Protein AF-A0A965KSD7-F1 (afdb_monomer_lite)

Radius of gyration: 43.69 Å; chains: 1; bounding box: 124×134×115 Å

Secondary structure (DSSP, 8-state):
------------------------------------------------------------------------------------------------------------------------------------------------S-----------------------PPPP---------------------------------------HHHHHHHHHHHHHHHHHT---TT-TT-TTS--SHHHHHHHHHHHHHHHHHHHHHHHHHHHHHHHHHHS--SSPPPPP-----HHHHHHHHHHHHHHHHHHHHHHHHHHHHHT--TT--EEEEEEEETTEEEEEE--BGGGTB-S-EEEESEEEEESS--EEEEEEESSS-EEE--TTT---EEE-BT--EEEEE--SSSEEEEEE--S--STTGGG-EEEEEEE-HHHHHHHHHHHHSPP-PPPTTSHHHHHHHHHHHHTTTT---TT-B-TTS-B----HHHHBTTS-----TTGGGSSEETTTTEESB-HHHHHHHHT--TTTHHHHHHT---TTTB-HHHHHHHHHHHHHHS--B--GGGGGGGTT-BBSPPP----HHHHHHHHHHHTT--

Foldseek 3Di:
DDDDDDDDDDDDDDDDDDDDDDDDDDDDDDDDDDDDDDDDDDDDDDDDDDDDDDDDDDDDDDDDDDDDDDDDDDDDDYDDDDDDDDDDDDDDDDDDDDDDDDDDDDDDDDDDDDDDDDDDDDDDDDDDDDDDDDDDDDDDPDDPDDDPDDDDDDDDDDDDDDDDDDDDDDDDDDDDDDDDDDDDDDDDDDDDDDDDDDPDDPPPPPPPPQPPVNVVVVVVVVVVVCVVPVDDPPDLQDLCQAFAPQSVLVNVLVVVVVVVVVVVVVVVVVVVVCCCVVVPDDPDPDDDPDDDDVVVVVVVVVVVVVVCVVSVVSVVVSVVVFQDDPQADAEWEWEQALAWIKIWGPQDVVLPLNHIFIFTQEAEEEAPGWYKYFAAYLAAKWWWDQSNFHDIDIHYHPDTDIGIGHGHFFAKTKIAIDDCPDQQRRLQIHIYGYAHSVLSSVVSVVSPDADDADDPPDLLNVLLVLCLVQPLCAEDAPNRADPVRHHSHYALLVAALSRHDGHLLQVQLAQADPNRNGGQFDPVLVCCQRVDDRVCNSVSSRVGRDPVGGPLPVLLVCLQAVCVVGPFQQDQVPCVVRVRHGRGDGRRNDDVSSSSSNVSNSNSSD

Structure (mmCIF, N/CA/C/O backbone):
data_AF-A0A965KSD7-F1
#
_entry.id   AF-A0A965KSD7-F1
#
loop_
_atom_site.group_PDB
_atom_site.id
_atom_site.type_symbol
_atom_site.label_atom_id
_atom_site.label_alt_id
_atom_site.label_comp_id
_atom_site.label_asym_id
_atom_site.label_entity_id
_atom_site.label_seq_id
_atom_site.pdbx_PDB_ins_code
_atom_site.Cartn_x
_atom_site.Cartn_y
_atom_site.Cartn_z
_atom_site.occupancy
_atom_site.B_iso_or_equiv
_atom_site.auth_seq_id
_atom_site.auth_comp_id
_atom_site.auth_asym_id
_atom_site.auth_atom_id
_atom_site.pdbx_PDB_model_num
ATOM 1 N N . MET A 1 1 ? 21.064 -10.673 50.425 1.00 35.34 1 MET A N 1
ATOM 2 C CA . MET A 1 1 ? 21.079 -12.132 50.626 1.00 35.34 1 MET A CA 1
ATOM 3 C C . MET A 1 1 ? 21.103 -12.752 49.255 1.00 35.34 1 MET A C 1
ATOM 5 O O . MET A 1 1 ? 20.347 -12.327 48.390 1.00 35.34 1 MET A O 1
ATOM 9 N N . ASP A 1 2 ? 22.049 -13.652 49.073 1.00 33.69 2 ASP A N 1
ATOM 10 C CA . ASP A 1 2 ? 22.656 -13.994 47.791 1.00 33.69 2 ASP A CA 1
ATOM 11 C C . ASP A 1 2 ? 22.267 -15.423 47.379 1.00 33.69 2 ASP A C 1
ATOM 13 O O . ASP A 1 2 ? 21.607 -16.127 48.143 1.00 33.69 2 ASP A O 1
ATOM 17 N N . GLY A 1 3 ? 22.717 -15.881 46.207 1.00 31.53 3 GLY A N 1
ATOM 18 C CA . GLY A 1 3 ? 22.710 -17.312 45.871 1.00 31.53 3 GLY A CA 1
ATOM 19 C C . GLY A 1 3 ? 22.374 -17.624 44.415 1.00 31.53 3 GLY A C 1
ATOM 20 O O . GLY A 1 3 ? 21.207 -17.655 44.037 1.00 31.53 3 GLY A O 1
ATOM 21 N N . SER A 1 4 ? 23.394 -17.912 43.605 1.00 40.47 4 SER A N 1
ATOM 22 C CA . SER A 1 4 ? 23.271 -18.331 42.202 1.00 40.47 4 SER A CA 1
ATOM 23 C C . SER A 1 4 ? 24.025 -19.646 41.924 1.00 40.47 4 SER A C 1
ATOM 25 O O . SER A 1 4 ? 24.970 -19.986 42.632 1.00 40.47 4 SER A O 1
ATOM 27 N N . GLY A 1 5 ? 23.610 -20.383 40.884 1.00 31.84 5 GLY A N 1
ATOM 28 C CA . GLY A 1 5 ? 24.255 -21.610 40.370 1.00 31.84 5 GLY A CA 1
ATOM 29 C C . GLY A 1 5 ? 23.425 -22.213 39.216 1.00 31.84 5 GLY A C 1
ATOM 30 O O . GLY A 1 5 ? 22.217 -22.324 39.393 1.00 31.84 5 GLY A O 1
ATOM 31 N N . VAL A 1 6 ? 23.883 -22.530 37.987 1.00 39.38 6 VAL A N 1
ATOM 32 C CA . VAL A 1 6 ? 25.222 -22.775 37.372 1.00 39.38 6 VAL A CA 1
ATOM 33 C C . VAL A 1 6 ? 25.832 -24.127 37.794 1.00 39.38 6 VAL A C 1
ATOM 35 O O . VAL A 1 6 ? 26.084 -24.310 38.977 1.00 39.38 6 VAL A O 1
ATOM 38 N N . GLU A 1 7 ? 26.118 -25.117 36.926 1.00 36.41 7 GLU A N 1
ATOM 39 C CA . GLU A 1 7 ? 25.966 -25.267 35.448 1.00 36.41 7 GLU A CA 1
ATOM 40 C C . GLU A 1 7 ? 25.403 -26.695 35.103 1.00 36.41 7 GLU A C 1
ATOM 42 O O . GLU A 1 7 ? 24.521 -27.119 35.840 1.00 36.41 7 GLU A O 1
ATOM 47 N N . ARG A 1 8 ? 25.728 -27.532 34.085 1.00 34.53 8 ARG A N 1
ATOM 48 C CA . ARG A 1 8 ? 26.752 -27.613 33.007 1.00 34.53 8 ARG A CA 1
ATOM 49 C C . ARG A 1 8 ? 26.225 -28.378 31.764 1.00 34.53 8 ARG A C 1
ATOM 51 O O . ARG A 1 8 ? 25.326 -29.203 31.878 1.00 34.53 8 ARG A O 1
ATOM 58 N N . VAL A 1 9 ? 26.809 -28.123 30.586 1.00 32.69 9 VAL A N 1
ATOM 59 C CA . VAL A 1 9 ? 26.522 -28.767 29.275 1.00 32.69 9 VAL A CA 1
ATOM 60 C C . VAL A 1 9 ? 27.073 -30.207 29.150 1.00 32.69 9 VAL A C 1
ATOM 62 O O . VAL A 1 9 ? 28.116 -30.522 29.719 1.00 32.69 9 VAL A O 1
ATOM 65 N N . GLY A 1 10 ? 26.432 -31.052 28.323 1.00 31.06 10 GLY A N 1
ATOM 66 C CA . GLY A 1 10 ? 26.962 -32.338 27.824 1.00 31.06 10 GLY A CA 1
ATOM 67 C C . GLY A 1 10 ? 26.795 -32.493 26.298 1.00 31.06 10 GLY A C 1
ATOM 68 O O . GLY A 1 10 ? 25.773 -32.092 25.746 1.00 31.06 10 GLY A O 1
ATOM 69 N N . VAL A 1 11 ? 27.800 -33.043 25.602 1.00 33.91 11 VAL A N 1
ATOM 70 C CA . VAL A 1 11 ? 27.950 -33.008 24.124 1.00 33.91 11 VAL A CA 1
ATOM 71 C C . VAL A 1 11 ? 28.060 -34.422 23.526 1.00 33.91 11 VAL A C 1
ATOM 73 O O . VAL A 1 11 ? 28.698 -35.274 24.134 1.00 33.91 11 VAL A O 1
ATOM 76 N N . GLY A 1 12 ? 27.547 -34.656 22.302 1.00 28.75 12 GLY A N 1
ATOM 77 C CA . GLY A 1 12 ? 28.055 -35.744 21.435 1.00 28.75 12 GLY A CA 1
ATOM 78 C C . GLY A 1 12 ? 27.048 -36.546 20.587 1.00 28.75 12 GLY A C 1
ATOM 79 O O . GLY A 1 12 ? 26.514 -37.556 21.027 1.00 28.75 12 GLY A O 1
ATOM 80 N N . ARG A 1 13 ? 26.886 -36.164 19.312 1.00 36.22 13 ARG A N 1
ATOM 81 C CA . ARG A 1 13 ? 26.554 -37.060 18.165 1.00 36.22 13 ARG A CA 1
ATOM 82 C C . ARG A 1 13 ? 27.892 -37.557 17.536 1.00 36.22 13 ARG A C 1
ATOM 84 O O . ARG A 1 13 ? 28.899 -36.955 17.913 1.00 36.22 13 ARG A O 1
ATOM 91 N N . PRO A 1 14 ? 27.985 -38.540 16.589 1.00 48.34 14 PRO A N 1
ATOM 92 C CA . PRO A 1 14 ? 27.012 -38.879 15.523 1.00 48.34 14 PRO A CA 1
ATOM 93 C C . PRO A 1 14 ? 26.931 -40.376 15.071 1.00 48.34 14 PRO A C 1
ATOM 95 O O . PRO A 1 14 ? 27.516 -41.254 15.691 1.00 48.34 14 PRO A O 1
ATOM 98 N N . GLY A 1 15 ? 26.242 -40.646 13.940 1.00 29.69 15 GLY A N 1
ATOM 99 C CA . GLY A 1 15 ? 26.373 -41.877 13.117 1.00 29.69 15 GLY A CA 1
ATOM 100 C C . GLY A 1 15 ? 25.064 -42.678 12.910 1.00 29.69 15 GLY A C 1
ATOM 101 O O . GLY A 1 15 ? 24.726 -43.483 13.762 1.00 29.69 15 GLY A O 1
ATOM 102 N N . THR A 1 16 ? 24.142 -42.417 11.965 1.00 34.41 16 THR A N 1
ATOM 103 C CA . THR A 1 16 ? 24.129 -42.460 10.471 1.00 34.41 16 THR A CA 1
ATOM 104 C C . THR A 1 16 ? 23.928 -43.835 9.789 1.00 34.41 16 THR A C 1
ATOM 106 O O . THR A 1 16 ? 24.905 -44.519 9.516 1.00 34.41 16 THR A O 1
ATOM 109 N N . GLN A 1 17 ? 22.690 -44.077 9.305 1.00 33.44 17 GLN A N 1
ATOM 110 C CA . GLN A 1 17 ? 22.310 -44.884 8.107 1.00 33.44 17 GLN A CA 1
ATOM 111 C C . GLN A 1 17 ? 22.564 -46.420 8.118 1.00 33.44 17 GLN A C 1
ATOM 113 O O . GLN A 1 17 ? 23.423 -46.896 8.838 1.00 33.44 17 GLN A O 1
ATOM 118 N N . ARG A 1 18 ? 21.911 -47.288 7.312 1.00 36.22 18 ARG A N 1
ATOM 119 C CA . ARG A 1 18 ? 20.598 -47.329 6.596 1.00 36.22 18 ARG A CA 1
ATOM 120 C C . ARG A 1 18 ? 20.376 -48.776 6.086 1.00 36.22 18 ARG A C 1
ATOM 122 O O . ARG A 1 18 ? 21.221 -49.249 5.338 1.00 36.22 18 ARG A O 1
ATOM 129 N N . VAL A 1 19 ? 19.212 -49.404 6.312 1.00 33.50 19 VAL A N 1
ATOM 130 C CA . VAL A 1 19 ? 18.688 -50.531 5.486 1.00 33.50 19 VAL A CA 1
ATOM 131 C C . VAL A 1 19 ? 17.151 -50.427 5.386 1.00 33.50 19 VAL A C 1
ATOM 133 O O . VAL A 1 19 ? 16.521 -49.838 6.262 1.00 33.50 19 VAL A O 1
ATOM 136 N N . ARG A 1 20 ? 16.544 -50.945 4.305 1.00 40.78 20 ARG A N 1
ATOM 137 C CA . ARG A 1 20 ? 15.083 -51.041 4.078 1.00 40.78 20 ARG A CA 1
ATOM 138 C C . ARG A 1 20 ? 14.604 -52.498 4.143 1.00 40.78 20 ARG A C 1
ATOM 140 O O . ARG A 1 20 ? 15.261 -53.345 3.549 1.00 40.78 20 ARG A O 1
ATOM 147 N N . THR A 1 21 ? 13.381 -52.716 4.631 1.00 33.09 21 THR A N 1
ATOM 148 C CA . THR A 1 21 ? 12.467 -53.802 4.197 1.00 33.09 21 THR A CA 1
ATOM 149 C C . THR A 1 21 ? 11.005 -53.398 4.467 1.00 33.09 21 THR A C 1
ATOM 151 O O . THR A 1 21 ? 10.758 -52.271 4.895 1.00 33.09 21 THR A O 1
ATOM 154 N N . SER A 1 22 ? 10.027 -54.233 4.096 1.00 32.97 22 SER A N 1
ATOM 155 C CA . SER A 1 22 ? 8.662 -53.795 3.751 1.00 32.97 22 SER A CA 1
ATOM 156 C C . SER A 1 22 ? 7.508 -54.503 4.489 1.00 32.97 22 SER A C 1
ATOM 158 O O . SER A 1 22 ? 7.695 -55.510 5.162 1.00 32.97 22 SER A O 1
ATOM 160 N N . THR A 1 23 ? 6.290 -54.035 4.169 1.00 32.97 23 THR A N 1
ATOM 161 C CA . THR A 1 23 ? 5.008 -54.781 4.096 1.00 32.97 23 THR A CA 1
ATOM 162 C C . THR A 1 23 ? 4.209 -55.123 5.374 1.00 32.97 23 THR A C 1
ATOM 164 O O . THR A 1 23 ? 4.373 -56.174 5.974 1.00 32.97 23 THR A O 1
ATOM 167 N N . SER A 1 24 ? 3.178 -54.287 5.596 1.00 32.94 24 SER A N 1
ATOM 168 C CA . SER A 1 24 ? 1.733 -54.630 5.651 1.00 32.94 24 SER A CA 1
ATOM 169 C C . SER A 1 24 ? 1.038 -55.235 6.892 1.00 32.94 24 SER A C 1
ATOM 171 O O . SER A 1 24 ? 1.390 -56.308 7.361 1.00 32.94 24 SER A O 1
ATOM 173 N N . ALA A 1 25 ? -0.132 -54.626 7.161 1.00 32.72 25 ALA A N 1
ATOM 174 C CA . ALA A 1 25 ? -1.383 -55.169 7.722 1.00 32.72 25 ALA A CA 1
ATOM 175 C C . ALA A 1 25 ? -1.575 -55.274 9.255 1.00 32.72 25 ALA A C 1
ATOM 177 O O . ALA A 1 25 ? -0.708 -55.704 10.003 1.00 32.72 25 ALA A O 1
ATOM 178 N N . ALA A 1 26 ? -2.796 -54.912 9.673 1.00 35.56 26 ALA A N 1
ATOM 179 C CA . ALA A 1 26 ? -3.423 -55.154 10.978 1.00 35.56 26 ALA A CA 1
ATOM 180 C C . ALA A 1 26 ? -4.760 -55.901 10.753 1.00 35.56 26 ALA A C 1
ATOM 182 O O . ALA A 1 26 ? -5.246 -55.922 9.615 1.00 35.56 26 ALA A O 1
ATOM 183 N N . PRO A 1 27 ? -5.353 -56.520 11.790 1.00 55.44 27 PRO A N 1
ATOM 184 C CA . PRO A 1 27 ? -6.580 -55.950 12.394 1.00 55.44 27 PRO A CA 1
ATOM 185 C C . PRO A 1 27 ? -6.582 -56.100 13.951 1.00 55.44 27 PRO A C 1
ATOM 187 O O . PRO A 1 27 ? -5.581 -56.536 14.505 1.00 55.44 27 PRO A O 1
ATOM 190 N N . ASP A 1 28 ? -7.570 -55.656 14.751 1.00 29.94 28 ASP A N 1
ATOM 191 C CA . ASP A 1 28 ? -8.901 -56.291 14.907 1.00 29.94 28 ASP A CA 1
ATOM 192 C C . ASP A 1 28 ? -9.954 -55.476 15.727 1.00 29.94 28 ASP A C 1
ATOM 194 O O . ASP A 1 28 ? -9.716 -54.330 16.108 1.00 29.94 28 ASP A O 1
ATOM 198 N N . ARG A 1 29 ? -11.154 -56.054 15.947 1.00 39.28 29 ARG A N 1
ATOM 199 C CA . ARG A 1 29 ? -12.364 -55.477 16.611 1.00 39.28 29 ARG A CA 1
ATOM 200 C C . ARG A 1 29 ? -12.764 -56.213 17.921 1.00 39.28 29 ARG A C 1
ATOM 202 O O . ARG A 1 29 ? -12.004 -57.058 18.371 1.00 39.28 29 ARG A O 1
ATOM 209 N N . VAL A 1 30 ? -14.002 -55.950 18.431 1.00 36.09 30 VAL A N 1
ATOM 210 C CA . VAL A 1 30 ? -14.974 -56.798 19.225 1.00 36.09 30 VAL A CA 1
ATOM 211 C C . VAL A 1 30 ? -15.479 -56.076 20.512 1.00 36.09 30 VAL A C 1
ATOM 213 O O . VAL A 1 30 ? -14.649 -55.389 21.101 1.00 36.09 30 VAL A O 1
ATOM 216 N N . PRO A 1 31 ? -16.741 -56.208 21.047 1.00 57.78 31 PRO A N 1
ATOM 217 C CA . PRO A 1 31 ? -18.062 -56.749 20.593 1.00 57.78 31 PRO A CA 1
ATOM 218 C C . PRO A 1 31 ? -19.199 -55.643 20.629 1.00 57.78 31 PRO A C 1
ATOM 220 O O . PRO A 1 31 ? -18.846 -54.491 20.421 1.00 57.78 31 PRO A O 1
ATOM 223 N N . ARG A 1 32 ? -20.542 -55.784 20.859 1.00 34.47 32 ARG A N 1
ATOM 224 C CA . ARG A 1 32 ? -21.542 -56.904 20.954 1.00 34.47 32 ARG A CA 1
ATOM 225 C C . ARG A 1 32 ? -22.959 -56.563 20.360 1.00 34.47 32 ARG A C 1
ATOM 227 O O . ARG A 1 32 ? -22.998 -56.173 19.204 1.00 34.47 32 ARG A O 1
ATOM 234 N N . HIS A 1 33 ? -24.101 -56.819 21.045 1.00 33.50 33 HIS A N 1
ATOM 235 C CA . HIS A 1 33 ? -25.480 -56.951 20.473 1.00 33.50 33 HIS A CA 1
ATOM 236 C C . HIS A 1 33 ? -26.652 -56.793 21.507 1.00 33.50 33 HIS A C 1
ATOM 238 O O . HIS A 1 33 ? -26.367 -56.855 22.700 1.00 33.50 33 HIS A O 1
ATOM 244 N N . ARG A 1 34 ? -27.930 -56.775 21.021 1.00 32.47 34 ARG A N 1
ATOM 245 C CA . ARG A 1 34 ? -29.295 -56.838 21.680 1.00 32.47 34 ARG A CA 1
ATOM 246 C C . ARG A 1 34 ? -30.021 -55.487 21.936 1.00 32.47 34 ARG A C 1
ATOM 248 O O . ARG A 1 34 ? -29.339 -54.511 22.210 1.00 32.47 34 ARG A O 1
ATOM 255 N N . ASP A 1 35 ? -31.363 -55.329 21.851 1.00 30.83 35 ASP A N 1
ATOM 256 C CA . ASP A 1 35 ? -32.493 -56.248 21.511 1.00 30.83 35 ASP A CA 1
ATOM 257 C C . ASP A 1 35 ? -33.709 -55.540 20.795 1.00 30.83 35 ASP A C 1
ATOM 259 O O . ASP A 1 35 ? -33.518 -54.507 20.159 1.00 30.83 35 ASP A O 1
ATOM 263 N N . ALA A 1 36 ? -34.931 -56.119 20.782 1.00 31.55 36 ALA A N 1
ATOM 264 C CA . ALA A 1 36 ? -35.934 -56.019 19.690 1.00 31.55 36 ALA A CA 1
ATOM 265 C C . ALA A 1 36 ? -37.273 -55.222 19.883 1.00 31.55 36 ALA A C 1
ATOM 267 O O . ALA A 1 36 ? -37.833 -55.175 20.968 1.00 31.55 36 ALA A O 1
ATOM 268 N N . ARG A 1 37 ? -37.835 -54.757 18.738 1.00 32.94 37 ARG A N 1
ATOM 269 C CA . ARG A 1 37 ? -39.266 -54.571 18.297 1.00 32.94 37 ARG A CA 1
ATOM 270 C C . ARG A 1 37 ? -40.374 -53.979 19.217 1.00 32.94 37 ARG A C 1
ATOM 272 O O . ARG A 1 37 ? -40.771 -54.619 20.181 1.00 32.94 37 ARG A O 1
ATOM 279 N N . SER A 1 38 ? -41.122 -52.984 18.692 1.00 27.69 38 SER A N 1
ATOM 280 C CA . SER A 1 38 ? -42.611 -52.886 18.790 1.00 27.69 38 SER A CA 1
ATOM 281 C C . SER A 1 38 ? -43.240 -51.972 17.690 1.00 27.69 38 SER A C 1
ATOM 283 O O . SER A 1 38 ? -42.606 -51.785 16.651 1.00 27.69 38 SER A O 1
ATOM 285 N N . ARG A 1 39 ? -44.518 -51.545 17.819 1.00 31.28 39 ARG A N 1
ATOM 286 C CA . ARG A 1 39 ? -45.514 -51.310 16.729 1.00 31.28 39 ARG A CA 1
ATOM 287 C C . ARG A 1 39 ? -46.553 -50.200 17.056 1.00 31.28 39 ARG A C 1
ATOM 289 O O . ARG A 1 39 ? -46.947 -50.154 18.214 1.00 31.28 39 ARG A O 1
ATOM 296 N N . CYS A 1 40 ? -47.120 -49.534 16.024 1.00 25.91 40 CYS A N 1
ATOM 297 C CA . CYS A 1 40 ? -48.457 -48.855 15.994 1.00 25.91 40 CYS A CA 1
ATOM 298 C C . CYS A 1 40 ? -48.656 -47.616 16.930 1.00 25.91 40 CYS A C 1
ATOM 300 O O . CYS A 1 40 ? -47.942 -47.499 17.915 1.00 25.91 40 CYS A O 1
ATOM 302 N N . ASP A 1 41 ? -49.581 -46.647 16.754 1.00 29.55 41 ASP A N 1
ATOM 303 C CA . ASP A 1 41 ? -50.425 -46.145 15.630 1.00 29.55 41 ASP A CA 1
ATOM 304 C C . ASP A 1 41 ? -51.009 -44.726 15.983 1.00 29.55 41 ASP A C 1
ATOM 306 O O . ASP A 1 41 ? -50.664 -44.185 17.031 1.00 29.55 41 ASP A O 1
ATOM 310 N N . HIS A 1 42 ? -51.939 -44.174 15.170 1.00 27.59 42 HIS A N 1
ATOM 311 C CA . HIS A 1 42 ? -52.883 -43.036 15.426 1.00 27.59 42 HIS A CA 1
ATOM 312 C C . HIS A 1 42 ? -52.568 -41.584 14.946 1.00 27.59 42 HIS A C 1
ATOM 314 O O . HIS A 1 42 ? -51.561 -41.329 14.291 1.00 27.59 42 HIS A O 1
ATOM 320 N N . LEU A 1 43 ? -53.577 -40.685 15.061 1.00 27.09 43 LEU A N 1
ATOM 321 C CA . LEU A 1 43 ? -54.036 -39.807 13.959 1.00 27.09 43 LEU A CA 1
ATOM 322 C C . LEU A 1 43 ? -54.828 -38.523 14.385 1.00 27.09 43 LEU A C 1
ATOM 324 O O . LEU A 1 43 ? -55.679 -38.606 15.265 1.00 27.09 43 LEU A O 1
ATOM 328 N N . LEU A 1 44 ? -54.700 -37.439 13.588 1.00 26.89 44 LEU A N 1
ATOM 329 C CA . LEU A 1 44 ? -55.686 -36.350 13.294 1.00 26.89 44 LEU A CA 1
ATOM 330 C C . LEU A 1 44 ? -55.932 -35.146 14.266 1.00 26.89 44 LEU A C 1
ATOM 332 O O . LEU A 1 44 ? -55.462 -35.128 15.395 1.00 26.89 44 LEU A O 1
ATOM 336 N N . VAL A 1 45 ? -56.739 -34.173 13.766 1.00 25.00 45 VAL A N 1
ATOM 337 C CA . VAL A 1 45 ? -57.249 -32.881 14.331 1.00 25.00 45 VAL A CA 1
ATOM 338 C C . VAL A 1 45 ? -56.251 -31.698 14.191 1.00 25.00 45 VAL A C 1
ATOM 340 O O . VAL A 1 45 ? -55.197 -31.719 14.806 1.00 25.00 45 VAL A O 1
ATOM 343 N N . LEU A 1 46 ? -56.373 -30.752 13.231 1.00 29.25 46 LEU A N 1
ATOM 344 C CA . LEU A 1 46 ? -57.364 -29.655 12.995 1.00 29.25 46 LEU A CA 1
ATOM 345 C C . LEU A 1 46 ? -57.329 -28.537 14.070 1.00 29.25 46 LEU A C 1
ATOM 347 O O . LEU A 1 46 ? -57.240 -28.858 15.243 1.00 29.25 46 LEU A O 1
ATOM 351 N N . ALA A 1 47 ? -57.486 -27.226 13.817 1.00 31.27 47 ALA A N 1
ATOM 352 C CA . ALA A 1 47 ? -57.420 -26.328 12.637 1.00 31.27 47 ALA A CA 1
ATOM 353 C C . ALA A 1 47 ? -57.430 -24.853 13.199 1.00 31.27 47 ALA A C 1
ATOM 355 O O . ALA A 1 47 ? -57.097 -24.696 14.367 1.00 31.27 47 ALA A O 1
ATOM 356 N N . HIS A 1 48 ? -57.761 -23.706 12.569 1.00 29.80 48 HIS A N 1
ATOM 357 C CA . HIS A 1 48 ? -58.233 -23.290 11.231 1.00 29.80 48 HIS A CA 1
ATOM 358 C C . HIS A 1 48 ? -58.069 -21.747 11.063 1.00 29.80 48 HIS A C 1
ATOM 360 O O . HIS A 1 48 ? -58.520 -21.035 11.958 1.00 29.80 48 HIS A O 1
ATOM 366 N N . HIS A 1 49 ? -57.552 -21.206 9.939 1.00 27.16 49 HIS A N 1
ATOM 367 C CA . HIS A 1 49 ? -57.917 -19.860 9.406 1.00 27.16 49 HIS A CA 1
ATOM 368 C C . HIS A 1 49 ? -57.426 -19.622 7.960 1.00 27.16 49 HIS A C 1
ATOM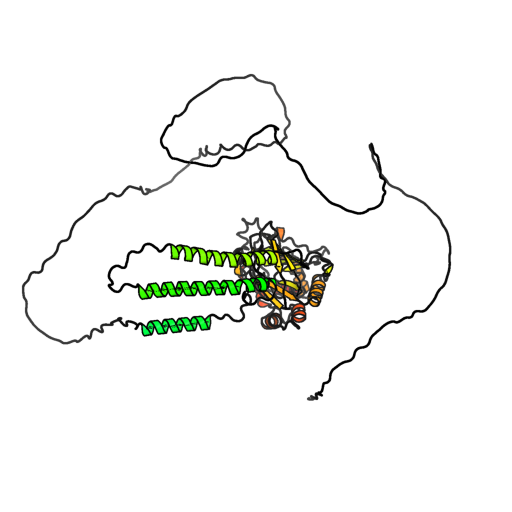 370 O O . HIS A 1 49 ? -56.354 -20.098 7.593 1.00 27.16 49 HIS A O 1
ATOM 376 N N . ALA A 1 50 ? -58.207 -18.899 7.138 1.00 32.19 50 ALA A N 1
ATOM 377 C CA . ALA A 1 50 ? -57.918 -18.655 5.715 1.00 32.19 50 ALA A CA 1
ATOM 378 C C . ALA A 1 50 ? -58.723 -17.478 5.108 1.00 32.19 50 ALA A C 1
ATOM 380 O O . ALA A 1 50 ? -59.785 -17.123 5.613 1.00 32.19 50 ALA A O 1
ATOM 381 N N . GLY A 1 51 ? -58.252 -16.950 3.969 1.00 26.45 51 GLY A N 1
ATOM 382 C CA . GLY A 1 51 ? -58.993 -16.088 3.030 1.00 26.45 51 GLY A CA 1
ATOM 383 C C . GLY A 1 51 ? -58.172 -15.868 1.743 1.00 26.45 51 GLY A C 1
ATOM 384 O O . GLY A 1 51 ? -57.021 -15.467 1.842 1.00 26.45 51 GLY A O 1
ATOM 385 N N . HIS A 1 52 ? -58.585 -16.356 0.561 1.00 31.75 52 HIS A N 1
ATOM 386 C CA . HIS A 1 52 ? -59.618 -15.817 -0.359 1.00 31.75 52 HIS A CA 1
ATOM 387 C C . HIS A 1 52 ? -59.085 -14.622 -1.203 1.00 31.75 52 HIS A C 1
ATOM 389 O O . HIS A 1 52 ? -58.557 -13.685 -0.623 1.00 31.75 52 HIS A O 1
ATOM 395 N N . LEU A 1 53 ? -59.150 -14.570 -2.553 1.00 28.33 53 LEU A N 1
ATOM 396 C CA . LEU A 1 53 ? -59.959 -15.293 -3.569 1.00 28.33 53 LEU A CA 1
ATOM 397 C C . LEU A 1 53 ? -59.303 -15.330 -4.990 1.00 28.33 53 LEU A C 1
ATOM 399 O O . LEU A 1 53 ? -58.680 -14.350 -5.365 1.00 28.33 53 LEU A O 1
ATOM 403 N N . GLN A 1 54 ? -59.545 -16.420 -5.759 1.00 31.77 54 GLN A N 1
ATOM 404 C CA . GLN A 1 54 ? -59.877 -16.536 -7.221 1.00 31.77 54 GLN A CA 1
ATOM 405 C C . GLN A 1 54 ? -59.120 -15.737 -8.341 1.00 31.77 54 GLN A C 1
ATOM 407 O O . GLN A 1 54 ? -58.621 -14.651 -8.112 1.00 31.77 54 GLN A O 1
ATOM 412 N N . GLU A 1 55 ? -59.066 -16.110 -9.642 1.00 32.31 55 GLU A N 1
ATOM 413 C CA . GLU A 1 55 ? -59.262 -17.350 -10.455 1.00 32.31 55 GLU A CA 1
ATOM 414 C C . GLU A 1 55 ? -58.843 -17.034 -11.932 1.00 32.31 55 GLU A C 1
ATOM 416 O O . GLU A 1 55 ? -59.187 -15.963 -12.418 1.00 32.31 55 GLU A O 1
ATOM 421 N N . ARG A 1 56 ? -58.082 -17.843 -12.704 1.00 27.91 56 ARG A N 1
ATOM 422 C CA . ARG A 1 56 ? -58.529 -18.795 -13.776 1.00 27.91 56 ARG A CA 1
ATOM 423 C C . ARG A 1 56 ? -57.302 -19.249 -14.614 1.00 27.91 56 ARG A C 1
ATOM 425 O O . ARG A 1 56 ? -56.426 -18.439 -14.867 1.00 27.91 56 ARG A O 1
ATOM 432 N N . ARG A 1 57 ? -57.114 -20.557 -14.890 1.00 30.77 57 ARG A N 1
ATOM 433 C CA . ARG A 1 57 ? -57.323 -21.298 -16.182 1.00 30.77 57 ARG A CA 1
ATOM 434 C C . ARG A 1 57 ? -56.551 -20.729 -17.410 1.00 30.77 57 ARG A C 1
ATOM 436 O O . ARG A 1 57 ? -56.622 -19.536 -17.637 1.00 30.77 57 ARG A O 1
ATOM 443 N N . ARG A 1 58 ? -55.904 -21.517 -18.300 1.00 29.80 58 ARG A N 1
ATOM 444 C CA . ARG A 1 58 ? -56.115 -22.944 -18.693 1.00 29.80 58 ARG A CA 1
ATOM 445 C C . ARG A 1 58 ? -54.931 -23.524 -19.533 1.00 29.80 58 ARG A C 1
ATOM 447 O O . ARG A 1 58 ? -54.486 -22.834 -20.438 1.00 29.80 58 ARG A O 1
ATOM 454 N N . GLY A 1 59 ? -54.559 -24.805 -19.338 1.00 25.94 59 GLY A N 1
ATOM 455 C CA . GLY A 1 59 ? -53.711 -25.643 -20.242 1.00 25.94 59 GLY A CA 1
ATOM 456 C C . GLY A 1 59 ? -52.182 -25.388 -20.212 1.00 25.94 59 GLY A C 1
ATOM 457 O O . GLY A 1 59 ? -51.775 -24.247 -20.058 1.00 25.94 59 GLY A O 1
ATOM 458 N N . GLY A 1 60 ? -51.259 -26.363 -20.319 1.00 27.62 60 GLY A N 1
ATOM 459 C CA . GLY A 1 60 ? -51.348 -27.839 -20.456 1.00 27.62 60 GLY A CA 1
ATOM 460 C C . GLY A 1 60 ? -51.128 -28.358 -21.897 1.00 27.62 60 GLY A C 1
ATOM 461 O O . GLY A 1 60 ? -51.628 -27.721 -22.813 1.00 27.62 60 GLY A O 1
ATOM 462 N N . VAL A 1 61 ? -50.455 -29.490 -22.195 1.00 28.02 61 VAL A N 1
ATOM 463 C CA . VAL A 1 61 ? -49.809 -30.579 -21.398 1.00 28.02 61 VAL A CA 1
ATOM 464 C C . VAL A 1 61 ? -48.677 -31.249 -22.248 1.00 28.02 61 VAL A C 1
ATOM 466 O O . VAL A 1 61 ? -48.556 -30.935 -23.426 1.00 28.02 61 VAL A O 1
ATOM 469 N N . HIS A 1 62 ? -47.931 -32.208 -21.661 1.00 28.61 62 HIS A N 1
ATOM 470 C CA . HIS A 1 62 ? -47.011 -33.245 -22.219 1.00 28.61 62 HIS A CA 1
ATOM 471 C C . HIS A 1 62 ? -45.506 -32.949 -22.030 1.00 28.61 62 HIS A C 1
ATOM 473 O O . HIS A 1 62 ? -45.000 -32.006 -22.622 1.00 28.61 62 HIS A O 1
ATOM 479 N N . ARG A 1 63 ? -44.742 -33.571 -21.105 1.00 26.16 63 ARG A N 1
ATOM 480 C CA . ARG A 1 63 ? -44.474 -34.979 -20.650 1.00 26.16 63 ARG A CA 1
ATOM 481 C C . ARG A 1 63 ? -43.493 -35.790 -21.518 1.00 26.16 63 ARG A C 1
ATOM 483 O O . ARG A 1 63 ? -43.519 -35.724 -22.737 1.00 26.16 63 ARG A O 1
ATOM 490 N N . CYS A 1 64 ? -42.643 -36.561 -20.829 1.00 23.75 64 CYS A N 1
ATOM 491 C CA . CYS A 1 64 ? -41.384 -37.139 -21.315 1.00 23.75 64 CYS A CA 1
ATOM 492 C C . CYS A 1 64 ? -41.423 -38.668 -21.523 1.00 23.75 64 CYS A C 1
ATOM 494 O O . CYS A 1 64 ? -42.155 -39.361 -20.820 1.00 23.75 64 CYS A O 1
ATOM 496 N N . SER A 1 65 ? -40.522 -39.177 -22.374 1.00 25.62 65 SER A N 1
ATOM 497 C CA . SER A 1 65 ? -39.803 -40.469 -22.271 1.00 25.62 65 SER A CA 1
ATOM 498 C C . SER A 1 65 ? -38.619 -40.380 -23.260 1.00 25.62 65 SER A C 1
ATOM 500 O O . SER A 1 65 ? -38.850 -39.928 -24.376 1.00 25.62 65 SER A O 1
ATOM 502 N N . SER A 1 66 ? -37.330 -40.584 -22.961 1.00 29.53 66 SER A N 1
ATOM 503 C CA . SER A 1 66 ? -36.585 -41.561 -22.134 1.00 29.53 66 SER A CA 1
ATOM 504 C C . SER A 1 66 ? -36.247 -42.864 -22.882 1.00 29.53 66 SER A C 1
ATOM 506 O O . SER A 1 66 ? -37.156 -43.613 -23.229 1.00 29.53 66 SER A O 1
ATOM 508 N N . GLY A 1 67 ? -34.936 -43.120 -23.048 1.00 26.30 67 GLY A N 1
ATOM 509 C CA . GLY A 1 67 ? -34.308 -44.354 -23.566 1.00 26.30 67 GLY A CA 1
ATOM 510 C C . GLY A 1 67 ? -33.994 -44.390 -25.082 1.00 26.30 67 GLY A C 1
ATOM 511 O O . GLY A 1 67 ? -34.705 -43.770 -25.864 1.00 26.30 67 GLY A O 1
ATOM 512 N N . ASP A 1 68 ? -32.962 -45.097 -25.574 1.00 29.05 68 ASP A N 1
ATOM 513 C CA . ASP A 1 68 ? -31.733 -45.573 -24.898 1.00 29.05 68 ASP A CA 1
ATOM 514 C C . ASP A 1 68 ? -30.623 -46.038 -25.898 1.00 29.05 68 ASP A C 1
ATOM 516 O O . ASP A 1 68 ? -30.854 -46.132 -27.100 1.00 29.05 68 ASP A O 1
ATOM 520 N N . LEU A 1 69 ? -29.441 -46.387 -25.365 1.00 29.19 69 LEU A N 1
ATOM 521 C CA . LEU A 1 69 ? -28.361 -47.252 -25.895 1.00 29.19 69 LEU A CA 1
ATOM 522 C C . LEU A 1 69 ? -27.489 -46.881 -27.140 1.00 29.19 69 LEU A C 1
ATOM 524 O O . LEU A 1 69 ? -27.853 -47.010 -28.302 1.00 29.19 69 LEU A O 1
ATOM 528 N N . ALA A 1 70 ? -26.191 -46.713 -26.834 1.00 29.66 70 ALA A N 1
ATOM 529 C CA . ALA A 1 70 ? -25.051 -47.509 -27.350 1.00 29.66 70 ALA A CA 1
ATOM 530 C C . ALA A 1 70 ? -24.478 -47.377 -28.796 1.00 29.66 70 ALA A C 1
ATOM 532 O O . ALA A 1 70 ? -24.783 -48.128 -29.715 1.00 29.66 70 ALA A O 1
ATOM 533 N N . ARG A 1 71 ? -23.389 -46.590 -28.884 1.00 29.11 71 ARG A N 1
ATOM 534 C CA . ARG A 1 71 ? -22.072 -46.880 -29.529 1.00 29.11 71 ARG A CA 1
ATOM 535 C C . ARG A 1 71 ? -21.920 -48.142 -30.430 1.00 29.11 71 ARG A C 1
ATOM 537 O O . ARG A 1 71 ? -21.917 -49.248 -29.893 1.00 29.11 71 ARG A O 1
ATOM 544 N N . ARG A 1 72 ? -21.319 -47.976 -31.633 1.00 28.41 72 ARG A N 1
ATOM 545 C CA . ARG A 1 72 ? -19.975 -48.553 -31.973 1.00 28.41 72 ARG A CA 1
ATOM 546 C C . ARG A 1 72 ? -19.339 -48.095 -33.313 1.00 28.41 72 ARG A C 1
ATOM 548 O O . ARG A 1 72 ? -20.009 -47.960 -34.318 1.00 28.41 72 ARG A O 1
ATOM 555 N N . LYS A 1 73 ? -17.998 -47.946 -33.270 1.00 27.42 73 LYS A N 1
ATOM 556 C CA . LYS A 1 73 ? -16.932 -48.201 -34.290 1.00 27.42 73 LYS A CA 1
ATOM 557 C C . LYS A 1 73 ? -17.269 -48.012 -35.796 1.00 27.42 73 LYS A C 1
ATOM 559 O O . LYS A 1 73 ? -18.054 -48.772 -36.329 1.00 27.42 73 LYS A O 1
ATOM 564 N N . ARG A 1 74 ? -16.668 -47.053 -36.531 1.00 29.25 74 ARG A N 1
ATOM 565 C CA . ARG A 1 74 ? -15.238 -46.858 -36.963 1.00 29.25 74 ARG A CA 1
ATOM 566 C C . ARG A 1 74 ? -14.895 -47.517 -38.325 1.00 29.25 74 ARG A C 1
ATOM 568 O O . ARG A 1 74 ? -15.151 -48.700 -38.481 1.00 29.25 74 ARG A O 1
ATOM 575 N N . ARG A 1 75 ? -14.052 -46.816 -39.120 1.00 29.42 75 ARG A N 1
ATOM 576 C CA . ARG A 1 75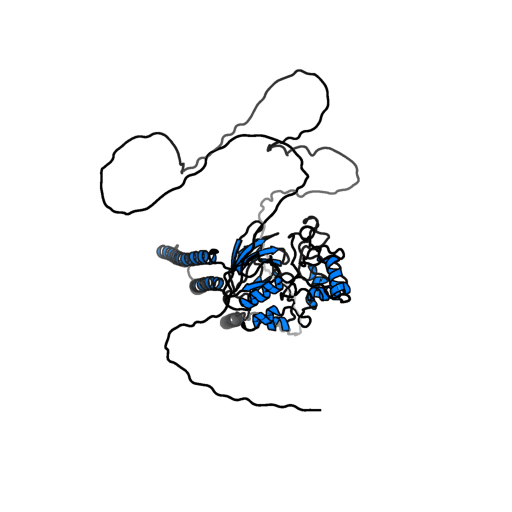 ? -13.346 -47.221 -40.379 1.00 29.42 75 ARG A CA 1
ATOM 577 C C . ARG A 1 75 ? -14.208 -47.154 -41.663 1.00 29.42 75 ARG A C 1
ATOM 579 O O . ARG A 1 75 ? -15.392 -47.421 -41.575 1.00 29.42 75 ARG A O 1
ATOM 586 N N . ARG A 1 76 ? -13.669 -46.839 -42.860 1.00 28.00 76 ARG A N 1
ATOM 587 C CA . ARG A 1 76 ? -12.403 -46.155 -43.269 1.00 28.00 76 ARG A CA 1
ATOM 588 C C . ARG A 1 76 ? -12.488 -45.732 -44.759 1.00 28.00 76 ARG A C 1
ATOM 590 O O . ARG A 1 76 ? -13.195 -46.380 -45.509 1.00 28.00 76 ARG A O 1
ATOM 597 N N . PHE A 1 77 ? -11.604 -44.801 -45.153 1.00 25.30 77 PHE A N 1
ATOM 598 C CA . PHE A 1 77 ? -11.014 -44.619 -46.502 1.00 25.30 77 PHE A CA 1
ATOM 599 C C . PHE A 1 77 ? -11.869 -44.054 -47.664 1.00 25.30 77 PHE A C 1
ATOM 601 O O . PHE A 1 77 ? -12.908 -44.592 -47.996 1.00 25.30 77 PHE A O 1
ATOM 608 N N . ALA A 1 78 ? -11.292 -43.020 -48.304 1.00 27.72 78 ALA A N 1
ATOM 609 C CA . ALA A 1 78 ? -11.011 -42.867 -49.747 1.00 27.72 78 ALA A CA 1
ATOM 610 C C . ALA A 1 78 ? -12.134 -43.000 -50.816 1.00 27.72 78 ALA A C 1
ATOM 612 O O . ALA A 1 78 ? -13.003 -43.847 -50.718 1.00 27.72 78 ALA A O 1
ATOM 613 N N . SER A 1 79 ? -12.104 -42.277 -51.948 1.00 27.47 79 SER A N 1
ATOM 614 C CA . SER A 1 79 ? -11.359 -41.058 -52.343 1.00 27.47 79 SER A CA 1
ATOM 615 C C . SER A 1 79 ? -11.763 -40.621 -53.761 1.00 27.47 79 SER A C 1
ATOM 617 O O . SER A 1 79 ? -11.942 -41.503 -54.595 1.00 27.47 79 SER A O 1
ATOM 619 N N . ARG A 1 80 ? -11.683 -39.310 -54.070 1.00 30.09 80 ARG A N 1
ATOM 620 C CA . ARG A 1 80 ? -11.738 -38.723 -55.437 1.00 30.09 80 ARG A CA 1
ATOM 621 C C . ARG A 1 80 ? -13.060 -38.975 -56.207 1.00 30.09 80 ARG A C 1
ATOM 623 O O . ARG A 1 80 ? -13.864 -39.798 -55.808 1.00 30.09 80 ARG A O 1
ATOM 630 N N . ALA A 1 81 ? -13.343 -38.312 -57.331 1.00 28.30 81 ALA A N 1
ATOM 631 C CA . ALA A 1 81 ? -13.143 -36.900 -57.705 1.00 28.30 81 ALA A CA 1
ATOM 632 C C . ALA A 1 81 ? -13.890 -36.626 -59.026 1.00 28.30 81 ALA A C 1
ATOM 634 O O . ALA A 1 81 ? -13.822 -37.464 -59.916 1.00 28.30 81 ALA A O 1
ATOM 635 N N . GLN A 1 82 ? -14.468 -35.432 -59.196 1.00 28.25 82 GLN A N 1
ATOM 636 C CA . GLN A 1 82 ? -14.557 -34.713 -60.482 1.00 28.25 82 GLN A CA 1
ATOM 637 C C . GLN A 1 82 ? -14.979 -33.255 -60.201 1.00 28.25 82 GLN A C 1
ATOM 639 O O . GLN A 1 82 ? -15.788 -32.999 -59.317 1.00 28.25 82 GLN A O 1
ATOM 644 N N . VAL A 1 83 ? -14.194 -32.273 -60.662 1.00 28.38 83 VAL A N 1
ATOM 645 C CA . VAL A 1 83 ? -14.384 -31.529 -61.928 1.00 28.38 83 VAL A CA 1
ATOM 646 C C . VAL A 1 83 ? -15.697 -30.744 -61.929 1.00 28.38 83 VAL A C 1
ATOM 648 O O . VAL A 1 83 ? -16.775 -31.321 -61.924 1.00 28.38 83 VAL A O 1
ATOM 651 N N . GLY A 1 84 ? -15.597 -29.413 -61.963 1.00 25.47 84 GLY A N 1
ATOM 652 C CA . GLY A 1 84 ? -16.755 -28.521 -61.962 1.00 25.47 84 GLY A CA 1
ATOM 653 C C . GLY A 1 84 ? -16.685 -27.449 -63.044 1.00 25.47 84 GLY A C 1
ATOM 654 O O . GLY A 1 84 ? -15.615 -27.129 -63.561 1.00 25.47 84 GLY A O 1
ATOM 655 N N . ALA A 1 85 ? -17.836 -26.847 -63.339 1.00 27.75 85 ALA A N 1
ATOM 656 C CA . ALA A 1 85 ? -17.947 -25.616 -64.109 1.00 27.75 85 ALA A CA 1
ATOM 657 C C . ALA A 1 85 ? -19.242 -24.862 -63.749 1.00 27.75 85 ALA A C 1
ATOM 659 O O . ALA A 1 85 ? -20.275 -25.481 -63.539 1.00 27.75 85 ALA A O 1
ATOM 660 N N . ARG A 1 86 ? -19.151 -23.522 -63.705 1.00 27.69 86 ARG A N 1
ATOM 661 C CA . ARG A 1 86 ? -20.126 -22.507 -64.189 1.00 27.69 86 ARG A CA 1
ATOM 662 C C . ARG A 1 86 ? -21.628 -22.919 -64.176 1.00 27.69 86 ARG A C 1
ATOM 664 O O . ARG A 1 86 ? -22.010 -23.813 -64.911 1.00 27.69 86 ARG A O 1
ATOM 671 N N . ARG A 1 87 ? -22.575 -22.154 -63.601 1.00 27.33 87 ARG A N 1
ATOM 672 C CA . ARG A 1 87 ? -22.662 -20.671 -63.538 1.00 27.33 87 ARG A CA 1
ATOM 673 C C . ARG A 1 87 ? -23.923 -20.200 -62.758 1.00 27.33 87 ARG A C 1
ATOM 675 O O . ARG A 1 87 ? -24.929 -20.888 -62.798 1.00 27.33 87 ARG A O 1
ATOM 682 N N . ARG A 1 88 ? -23.910 -18.937 -62.290 1.00 27.27 88 ARG A N 1
ATOM 683 C CA . ARG A 1 88 ? -25.068 -18.029 -62.019 1.00 27.27 88 ARG A CA 1
ATOM 684 C C . ARG A 1 88 ? -26.022 -18.295 -60.822 1.00 27.27 88 ARG A C 1
ATOM 686 O O . ARG A 1 88 ? -27.076 -18.887 -60.992 1.00 27.27 88 ARG A O 1
ATOM 693 N N . HIS A 1 89 ? -25.779 -17.567 -59.727 1.00 30.34 89 HIS A N 1
ATOM 694 C CA . HIS A 1 89 ? -26.787 -16.767 -58.996 1.00 30.34 89 HIS A CA 1
ATOM 695 C C . HIS A 1 89 ? -26.193 -15.344 -58.833 1.00 30.34 89 HIS A C 1
ATOM 697 O O . HIS A 1 89 ? -24.984 -15.218 -58.663 1.00 30.34 89 HIS A O 1
ATOM 703 N N . LEU A 1 90 ? -26.863 -14.292 -59.320 1.00 28.72 90 LEU A N 1
ATOM 704 C CA . LEU A 1 90 ? -27.817 -13.388 -58.641 1.00 28.72 90 LEU A CA 1
ATOM 705 C C . LEU A 1 90 ? -27.188 -12.385 -57.642 1.00 28.72 90 LEU A C 1
ATOM 707 O O . LEU A 1 90 ? -26.618 -12.786 -56.641 1.00 28.72 90 LEU A O 1
ATOM 711 N N . ARG A 1 91 ? -27.349 -11.095 -57.998 1.00 27.03 91 ARG A N 1
ATOM 712 C CA . ARG A 1 91 ? -27.556 -9.844 -57.218 1.00 27.03 91 ARG A CA 1
ATOM 713 C C . ARG A 1 91 ? -27.183 -9.808 -55.714 1.00 27.03 91 ARG A C 1
ATOM 715 O O . ARG A 1 91 ? -27.582 -10.690 -54.973 1.00 27.03 91 ARG A O 1
ATOM 722 N N . ASP A 1 92 ? -26.586 -8.736 -55.176 1.00 27.38 92 ASP A N 1
ATOM 723 C CA . ASP A 1 92 ? -26.047 -7.509 -55.798 1.00 27.38 92 ASP A CA 1
ATOM 724 C C . ASP A 1 92 ? -24.993 -6.811 -54.896 1.00 27.38 92 ASP A C 1
ATOM 726 O O . ASP A 1 92 ? -24.690 -7.252 -53.792 1.00 27.38 92 ASP A O 1
ATOM 730 N N . ARG A 1 93 ? -24.447 -5.718 -55.439 1.00 27.55 93 ARG A N 1
ATOM 731 C CA . ARG A 1 93 ? -23.547 -4.665 -54.909 1.00 27.55 93 ARG A CA 1
ATOM 732 C C . ARG A 1 93 ? -23.768 -4.188 -53.450 1.00 27.55 93 ARG A C 1
ATOM 734 O O . ARG A 1 93 ? -24.868 -4.307 -52.933 1.00 27.55 93 ARG A O 1
ATOM 741 N N . CYS A 1 94 ? -22.816 -3.517 -52.775 1.00 25.81 94 CYS A N 1
ATOM 742 C CA . CYS A 1 94 ? -21.429 -3.120 -53.115 1.00 25.81 94 CYS A CA 1
ATOM 743 C C . CYS A 1 94 ? -20.601 -2.807 -51.847 1.00 25.81 94 CYS A C 1
ATOM 745 O O . CYS A 1 94 ? -21.165 -2.498 -50.805 1.00 25.81 94 CYS A O 1
ATOM 747 N N . ASP A 1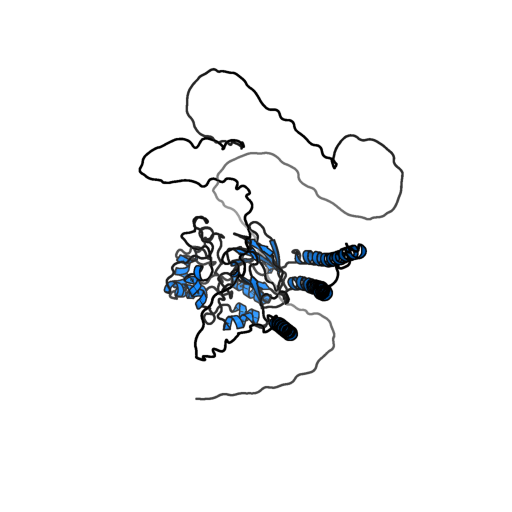 95 ? -19.271 -2.755 -51.983 1.00 26.41 95 ASP A N 1
ATOM 748 C CA . ASP A 1 95 ? -18.325 -2.206 -50.993 1.00 26.41 95 ASP A CA 1
ATOM 749 C C . ASP A 1 95 ? -17.224 -1.384 -51.713 1.00 26.41 95 ASP A C 1
ATOM 751 O O . ASP A 1 95 ? -16.957 -1.605 -52.897 1.00 26.41 95 ASP A O 1
ATOM 755 N N . ARG A 1 96 ? -16.539 -0.513 -50.955 1.00 28.92 96 ARG A N 1
ATOM 756 C CA . ARG A 1 96 ? -15.297 0.242 -51.245 1.00 28.92 96 ARG A CA 1
ATOM 757 C C . ARG A 1 96 ? -15.375 1.481 -52.140 1.00 28.92 96 ARG A C 1
ATOM 759 O O . ARG A 1 96 ? -15.667 1.422 -53.327 1.00 28.92 96 ARG A O 1
ATOM 766 N N . HIS A 1 97 ? -14.822 2.569 -51.600 1.00 24.44 97 HIS A N 1
ATOM 767 C CA . HIS A 1 97 ? -14.102 3.594 -52.360 1.00 24.44 97 HIS A CA 1
ATOM 768 C C . HIS A 1 97 ? -12.714 3.807 -51.740 1.00 24.44 97 HIS A C 1
ATOM 770 O O . HIS A 1 97 ? -12.574 3.826 -50.516 1.00 24.44 97 HIS A O 1
ATOM 776 N N . ARG A 1 98 ? -11.664 3.985 -52.557 1.00 26.84 98 ARG A N 1
ATOM 777 C CA . ARG A 1 98 ? -10.331 4.367 -52.052 1.00 26.84 98 ARG A CA 1
ATOM 778 C C . ARG A 1 98 ? -9.480 5.070 -53.118 1.00 26.84 98 ARG A C 1
ATOM 780 O O . ARG A 1 98 ? -9.062 4.432 -54.077 1.00 26.84 98 ARG A O 1
ATOM 787 N N . ARG A 1 99 ? -9.071 6.317 -52.825 1.00 27.69 99 ARG A N 1
ATOM 788 C CA . ARG A 1 99 ? -8.111 7.149 -53.600 1.00 27.69 99 ARG A CA 1
ATOM 789 C C . ARG A 1 99 ? -8.664 7.598 -54.990 1.00 27.69 99 ARG A C 1
ATOM 791 O O . ARG A 1 99 ? -9.643 7.032 -55.449 1.00 27.69 99 ARG A O 1
ATOM 798 N N . ARG A 1 100 ? -8.129 8.619 -55.688 1.00 26.53 100 ARG A N 1
ATOM 799 C CA . ARG A 1 100 ? -6.968 9.511 -55.434 1.00 26.53 100 ARG A CA 1
ATOM 800 C C . ARG A 1 100 ? -7.080 10.836 -56.239 1.00 26.53 100 ARG A C 1
ATOM 802 O O . ARG A 1 100 ? -7.729 10.840 -57.272 1.00 26.53 100 ARG A O 1
ATOM 809 N N . TRP A 1 101 ? -6.274 11.832 -55.837 1.00 24.95 101 TRP A N 1
ATOM 810 C CA . TRP A 1 101 ? -5.629 12.894 -56.654 1.00 24.95 101 TRP A CA 1
ATOM 811 C C . TRP A 1 101 ? -6.287 14.277 -56.931 1.00 24.95 101 TRP A C 1
ATOM 813 O O . TRP A 1 101 ? -7.463 14.404 -57.223 1.00 24.95 101 TRP A O 1
ATOM 823 N N . TYR A 1 102 ? -5.381 15.274 -56.895 1.00 26.31 102 TYR A N 1
ATOM 824 C CA . TYR A 1 102 ? -5.275 16.598 -57.551 1.00 26.31 102 TYR A CA 1
ATOM 825 C C . TYR A 1 102 ? -6.319 17.738 -57.419 1.00 26.31 102 TYR A C 1
ATOM 827 O O . TYR A 1 102 ? -7.320 17.794 -58.113 1.00 26.31 102 TYR A O 1
ATOM 835 N N . ARG A 1 103 ? -5.903 18.744 -56.620 1.00 25.20 103 ARG A N 1
ATOM 836 C CA . ARG A 1 103 ? -5.775 20.204 -56.897 1.00 25.20 103 ARG A CA 1
ATOM 837 C C . ARG A 1 103 ? -6.710 20.894 -57.918 1.00 25.20 103 ARG A C 1
ATOM 839 O O . ARG A 1 103 ? -6.651 20.604 -59.104 1.00 25.20 103 ARG A O 1
ATOM 846 N N . GLY A 1 104 ? -7.308 22.007 -57.473 1.00 24.56 104 GLY A N 1
ATOM 847 C CA . GLY A 1 104 ? -7.872 23.096 -58.296 1.00 24.56 104 GLY A CA 1
ATOM 848 C C . GLY A 1 104 ? -9.132 23.671 -57.628 1.00 24.56 104 GLY A C 1
ATOM 849 O O . GLY A 1 104 ? -10.145 22.995 -57.602 1.00 24.56 104 GLY A O 1
ATOM 850 N N . CYS A 1 105 ? -9.069 24.737 -56.824 1.00 24.28 105 CYS A N 1
ATOM 851 C CA . CYS A 1 105 ? -8.914 26.165 -57.162 1.00 24.28 105 CYS A CA 1
ATOM 852 C C . CYS A 1 105 ? -10.218 26.882 -57.583 1.00 24.28 105 CYS A C 1
ATOM 854 O O . CYS A 1 105 ? -10.778 26.590 -58.627 1.00 24.28 105 CYS A O 1
ATOM 856 N N . TRP A 1 106 ? -10.533 27.933 -56.809 1.00 23.62 106 TRP A N 1
ATOM 857 C CA . TRP A 1 106 ? -11.307 29.147 -57.140 1.00 23.62 106 TRP A CA 1
ATOM 858 C C . TRP A 1 106 ? -12.859 29.171 -57.122 1.00 23.62 106 TRP A C 1
ATOM 860 O O . TRP A 1 106 ? -13.520 28.602 -57.972 1.00 23.62 106 TRP A O 1
ATOM 870 N N . PHE A 1 107 ? -13.365 29.995 -56.181 1.00 25.39 107 PHE A N 1
ATOM 871 C CA . PHE A 1 107 ? -14.458 30.996 -56.264 1.00 25.39 107 PHE A CA 1
ATOM 872 C C . PHE A 1 107 ? -15.873 30.638 -56.783 1.00 25.39 107 PHE A C 1
ATOM 874 O O . PHE A 1 107 ? -16.049 30.104 -57.868 1.00 25.39 107 PHE A O 1
ATOM 881 N N . GLY A 1 108 ? -16.902 31.133 -56.067 1.00 23.95 108 GLY A N 1
ATOM 882 C CA . GLY A 1 108 ? -18.271 31.280 -56.595 1.00 23.95 108 GLY A CA 1
ATOM 883 C C . GLY A 1 108 ? -19.394 31.343 -55.543 1.00 23.95 108 GLY A C 1
ATOM 884 O O . GLY A 1 108 ? -19.992 30.322 -55.226 1.00 23.95 108 GLY A O 1
ATOM 885 N N . THR A 1 109 ? -19.727 32.531 -55.022 1.00 32.06 109 THR A N 1
ATOM 886 C CA . THR A 1 109 ? -20.985 32.785 -54.274 1.00 32.06 109 THR A CA 1
ATOM 887 C C . THR A 1 109 ? -22.111 33.202 -55.233 1.00 32.06 109 THR A C 1
ATOM 889 O O . THR A 1 109 ? -21.833 33.893 -56.213 1.00 32.06 109 THR A O 1
ATOM 892 N N . PRO A 1 110 ? -23.372 32.775 -55.004 1.00 40.97 110 PRO A N 1
ATOM 893 C CA . PRO A 1 110 ? -24.410 33.691 -54.468 1.00 40.97 110 PRO A CA 1
ATOM 894 C C . PRO A 1 110 ? -25.436 32.981 -53.538 1.00 40.97 110 PRO A C 1
ATOM 896 O O . PRO A 1 110 ? -25.817 31.843 -53.766 1.00 40.97 110 PRO A O 1
ATOM 899 N N . THR A 1 111 ? -25.862 33.490 -52.375 1.00 28.05 111 THR A N 1
ATOM 900 C CA . THR A 1 111 ? -26.742 34.646 -52.060 1.00 28.05 111 THR A CA 1
ATOM 901 C C . THR A 1 111 ? -28.221 34.620 -52.532 1.00 28.05 111 THR A C 1
ATOM 903 O O . THR A 1 111 ? -28.567 35.310 -53.483 1.00 28.05 111 THR A O 1
ATOM 906 N N . ARG A 1 112 ? -29.101 34.088 -51.652 1.00 29.30 112 ARG A N 1
ATOM 907 C CA . ARG A 1 112 ? -30.191 34.835 -50.942 1.00 29.30 112 ARG A CA 1
ATOM 908 C C . ARG A 1 112 ? -31.582 35.061 -51.619 1.00 29.30 112 ARG A C 1
ATOM 910 O O . ARG A 1 112 ? -31.674 35.472 -52.763 1.00 29.30 112 ARG A O 1
ATOM 917 N N . THR A 1 113 ? -32.638 35.062 -50.770 1.00 30.22 113 THR A N 1
ATOM 918 C CA . THR A 1 113 ? -34.029 35.615 -50.945 1.00 30.22 113 THR A CA 1
ATOM 919 C C . THR A 1 113 ? -35.074 34.744 -51.699 1.00 30.22 113 THR A C 1
ATOM 921 O O . THR A 1 113 ? -34.670 33.966 -52.544 1.00 30.22 113 THR A O 1
ATOM 924 N N . ARG A 1 114 ? -36.417 34.799 -51.470 1.00 30.27 114 ARG A N 1
ATOM 925 C CA . ARG A 1 114 ? -37.286 35.351 -50.375 1.00 30.27 114 ARG A CA 1
ATOM 926 C C . ARG A 1 114 ? -38.767 34.849 -50.444 1.00 30.27 114 ARG A C 1
ATOM 928 O O . ARG A 1 114 ? -39.292 34.700 -51.532 1.00 30.27 114 ARG A O 1
ATOM 935 N N . ARG A 1 115 ? -39.466 34.887 -49.285 1.00 31.20 115 ARG A N 1
ATOM 936 C CA . ARG A 1 115 ? -40.917 35.201 -49.035 1.00 31.20 115 ARG A CA 1
ATOM 937 C C . ARG A 1 115 ? -42.083 34.297 -49.541 1.00 31.20 115 ARG A C 1
ATOM 939 O O . ARG A 1 115 ? -42.479 34.406 -50.689 1.00 31.20 115 ARG A O 1
ATOM 946 N N . GLY A 1 116 ? -42.866 33.802 -48.562 1.00 27.56 116 GLY A N 1
ATOM 947 C CA . GLY A 1 116 ? -44.311 34.123 -48.378 1.00 27.56 116 GLY A CA 1
ATOM 948 C C . GLY A 1 116 ? -45.383 33.179 -48.976 1.00 27.56 116 GLY A C 1
ATOM 949 O O . GLY A 1 116 ? -45.063 32.381 -49.838 1.00 27.56 116 GLY A O 1
ATOM 950 N N . SER A 1 117 ? -46.679 33.245 -48.597 1.00 30.80 117 SER A N 1
ATOM 951 C CA . SER A 1 117 ? -47.349 33.879 -47.426 1.00 30.80 117 SER A CA 1
ATOM 952 C C . SER A 1 117 ? -48.875 33.574 -47.359 1.00 30.80 117 SER A C 1
ATOM 954 O O . SER A 1 117 ? -49.471 33.427 -48.418 1.00 30.80 117 SER A O 1
ATOM 956 N N . ARG A 1 118 ? -49.509 33.708 -46.165 1.00 30.45 118 ARG A N 1
ATOM 957 C CA . ARG A 1 118 ? -50.987 33.721 -45.876 1.00 30.45 118 ARG A CA 1
ATOM 958 C C . ARG A 1 118 ? -51.699 32.339 -45.954 1.00 30.45 118 ARG A C 1
ATOM 960 O O . ARG A 1 118 ? -51.259 31.495 -46.711 1.00 30.45 118 ARG A O 1
ATOM 967 N N . GLY A 1 119 ? -52.789 32.051 -45.218 1.00 27.69 119 GLY A N 1
ATOM 968 C CA . GLY A 1 119 ? -53.341 32.727 -44.026 1.00 27.69 119 GLY A CA 1
ATOM 969 C C . GLY A 1 119 ? -54.742 32.260 -43.541 1.00 27.69 119 GLY A C 1
ATOM 970 O O . GLY A 1 119 ? -55.566 31.861 -44.348 1.00 27.69 119 GLY A O 1
ATOM 971 N N . ARG A 1 120 ? -55.002 32.502 -42.237 1.00 32.59 120 ARG A N 1
ATOM 972 C CA . ARG A 1 120 ? -56.264 32.957 -41.572 1.00 32.59 120 ARG A CA 1
ATOM 973 C C . ARG A 1 120 ? -57.436 31.975 -41.234 1.00 32.59 120 ARG A C 1
ATOM 975 O O . ARG A 1 120 ? -57.456 30.874 -41.764 1.00 32.59 120 ARG A O 1
ATOM 982 N N . PRO A 1 121 ? -58.316 32.319 -40.241 1.00 50.72 121 PRO A N 1
ATOM 983 C CA . PRO A 1 121 ? -58.855 31.331 -39.276 1.00 50.72 121 PRO A CA 1
ATOM 984 C C . PRO A 1 121 ? -60.381 31.391 -38.966 1.00 50.72 121 PRO A C 1
ATOM 986 O O . PRO A 1 121 ? -61.078 32.291 -39.429 1.00 50.72 121 PRO A O 1
ATOM 989 N N . LEU A 1 122 ? -60.858 30.515 -38.060 1.00 29.75 122 LEU A N 1
ATOM 990 C CA . LEU A 1 122 ? -62.147 30.613 -37.337 1.00 29.75 122 LEU A CA 1
ATOM 991 C C . LEU A 1 122 ? -62.034 30.204 -35.839 1.00 29.75 122 LEU A C 1
ATOM 993 O O . LEU A 1 122 ? -61.011 29.686 -35.398 1.00 29.75 122 LEU A O 1
ATOM 997 N N . HIS A 1 123 ? -63.087 30.493 -35.062 1.00 28.39 123 HIS A N 1
ATOM 998 C CA . HIS A 1 123 ? -63.253 30.425 -33.589 1.00 28.39 123 HIS A CA 1
ATOM 999 C C . HIS A 1 123 ? -64.780 30.285 -33.290 1.00 28.39 123 HIS A C 1
ATOM 1001 O O . HIS A 1 123 ? -65.557 30.488 -34.223 1.00 28.39 123 HIS A O 1
ATOM 1007 N N . PRO A 1 124 ? -65.280 30.167 -32.034 1.00 49.22 124 PRO A N 1
ATOM 1008 C CA . PRO A 1 124 ? -64.799 29.430 -30.848 1.00 49.22 124 PRO A CA 1
ATOM 1009 C C . PRO A 1 124 ? -65.930 28.633 -30.119 1.00 49.22 124 PRO A C 1
ATOM 1011 O O . PRO A 1 124 ? -67.109 28.913 -30.315 1.00 49.22 124 PRO A O 1
ATOM 1014 N N . SER A 1 125 ? -65.600 27.737 -29.171 1.00 30.28 125 SER A N 1
ATOM 1015 C CA . SER A 1 125 ? -66.468 27.339 -28.025 1.00 30.28 125 SER A CA 1
ATOM 1016 C C . SER A 1 125 ? -65.736 26.407 -27.037 1.00 30.28 125 SER A C 1
ATOM 1018 O O . SER A 1 125 ? -64.954 25.586 -27.491 1.00 30.28 125 SER A O 1
ATOM 1020 N N . ARG A 1 126 ? -66.035 26.319 -25.729 1.00 29.11 126 ARG A N 1
ATOM 1021 C CA . ARG A 1 126 ? -65.980 27.267 -24.586 1.00 29.11 126 ARG A CA 1
ATOM 1022 C C . ARG A 1 126 ? -66.141 26.407 -23.300 1.00 29.11 126 ARG A C 1
ATOM 1024 O O . ARG A 1 126 ? -67.170 25.765 -23.174 1.00 29.11 126 ARG A O 1
ATOM 1031 N N . MET A 1 127 ? -65.220 26.496 -22.323 1.00 25.94 127 MET A N 1
ATOM 1032 C CA . MET A 1 127 ? -65.319 25.923 -20.943 1.00 25.94 127 MET A CA 1
ATOM 1033 C C . MET A 1 127 ? -65.249 24.373 -20.795 1.00 25.94 127 MET A C 1
ATOM 1035 O O . MET A 1 127 ? -65.692 23.664 -21.682 1.00 25.94 127 MET A O 1
ATOM 1039 N N . ARG A 1 128 ? -64.726 23.780 -19.696 1.00 29.69 128 ARG A N 1
ATOM 1040 C CA . ARG A 1 128 ? -63.978 24.313 -18.519 1.00 29.69 128 ARG A CA 1
ATOM 1041 C C . ARG A 1 128 ? -63.187 23.206 -17.778 1.00 29.69 128 ARG A C 1
ATOM 1043 O O . ARG A 1 128 ? -63.753 22.148 -17.558 1.00 29.69 128 ARG A O 1
ATOM 1050 N N . ARG A 1 129 ? -62.036 23.595 -17.194 1.00 28.31 129 ARG A N 1
ATOM 1051 C CA . ARG A 1 129 ? -61.312 22.992 -16.036 1.00 28.31 129 ARG A CA 1
ATOM 1052 C C . ARG A 1 129 ? -60.756 21.557 -16.166 1.00 28.31 129 ARG A C 1
ATOM 1054 O O . ARG A 1 129 ? -61.363 20.697 -16.779 1.00 28.31 129 ARG A O 1
ATOM 1061 N N . GLY A 1 130 ? -59.644 21.324 -15.459 1.00 26.45 130 GLY A N 1
ATOM 1062 C CA . GLY A 1 130 ? -58.999 20.018 -15.269 1.00 26.45 130 GLY A CA 1
ATOM 1063 C C . GLY A 1 130 ? -57.531 20.062 -15.689 1.00 26.45 130 GLY A C 1
ATOM 1064 O O . GLY A 1 130 ? -57.241 20.014 -16.878 1.00 26.45 130 GLY A O 1
ATOM 1065 N N . GLU A 1 131 ? -56.616 20.204 -14.730 1.00 31.05 131 GLU A N 1
ATOM 1066 C CA . GLU A 1 131 ? -55.173 20.076 -14.971 1.00 31.05 131 GLU A CA 1
ATOM 1067 C C . GLU A 1 131 ? -54.698 18.632 -14.763 1.00 31.05 131 GLU A C 1
ATOM 1069 O O . GLU A 1 131 ? -55.306 17.892 -13.991 1.00 31.05 131 GLU A O 1
ATOM 1074 N N . VAL A 1 132 ? -53.539 18.349 -15.374 1.00 27.78 132 VAL A N 1
ATOM 1075 C CA . VAL A 1 132 ? -52.518 17.316 -15.086 1.00 27.78 132 VAL A CA 1
ATOM 1076 C C . VAL A 1 132 ? -52.313 16.327 -16.235 1.00 27.78 132 VAL A C 1
ATOM 1078 O O . VAL A 1 132 ? -53.037 15.354 -16.358 1.00 27.78 132 VAL A O 1
ATOM 1081 N N . GLU A 1 133 ? -51.275 16.598 -17.033 1.00 25.28 133 GLU A N 1
ATOM 1082 C CA . GLU A 1 133 ? -50.177 15.700 -17.452 1.00 25.28 133 GLU A CA 1
ATOM 1083 C C . GLU A 1 133 ? -49.138 16.602 -18.172 1.00 25.28 133 GLU A C 1
ATOM 1085 O O . GLU A 1 133 ? -49.500 17.571 -18.835 1.00 25.28 133 GLU A O 1
ATOM 1090 N N . VAL A 1 134 ? -47.838 16.563 -17.855 1.00 31.36 134 VAL A N 1
ATOM 1091 C CA . VAL A 1 134 ? -46.845 15.548 -18.258 1.00 31.36 134 VAL A CA 1
ATOM 1092 C C . VAL A 1 134 ? -46.786 15.362 -19.776 1.00 31.36 134 VAL A C 1
ATOM 1094 O O . VAL A 1 134 ? -47.620 14.666 -20.337 1.00 31.36 134 VAL A O 1
ATOM 1097 N N . LEU A 1 135 ? -45.730 15.879 -20.422 1.00 24.66 135 LEU A N 1
ATOM 1098 C CA . LEU A 1 135 ? -44.988 15.129 -21.447 1.00 24.66 135 LEU A CA 1
ATOM 1099 C C . LEU A 1 135 ? -43.650 15.784 -21.837 1.00 24.66 135 LEU A C 1
ATOM 1101 O O . LEU A 1 135 ? -43.341 16.916 -21.473 1.00 24.66 135 LEU A O 1
ATOM 1105 N N . ARG A 1 136 ? -42.852 14.997 -22.565 1.00 33.28 136 ARG A N 1
ATOM 1106 C CA . ARG A 1 136 ? -41.543 15.320 -23.148 1.00 33.28 136 ARG A CA 1
ATOM 1107 C C . ARG A 1 136 ? -41.617 16.437 -24.198 1.00 33.28 136 ARG A C 1
ATOM 1109 O O . ARG A 1 136 ? -42.514 16.416 -25.032 1.00 33.28 136 ARG A O 1
ATOM 1116 N N . GLN A 1 137 ? -40.548 17.225 -24.285 1.00 25.91 137 GLN A N 1
ATOM 1117 C CA . GLN A 1 137 ? -39.818 17.488 -25.539 1.00 25.91 137 GLN A CA 1
ATOM 1118 C C . GLN A 1 137 ? -38.329 17.257 -25.197 1.00 25.91 137 GLN A C 1
ATOM 1120 O O . GLN A 1 137 ? -37.914 17.566 -24.082 1.00 25.91 137 GLN A O 1
ATOM 1125 N N . GLU A 1 138 ? -37.544 16.467 -25.930 1.00 28.12 138 GLU A N 1
ATOM 1126 C CA . GLU A 1 138 ? -37.099 16.632 -27.327 1.00 28.12 138 GLU A CA 1
ATOM 1127 C C . GLU A 1 138 ? -36.256 17.897 -27.541 1.00 28.12 138 GLU A C 1
ATOM 1129 O O . GLU A 1 138 ? -36.585 18.979 -27.062 1.00 28.12 138 GLU A O 1
ATOM 1134 N N . VAL A 1 139 ? -35.105 17.705 -28.192 1.00 33.97 139 VAL A N 1
ATOM 1135 C CA . VAL A 1 139 ? -34.003 18.671 -28.285 1.00 33.97 139 VAL A CA 1
ATOM 1136 C C . VAL A 1 139 ? -34.062 19.376 -29.634 1.00 33.97 139 VAL A C 1
ATOM 1138 O O . VAL A 1 139 ? -34.163 18.707 -30.658 1.00 33.97 139 VAL A O 1
ATOM 1141 N N . ASP A 1 140 ? -33.934 20.702 -29.627 1.00 26.25 140 ASP A N 1
ATOM 1142 C CA . ASP A 1 140 ? -33.812 21.519 -30.836 1.00 26.25 140 ASP A CA 1
ATOM 1143 C C . ASP A 1 140 ? -32.657 22.524 -30.654 1.00 26.25 140 ASP A C 1
ATOM 1145 O O . ASP A 1 140 ? -32.680 23.371 -29.754 1.00 26.25 140 ASP A O 1
ATOM 1149 N N . GLU A 1 141 ? -31.597 22.384 -31.454 1.00 42.78 141 GLU A N 1
ATOM 1150 C CA . GLU A 1 141 ? -30.387 23.213 -31.387 1.00 42.78 141 GLU A CA 1
ATOM 1151 C C . GLU A 1 141 ? -30.494 24.441 -32.312 1.00 42.78 141 GLU A C 1
ATOM 1153 O O . GLU A 1 141 ? -29.968 24.393 -33.417 1.00 42.78 141 GLU A O 1
ATOM 1158 N N . ASP A 1 142 ? -31.125 25.549 -31.875 1.00 33.75 142 ASP A N 1
ATOM 1159 C CA . ASP A 1 142 ? -30.805 26.919 -32.368 1.00 33.75 142 ASP A CA 1
ATOM 1160 C C . ASP A 1 142 ? -31.591 28.063 -31.657 1.00 33.75 142 ASP A C 1
ATOM 1162 O O . ASP A 1 142 ? -32.438 28.736 -32.250 1.00 33.75 142 ASP A O 1
ATOM 1166 N N . ALA A 1 143 ? -31.344 28.335 -30.359 1.00 27.00 143 ALA A N 1
ATOM 1167 C CA . ALA A 1 143 ? -32.164 29.324 -29.618 1.00 27.00 143 ALA A CA 1
ATOM 1168 C C . ALA A 1 143 ? -31.503 30.198 -28.515 1.00 27.00 143 ALA A C 1
ATOM 1170 O O . ALA A 1 143 ? -32.229 30.771 -27.701 1.00 27.00 143 ALA A O 1
ATOM 1171 N N . VAL A 1 144 ? -30.171 30.389 -28.463 1.00 29.69 144 VAL A N 1
ATOM 1172 C CA . VAL A 1 144 ? -29.521 31.188 -27.378 1.00 29.69 144 VAL A CA 1
ATOM 1173 C C . VAL A 1 144 ? -28.653 32.364 -27.868 1.00 29.69 144 VAL A C 1
ATOM 1175 O O . VAL A 1 144 ? -27.530 32.568 -27.413 1.00 29.69 144 VAL A O 1
ATOM 1178 N N . VAL A 1 145 ? -29.189 33.216 -28.755 1.00 33.91 145 VAL A N 1
ATOM 1179 C CA . VAL A 1 145 ? -28.614 34.557 -29.033 1.00 33.91 145 VAL A CA 1
ATOM 1180 C C . VAL A 1 145 ? -29.698 35.647 -29.091 1.00 33.91 145 VAL A C 1
ATOM 1182 O O . VAL A 1 145 ? -29.893 36.308 -30.111 1.00 33.91 145 VAL A O 1
ATOM 1185 N N . ALA A 1 146 ? -30.407 35.886 -27.979 1.00 26.22 146 ALA A N 1
ATOM 1186 C CA . ALA A 1 146 ? -31.243 37.083 -27.838 1.00 26.22 146 ALA A CA 1
ATOM 1187 C C . ALA A 1 146 ? -31.473 37.564 -26.387 1.00 26.22 146 ALA A C 1
ATOM 1189 O O . ALA A 1 146 ? -31.667 36.793 -25.457 1.00 26.22 146 ALA A O 1
ATOM 1190 N N . GLN A 1 147 ? -31.595 38.890 -26.256 1.00 27.80 147 GLN A N 1
ATOM 1191 C CA . GLN A 1 147 ? -32.538 39.561 -25.346 1.00 27.80 147 GLN A CA 1
ATOM 1192 C C . GLN A 1 147 ? -32.263 39.691 -23.826 1.00 27.80 147 GLN A C 1
ATOM 1194 O O . GLN A 1 147 ? -33.193 39.985 -23.074 1.00 27.80 147 GLN A O 1
ATOM 1199 N N . GLN A 1 148 ? -31.007 39.751 -23.365 1.00 28.62 148 GLN A N 1
ATOM 1200 C CA . GLN A 1 148 ? -30.716 40.553 -22.155 1.00 28.62 148 GLN A CA 1
ATOM 1201 C C . GLN A 1 148 ? -30.709 42.066 -22.468 1.00 28.62 148 GLN A C 1
ATOM 1203 O O . GLN A 1 148 ? -29.669 42.704 -22.625 1.00 28.62 148 GLN A O 1
ATOM 1208 N N . ARG A 1 149 ? -31.905 42.667 -22.556 1.00 26.77 149 ARG A N 1
ATOM 1209 C CA . ARG A 1 149 ? -32.110 44.131 -22.545 1.00 26.77 149 ARG A CA 1
ATOM 1210 C C . ARG A 1 149 ? -33.483 44.513 -21.973 1.00 26.77 149 ARG A C 1
ATOM 1212 O O . ARG A 1 149 ? -34.454 44.467 -22.724 1.00 26.77 149 ARG A O 1
ATOM 1219 N N . ARG A 1 150 ? -33.530 45.063 -20.741 1.00 28.52 150 ARG A N 1
ATOM 1220 C CA . ARG A 1 150 ? -34.151 46.382 -20.402 1.00 28.52 150 ARG A CA 1
ATOM 1221 C C . ARG A 1 150 ? -34.313 46.657 -18.888 1.00 28.52 150 ARG A C 1
ATOM 1223 O O . ARG A 1 150 ? -35.116 46.003 -18.241 1.00 28.52 150 ARG A O 1
ATOM 1230 N N . ARG A 1 151 ? -33.766 47.815 -18.459 1.00 30.78 151 ARG A N 1
ATOM 1231 C CA . ARG A 1 151 ? -34.166 48.663 -17.295 1.00 30.78 151 ARG A CA 1
ATOM 1232 C C . ARG A 1 151 ? -33.845 48.079 -15.898 1.00 30.78 151 ARG A C 1
ATOM 1234 O O . ARG A 1 151 ? -33.774 46.874 -15.752 1.00 30.78 151 ARG A O 1
ATOM 1241 N N . ARG A 1 152 ? -33.615 48.876 -14.838 1.00 26.73 152 ARG A N 1
ATOM 1242 C CA . ARG A 1 152 ? -33.736 50.346 -14.579 1.00 26.73 152 ARG A CA 1
ATOM 1243 C C . ARG A 1 152 ? -32.343 50.892 -14.126 1.00 26.73 152 ARG A C 1
ATOM 1245 O O . ARG A 1 152 ? -31.543 50.104 -13.653 1.00 26.73 152 ARG A O 1
ATOM 1252 N N . HIS A 1 153 ? -31.860 52.115 -14.416 1.00 29.70 153 HIS A N 1
ATOM 1253 C CA . HIS A 1 153 ? -32.194 53.448 -13.839 1.00 29.70 153 HIS A CA 1
ATOM 1254 C C . HIS A 1 153 ? -32.353 53.436 -12.298 1.00 29.70 153 HIS A C 1
ATOM 1256 O O . HIS A 1 153 ? -33.092 52.589 -11.820 1.00 29.70 153 HIS A O 1
ATOM 1262 N N . ARG A 1 154 ? -31.801 54.340 -11.462 1.00 29.08 154 ARG A N 1
ATOM 1263 C CA . ARG A 1 154 ? -30.985 55.599 -11.557 1.00 29.08 154 ARG A CA 1
ATOM 1264 C C . ARG A 1 154 ? -30.459 55.892 -10.098 1.00 29.08 154 ARG A C 1
ATOM 1266 O O . ARG A 1 154 ? -30.967 55.234 -9.205 1.00 29.08 154 ARG A O 1
ATOM 1273 N N . THR A 1 155 ? -29.513 56.770 -9.700 1.00 27.92 155 THR A N 1
ATOM 1274 C CA . THR A 1 155 ? -28.740 57.924 -10.248 1.00 27.92 155 THR A CA 1
ATOM 1275 C C . THR A 1 155 ? -27.310 58.038 -9.633 1.00 27.92 155 THR A C 1
ATOM 1277 O O . THR A 1 155 ? -27.053 57.441 -8.604 1.00 27.92 155 THR A O 1
ATOM 1280 N N . ALA A 1 156 ? -26.445 58.874 -10.244 1.00 29.48 156 ALA A N 1
ATOM 1281 C CA . ALA A 1 156 ? -25.419 59.827 -9.717 1.00 29.48 156 ALA A CA 1
ATOM 1282 C C . ALA A 1 156 ? -24.884 59.772 -8.247 1.00 29.48 156 ALA A C 1
ATOM 1284 O O . ALA A 1 156 ? -25.639 59.514 -7.324 1.00 29.48 156 ALA A O 1
ATOM 1285 N N . ARG A 1 157 ? -23.627 60.174 -7.944 1.00 24.08 157 ARG A N 1
ATOM 1286 C CA . ARG A 1 157 ? -22.779 61.229 -8.574 1.00 24.08 157 ARG A CA 1
ATOM 1287 C C . ARG A 1 157 ? -21.257 60.921 -8.620 1.00 24.08 157 ARG A C 1
ATOM 1289 O O . ARG A 1 157 ? -20.697 60.606 -7.587 1.00 24.08 157 ARG A O 1
ATOM 1296 N N . ARG A 1 158 ? -20.637 61.246 -9.776 1.00 30.03 158 ARG A N 1
ATOM 1297 C CA . ARG A 1 158 ? -19.309 61.897 -10.035 1.00 30.03 158 ARG A CA 1
ATOM 1298 C C . ARG A 1 158 ? -17.991 61.377 -9.383 1.00 30.03 158 ARG A C 1
ATOM 1300 O O . ARG A 1 158 ? -18.013 60.916 -8.257 1.00 30.03 158 ARG A O 1
ATOM 1307 N N . PRO A 1 159 ? -16.811 61.680 -9.984 1.00 35.00 159 PRO A N 1
ATOM 1308 C CA . PRO A 1 159 ? -16.521 61.905 -11.408 1.00 35.00 159 PRO A CA 1
ATOM 1309 C C . PRO A 1 159 ? -15.328 61.075 -11.937 1.00 35.00 159 PRO A C 1
ATOM 1311 O O . PRO A 1 159 ? -14.399 60.725 -11.220 1.00 35.00 159 PRO A O 1
ATOM 1314 N N . SER A 1 160 ? -15.328 60.817 -13.243 1.00 31.14 160 SER A N 1
ATOM 1315 C CA . SER A 1 160 ? -14.246 60.133 -13.959 1.00 31.14 160 SER A CA 1
ATOM 1316 C C . SER A 1 160 ? -13.234 61.100 -14.576 1.00 31.14 160 SER A C 1
ATOM 1318 O O . SER A 1 160 ? -13.643 62.121 -15.130 1.00 31.14 160 SER A O 1
ATOM 1320 N N . LEU A 1 161 ? -11.984 60.658 -14.727 1.00 29.64 161 LEU A N 1
ATOM 1321 C CA . LEU A 1 161 ? -11.236 60.890 -15.968 1.00 29.64 161 LEU A CA 1
ATOM 1322 C C . LEU A 1 161 ? -10.760 59.549 -16.536 1.00 29.64 161 LEU A C 1
ATOM 1324 O O . LEU A 1 161 ? -10.534 58.593 -15.801 1.00 29.64 161 LEU A O 1
ATOM 1328 N N . CYS A 1 162 ? -10.730 59.441 -17.863 1.00 24.78 162 CYS A N 1
ATOM 1329 C CA . CYS A 1 162 ? -10.659 58.155 -18.551 1.00 24.78 162 CYS A CA 1
ATOM 1330 C C . CYS A 1 162 ? -10.024 58.301 -19.933 1.00 24.78 162 CYS A C 1
ATOM 1332 O O . CYS A 1 162 ? -10.428 59.179 -20.698 1.00 24.78 162 CYS A O 1
ATOM 1334 N N . ARG A 1 163 ? -9.151 57.358 -20.313 1.00 26.77 163 ARG A N 1
ATOM 1335 C CA . ARG A 1 163 ? -9.145 56.816 -21.680 1.00 26.77 163 ARG A CA 1
ATOM 1336 C C . ARG A 1 163 ? -8.474 55.447 -21.760 1.00 26.77 163 ARG A C 1
ATOM 1338 O O . ARG A 1 163 ? -7.466 55.197 -21.113 1.00 26.77 163 ARG A O 1
ATOM 1345 N N . ARG A 1 164 ? -9.045 54.567 -22.589 1.00 28.36 164 ARG A N 1
ATOM 1346 C CA . ARG A 1 164 ? -8.412 53.305 -22.998 1.00 28.36 164 ARG A CA 1
ATOM 1347 C C . ARG A 1 164 ? -7.309 53.575 -24.022 1.00 28.36 164 ARG A C 1
ATOM 1349 O O . ARG A 1 164 ? -7.451 54.461 -24.866 1.00 28.36 164 ARG A O 1
ATOM 1356 N N . VAL A 1 165 ? -6.261 52.757 -23.975 1.00 30.59 165 VAL A N 1
ATOM 1357 C CA . VAL A 1 165 ? -5.199 52.698 -24.989 1.00 30.59 165 VAL A CA 1
ATOM 1358 C C . VAL A 1 165 ? -5.790 52.307 -26.350 1.00 30.59 165 VAL A C 1
ATOM 1360 O O . VAL A 1 165 ? -6.694 51.473 -26.429 1.00 30.59 165 VAL A O 1
ATOM 1363 N N . ARG A 1 166 ? -5.268 52.902 -27.427 1.00 26.05 166 ARG A N 1
ATOM 1364 C CA . ARG A 1 166 ? -5.605 52.573 -28.819 1.00 26.05 166 ARG A CA 1
ATOM 1365 C C . ARG A 1 166 ? -4.381 51.944 -29.479 1.00 26.05 166 ARG A C 1
ATOM 1367 O O . ARG A 1 166 ? -3.329 52.571 -29.510 1.00 26.05 166 ARG A O 1
ATOM 1374 N N . ILE A 1 167 ? -4.518 50.735 -30.021 1.00 36.84 167 ILE A N 1
ATOM 1375 C CA . ILE A 1 167 ? -3.456 50.121 -30.830 1.00 36.84 167 ILE A CA 1
ATOM 1376 C C . ILE A 1 167 ? -3.378 50.864 -32.168 1.00 36.84 167 ILE A C 1
ATOM 1378 O O . ILE A 1 167 ? -4.395 51.063 -32.834 1.00 36.84 167 ILE A O 1
ATOM 1382 N N . GLN A 1 168 ? -2.171 51.260 -32.566 1.00 28.84 168 GLN A N 1
ATOM 1383 C CA . GLN A 1 168 ? -1.890 51.859 -33.868 1.00 28.84 168 GLN A CA 1
ATOM 1384 C C . GLN A 1 168 ? -0.504 51.395 -34.344 1.00 28.84 168 GLN A C 1
ATOM 1386 O O . GLN A 1 168 ? 0.376 51.136 -33.526 1.00 28.84 168 GLN A O 1
ATOM 1391 N N . ARG A 1 169 ? -0.324 51.225 -35.660 1.00 31.16 169 ARG A N 1
ATOM 1392 C CA . ARG A 1 169 ? 0.945 50.755 -36.245 1.00 31.16 169 ARG A CA 1
ATOM 1393 C C . ARG A 1 169 ? 2.043 51.808 -36.055 1.00 31.16 169 ARG A C 1
ATOM 1395 O O . ARG A 1 169 ? 1.787 52.986 -36.291 1.00 31.16 169 ARG A O 1
ATOM 1402 N N . ILE A 1 170 ? 3.253 51.375 -35.706 1.00 32.50 170 ILE A N 1
ATOM 1403 C CA . ILE A 1 170 ? 4.453 52.225 -35.701 1.00 32.50 170 ILE A CA 1
ATOM 1404 C C . ILE A 1 170 ? 5.112 52.139 -37.093 1.00 32.50 170 ILE A C 1
ATOM 1406 O O . ILE A 1 170 ? 5.287 51.024 -37.587 1.00 32.50 170 ILE A O 1
ATOM 1410 N N . PRO A 1 171 ? 5.442 53.269 -37.748 1.00 34.66 171 PRO A N 1
ATOM 1411 C CA . PRO A 1 171 ? 6.152 53.289 -39.026 1.00 34.66 171 PRO A CA 1
ATOM 1412 C C . PRO A 1 171 ? 7.679 53.269 -38.849 1.00 34.66 171 PRO A C 1
ATOM 1414 O O . PRO A 1 171 ? 8.204 53.602 -37.787 1.00 34.66 171 PRO A O 1
ATOM 1417 N N . GLU A 1 172 ? 8.398 52.950 -39.924 1.00 40.78 172 GLU A N 1
ATOM 1418 C CA . GLU A 1 172 ? 9.855 53.093 -39.999 1.00 40.78 172 GLU A CA 1
ATOM 1419 C C . GLU A 1 172 ? 10.307 54.559 -39.886 1.00 40.78 172 GLU A C 1
ATOM 1421 O O . GLU A 1 172 ? 9.635 55.470 -40.378 1.00 40.78 172 GLU A O 1
ATOM 1426 N N . ARG A 1 173 ? 11.510 54.784 -39.339 1.00 30.97 173 ARG A N 1
ATOM 1427 C CA . ARG A 1 173 ? 12.342 55.959 -39.653 1.00 30.97 173 ARG A CA 1
ATOM 1428 C C . ARG A 1 173 ? 13.819 55.680 -39.369 1.00 30.97 173 ARG A C 1
ATOM 1430 O O . ARG A 1 173 ? 14.164 55.168 -38.310 1.00 30.97 173 ARG A O 1
ATOM 1437 N N . ALA A 1 174 ? 14.673 56.039 -40.326 1.00 35.31 174 ALA A N 1
ATOM 1438 C CA . ALA A 1 174 ? 16.126 55.863 -40.271 1.00 35.31 174 ALA A CA 1
ATOM 1439 C C . ALA A 1 174 ? 16.850 57.231 -40.060 1.00 35.31 174 ALA A C 1
ATOM 1441 O O . ALA A 1 174 ? 16.261 58.118 -39.441 1.00 35.31 174 ALA A O 1
ATOM 1442 N N . PRO A 1 175 ? 18.139 57.429 -40.409 1.00 58.06 175 PRO A N 1
ATOM 1443 C CA . PRO A 1 175 ? 19.203 57.494 -39.403 1.00 58.06 175 PRO A CA 1
ATOM 1444 C C . PRO A 1 175 ? 19.927 58.857 -39.335 1.00 58.06 175 PRO A C 1
ATOM 1446 O O . PRO A 1 175 ? 19.858 59.654 -40.272 1.00 58.06 175 PRO A O 1
ATOM 1449 N N . ARG A 1 176 ? 20.687 59.118 -38.253 1.00 31.56 176 ARG A N 1
ATOM 1450 C CA . ARG A 1 176 ? 21.621 60.268 -38.116 1.00 31.56 176 ARG A CA 1
ATOM 1451 C C . ARG A 1 176 ? 22.586 60.090 -36.910 1.00 31.56 176 ARG A C 1
ATOM 1453 O O . ARG A 1 176 ? 22.368 59.171 -36.129 1.00 31.56 176 ARG A O 1
ATOM 1460 N N . PRO A 1 177 ? 23.733 60.805 -36.831 1.00 38.19 177 PRO A N 1
ATOM 1461 C CA . PRO A 1 177 ? 24.946 60.320 -37.502 1.00 38.19 177 PRO A CA 1
ATOM 1462 C C . PRO A 1 177 ? 26.213 60.283 -36.614 1.00 38.19 177 PRO A C 1
ATOM 1464 O O . PRO A 1 177 ? 26.286 60.904 -35.557 1.00 38.19 177 PRO A O 1
ATOM 1467 N N . ARG A 1 178 ? 27.285 59.644 -37.110 1.00 42.12 178 ARG A N 1
ATOM 1468 C CA . ARG A 1 178 ? 28.649 59.808 -36.564 1.00 42.12 178 ARG A CA 1
ATOM 1469 C C . ARG A 1 178 ? 29.156 61.247 -36.763 1.00 42.12 178 ARG A C 1
ATOM 1471 O O . ARG A 1 178 ? 29.082 61.767 -37.874 1.00 42.12 178 ARG A O 1
ATOM 1478 N N . ARG A 1 179 ? 29.842 61.809 -35.761 1.00 30.41 179 ARG A N 1
ATOM 1479 C CA . ARG A 1 179 ? 30.927 62.788 -35.972 1.00 30.41 179 ARG A CA 1
ATOM 1480 C C . ARG A 1 179 ? 32.128 62.460 -35.086 1.00 30.41 179 ARG A C 1
ATOM 1482 O O . ARG A 1 179 ? 31.973 62.169 -33.906 1.00 30.41 179 ARG A O 1
ATOM 1489 N N . ARG A 1 180 ? 33.324 62.524 -35.679 1.00 38.38 180 ARG A N 1
ATOM 1490 C CA . ARG A 1 180 ? 34.602 62.578 -34.952 1.00 38.38 180 ARG A CA 1
ATOM 1491 C C . ARG A 1 180 ? 34.699 63.919 -34.206 1.00 38.38 180 ARG A C 1
ATOM 1493 O O . ARG A 1 180 ? 34.140 64.911 -34.676 1.00 38.38 180 ARG A O 1
ATOM 1500 N N . ARG A 1 181 ? 35.501 63.978 -33.142 1.00 30.14 181 ARG A N 1
ATOM 1501 C CA . ARG A 1 181 ? 36.250 65.195 -32.789 1.00 30.14 181 ARG A CA 1
ATOM 1502 C C . ARG A 1 181 ? 37.745 64.901 -32.874 1.00 30.14 181 ARG A C 1
ATOM 1504 O O . ARG A 1 181 ? 38.158 63.752 -32.736 1.00 30.14 181 ARG A O 1
ATOM 1511 N N . SER A 1 182 ? 38.499 65.926 -33.238 1.00 29.16 182 SER A N 1
ATOM 1512 C CA . SER A 1 182 ? 39.913 65.872 -33.593 1.00 29.16 182 SER A CA 1
ATOM 1513 C C . SER A 1 182 ? 40.813 66.204 -32.408 1.00 29.16 182 SER A C 1
ATOM 1515 O O . SER A 1 182 ? 40.399 66.873 -31.464 1.00 29.16 182 SER A O 1
ATOM 1517 N N . ILE A 1 183 ? 42.063 65.762 -32.513 1.00 39.88 183 ILE A N 1
ATOM 1518 C CA . ILE A 1 183 ? 43.193 66.338 -31.785 1.00 39.88 183 ILE A CA 1
ATOM 1519 C C . ILE A 1 183 ? 43.503 67.696 -32.426 1.00 39.88 183 ILE A C 1
ATOM 1521 O O . ILE A 1 183 ? 43.589 67.759 -33.651 1.00 39.88 183 ILE A O 1
ATOM 1525 N N . ASP A 1 184 ? 43.720 68.734 -31.620 1.00 30.27 184 ASP A N 1
ATOM 1526 C CA . ASP A 1 184 ? 44.774 69.719 -31.891 1.00 30.27 184 ASP A CA 1
ATOM 1527 C C . ASP A 1 184 ? 45.299 70.321 -30.569 1.00 30.27 184 ASP A C 1
ATOM 1529 O O . ASP A 1 184 ? 44.870 69.922 -29.483 1.00 30.27 184 ASP A O 1
ATOM 1533 N N . ARG A 1 185 ? 46.305 71.188 -30.668 1.00 31.62 185 ARG A N 1
ATOM 1534 C CA . ARG A 1 185 ? 47.311 71.492 -29.646 1.00 31.62 185 ARG A CA 1
ATOM 1535 C C . ARG A 1 185 ? 47.088 72.805 -28.883 1.00 31.62 185 ARG A C 1
ATOM 1537 O O . ARG A 1 185 ? 46.424 73.723 -29.352 1.00 31.62 185 ARG A O 1
ATOM 1544 N N . SER A 1 186 ? 47.931 72.937 -27.854 1.00 29.83 186 SER A N 1
ATOM 1545 C CA . SER A 1 186 ? 48.728 74.132 -27.510 1.00 29.83 186 SER A CA 1
ATOM 1546 C C . SER A 1 186 ? 48.294 74.965 -26.302 1.00 29.83 186 SER A C 1
ATOM 1548 O O . SER A 1 186 ? 47.130 75.015 -25.922 1.00 29.83 186 SER A O 1
ATOM 1550 N N . THR A 1 187 ? 49.307 75.619 -25.722 1.00 34.22 187 THR A N 1
ATOM 1551 C CA . THR A 1 187 ? 49.326 76.379 -24.460 1.00 34.22 187 THR A CA 1
ATOM 1552 C C . THR A 1 187 ? 49.061 75.548 -23.186 1.00 34.22 187 THR A C 1
ATOM 1554 O O . THR A 1 187 ? 48.157 74.726 -23.141 1.00 34.22 187 THR A O 1
ATOM 1557 N N . GLY A 1 188 ? 49.836 75.677 -22.104 1.00 30.53 188 GLY A N 1
ATOM 1558 C CA . GLY A 1 188 ? 51.111 76.398 -21.967 1.00 30.53 188 GLY A CA 1
ATOM 1559 C C . GLY A 1 188 ? 51.266 77.118 -20.632 1.00 30.53 188 GLY A C 1
ATOM 1560 O O . GLY A 1 188 ? 51.244 78.341 -20.611 1.00 30.53 188 GLY A O 1
ATOM 1561 N N . ALA A 1 189 ? 51.452 76.376 -19.542 1.00 31.80 189 ALA A N 1
ATOM 1562 C CA . ALA A 1 189 ? 51.853 76.926 -18.250 1.00 31.80 189 ALA A CA 1
ATOM 1563 C C . ALA A 1 189 ? 52.807 75.946 -17.554 1.00 31.80 189 ALA A C 1
ATOM 1565 O O . ALA A 1 189 ? 52.581 74.737 -17.571 1.00 31.80 189 ALA A O 1
ATOM 1566 N N . VAL A 1 190 ? 53.885 76.473 -16.974 1.00 33.09 190 VAL A N 1
ATOM 1567 C CA . VAL A 1 190 ? 54.956 75.717 -16.309 1.00 33.09 190 VAL A CA 1
ATOM 1568 C C . VAL A 1 190 ? 55.032 76.182 -14.862 1.00 33.09 190 VAL A C 1
ATOM 1570 O O . VAL A 1 190 ? 55.121 77.390 -14.657 1.00 33.09 190 VAL A O 1
ATOM 1573 N N . ASN A 1 191 ? 55.028 75.255 -13.892 1.00 33.16 191 ASN A N 1
ATOM 1574 C CA . ASN A 1 191 ? 55.975 75.223 -12.760 1.00 33.16 191 ASN A CA 1
ATOM 1575 C C . ASN A 1 191 ? 55.649 74.156 -11.693 1.00 33.16 191 ASN A C 1
ATOM 1577 O O . ASN A 1 191 ? 54.504 73.742 -11.583 1.00 33.16 191 ASN A O 1
ATOM 1581 N N . HIS A 1 192 ? 56.703 73.771 -10.950 1.00 30.97 192 HIS A N 1
ATOM 1582 C CA . HIS A 1 192 ? 56.810 73.316 -9.542 1.00 30.97 192 HIS A CA 1
ATOM 1583 C C . HIS A 1 192 ? 55.656 72.554 -8.833 1.00 30.97 192 HIS A C 1
ATOM 1585 O O . HIS A 1 192 ? 54.487 72.873 -8.981 1.00 30.97 192 HIS A O 1
ATOM 1591 N N . GLU A 1 193 ? 55.898 71.653 -7.870 1.00 32.53 193 GLU A N 1
ATOM 1592 C CA . GLU A 1 193 ? 57.044 70.791 -7.500 1.00 32.53 193 GLU A CA 1
ATOM 1593 C C . GLU A 1 193 ? 56.577 69.894 -6.327 1.00 32.53 193 GLU A C 1
ATOM 1595 O O . GLU A 1 193 ? 55.785 70.357 -5.510 1.00 32.53 193 GLU A O 1
ATOM 1600 N N . ARG A 1 194 ? 57.147 68.686 -6.160 1.00 32.69 194 ARG A N 1
ATOM 1601 C CA . ARG A 1 194 ? 56.964 67.789 -4.983 1.00 32.69 194 ARG A CA 1
ATOM 1602 C C . ARG A 1 194 ? 55.518 67.256 -4.790 1.00 32.69 194 ARG A C 1
ATOM 1604 O O . ARG A 1 194 ? 54.571 67.761 -5.373 1.00 32.69 194 ARG A O 1
ATOM 1611 N N . THR A 1 195 ? 55.266 66.162 -4.067 1.00 34.38 195 THR A N 1
ATOM 1612 C CA . THR A 1 195 ? 56.157 65.231 -3.339 1.00 34.38 195 THR A CA 1
ATOM 1613 C C . THR A 1 195 ? 55.698 63.780 -3.575 1.00 34.38 195 THR A C 1
ATOM 1615 O O . THR A 1 195 ? 54.572 63.546 -4.008 1.00 34.38 195 THR A O 1
ATOM 1618 N N . ASN A 1 196 ? 56.546 62.790 -3.278 1.00 35.34 196 ASN A N 1
ATOM 1619 C CA . ASN A 1 196 ? 56.201 61.368 -3.406 1.00 35.34 196 ASN A CA 1
ATOM 1620 C C . ASN A 1 196 ? 55.072 60.930 -2.451 1.00 35.34 196 ASN A C 1
ATOM 1622 O O . ASN A 1 196 ? 55.235 61.035 -1.239 1.00 35.34 196 ASN A O 1
ATOM 1626 N N . GLU A 1 197 ? 54.040 60.258 -2.973 1.00 36.84 197 GLU A N 1
ATOM 1627 C CA . GLU A 1 197 ? 53.356 59.176 -2.246 1.00 36.84 197 GLU A CA 1
ATOM 1628 C C . GLU A 1 197 ? 53.099 57.992 -3.196 1.00 36.84 197 GLU A C 1
ATOM 1630 O O . GLU A 1 197 ? 52.216 58.011 -4.056 1.00 36.84 197 GLU A O 1
ATOM 1635 N N . THR A 1 198 ? 53.907 56.937 -3.076 1.00 37.12 198 THR A N 1
ATOM 1636 C CA . THR A 1 198 ? 53.884 55.770 -3.970 1.00 37.12 198 THR A CA 1
ATOM 1637 C C . THR A 1 198 ? 52.791 54.771 -3.587 1.00 37.12 198 THR A C 1
ATOM 1639 O O . THR A 1 198 ? 53.059 53.656 -3.133 1.00 37.12 198 THR A O 1
ATOM 1642 N N . ARG A 1 199 ? 51.526 55.135 -3.838 1.00 38.94 199 ARG A N 1
ATOM 1643 C CA . ARG A 1 199 ? 50.397 54.191 -3.778 1.00 38.94 199 ARG A CA 1
ATOM 1644 C C . ARG A 1 199 ? 50.586 53.050 -4.785 1.00 38.94 199 ARG A C 1
ATOM 1646 O O . ARG A 1 199 ? 50.206 53.155 -5.949 1.00 38.94 199 ARG A O 1
ATOM 1653 N N . ARG A 1 200 ? 51.147 51.928 -4.319 1.00 39.12 200 ARG A N 1
ATOM 1654 C CA . ARG A 1 200 ? 51.178 50.651 -5.048 1.00 39.12 200 ARG A CA 1
ATOM 1655 C C . ARG A 1 200 ? 49.747 50.216 -5.367 1.00 39.12 200 ARG A C 1
ATOM 1657 O O . ARG A 1 200 ? 49.053 49.687 -4.504 1.00 39.12 200 ARG A O 1
ATOM 1664 N N . ALA A 1 201 ? 49.325 50.400 -6.615 1.00 39.06 201 ALA A N 1
ATOM 1665 C CA . ALA A 1 201 ? 48.078 49.839 -7.111 1.00 39.06 201 ALA A CA 1
ATOM 1666 C C . ALA A 1 201 ? 48.184 48.304 -7.141 1.00 39.06 201 ALA A C 1
ATOM 1668 O O . ALA A 1 201 ? 48.860 47.727 -7.995 1.00 39.06 201 ALA A O 1
ATOM 1669 N N . SER A 1 202 ? 47.525 47.635 -6.196 1.00 38.59 202 SER A N 1
ATOM 1670 C CA . SER A 1 202 ? 47.418 46.178 -6.129 1.00 38.59 202 SER A CA 1
ATOM 1671 C C . SER A 1 202 ? 46.480 45.661 -7.225 1.00 38.59 202 SER A C 1
ATOM 1673 O O . SER A 1 202 ? 45.311 45.362 -6.992 1.00 38.59 202 SER A O 1
ATOM 1675 N N . GLY A 1 203 ? 47.004 45.557 -8.449 1.00 36.16 203 GLY A N 1
ATOM 1676 C CA . GLY A 1 203 ? 46.296 44.993 -9.598 1.00 36.16 203 GLY A CA 1
ATOM 1677 C C . GLY A 1 203 ? 45.905 43.535 -9.356 1.00 36.16 203 GLY A C 1
ATOM 1678 O O . GLY A 1 203 ? 46.696 42.623 -9.597 1.00 36.16 203 GLY A O 1
ATOM 1679 N N . PHE A 1 204 ? 44.680 43.309 -8.875 1.00 36.88 204 PHE A N 1
ATOM 1680 C CA . PHE A 1 204 ? 44.184 41.984 -8.511 1.00 36.88 204 PHE A CA 1
ATOM 1681 C C . PHE A 1 204 ? 43.816 41.173 -9.763 1.00 36.88 204 PHE A C 1
ATOM 1683 O O . PHE A 1 204 ? 42.660 41.088 -10.175 1.00 36.88 204 PHE A O 1
ATOM 1690 N N . SER A 1 205 ? 44.835 40.600 -10.406 1.00 41.16 205 SER A N 1
ATOM 1691 C CA . SER A 1 205 ? 44.688 39.791 -11.617 1.00 41.16 205 SER A CA 1
ATOM 1692 C C . SER A 1 205 ? 43.979 38.467 -11.316 1.00 41.16 205 SER A C 1
ATOM 1694 O O . SER A 1 205 ? 44.609 37.454 -11.001 1.00 41.16 205 SER A O 1
ATOM 1696 N N . VAL A 1 206 ? 42.651 38.445 -11.466 1.00 45.69 206 VAL A N 1
ATOM 1697 C CA . VAL A 1 206 ? 41.837 37.215 -11.428 1.00 45.69 206 VAL A CA 1
ATOM 1698 C C . VAL A 1 206 ? 41.963 36.456 -12.758 1.00 45.69 206 VAL A C 1
ATOM 1700 O O . VAL A 1 206 ? 40.991 36.169 -13.445 1.00 45.69 206 VAL A O 1
ATOM 1703 N N . SER A 1 207 ? 43.201 36.113 -13.115 1.00 47.47 207 SER A N 1
ATOM 1704 C CA . SER A 1 207 ? 43.554 35.275 -14.269 1.00 47.47 207 SER A CA 1
ATOM 1705 C C . SER A 1 207 ? 44.125 33.927 -13.819 1.00 47.47 207 SER A C 1
ATOM 1707 O O . SER A 1 207 ? 45.057 33.394 -14.422 1.00 47.47 207 SER A O 1
ATOM 1709 N N . ARG A 1 208 ? 43.574 33.344 -12.741 1.00 51.31 208 ARG A N 1
ATOM 1710 C CA . ARG A 1 208 ? 43.925 31.987 -12.290 1.00 51.31 208 ARG A CA 1
ATOM 1711 C C . ARG A 1 208 ? 43.277 30.952 -13.216 1.00 51.31 208 ARG A C 1
ATOM 1713 O O . ARG A 1 208 ? 42.343 30.253 -12.832 1.00 51.31 208 ARG A O 1
ATOM 1720 N N . VAL A 1 209 ? 43.781 30.873 -14.448 1.00 53.25 209 VAL A N 1
ATOM 1721 C CA . VAL A 1 209 ? 43.401 29.864 -15.443 1.00 53.25 209 VAL A CA 1
ATOM 1722 C C . VAL A 1 209 ? 43.634 28.487 -14.829 1.00 53.25 209 VAL A C 1
ATOM 1724 O O . VAL A 1 209 ? 44.775 28.044 -14.684 1.00 53.25 209 VAL A O 1
ATOM 1727 N N . MET A 1 210 ? 42.554 27.805 -14.443 1.00 51.75 210 MET A N 1
ATOM 1728 C CA . MET A 1 210 ? 42.649 26.440 -13.939 1.00 51.75 210 MET A CA 1
ATOM 1729 C C . MET A 1 210 ? 43.254 25.565 -15.035 1.00 51.75 210 MET A C 1
ATOM 1731 O O . MET A 1 210 ? 42.665 25.381 -16.101 1.00 51.75 210 MET A O 1
ATOM 1735 N N . SER A 1 211 ? 44.447 25.027 -14.771 1.00 62.41 211 SER A N 1
ATOM 1736 C CA . SER A 1 211 ? 45.099 24.075 -15.667 1.00 62.41 211 SER A CA 1
ATOM 1737 C C . SER A 1 211 ? 44.116 22.967 -16.041 1.00 62.41 211 SER A C 1
ATOM 1739 O O . SER A 1 211 ? 43.422 22.437 -15.170 1.00 62.41 211 SER A O 1
ATOM 1741 N N . ARG A 1 212 ? 44.091 22.557 -17.318 1.00 60.56 212 ARG A N 1
ATOM 1742 C CA . ARG A 1 212 ? 43.238 21.444 -17.778 1.00 60.56 212 ARG A CA 1
ATOM 1743 C C . ARG A 1 212 ? 43.450 20.170 -16.950 1.00 60.56 212 ARG A C 1
ATOM 1745 O O . ARG A 1 212 ? 42.506 19.414 -16.766 1.00 60.56 212 ARG A O 1
ATOM 1752 N N . ARG A 1 213 ? 44.657 19.965 -16.401 1.00 62.56 213 ARG A N 1
ATOM 1753 C CA . ARG A 1 213 ? 44.976 18.861 -15.475 1.00 62.56 213 ARG A CA 1
ATOM 1754 C C . ARG A 1 213 ? 44.280 19.002 -14.114 1.00 62.56 213 ARG A C 1
ATOM 1756 O O . ARG A 1 213 ? 43.907 17.995 -13.531 1.00 62.56 213 ARG A O 1
ATOM 1763 N N . GLY A 1 214 ? 44.091 20.229 -13.626 1.00 71.56 214 GLY A N 1
ATOM 1764 C CA . GLY A 1 214 ? 43.317 20.524 -12.418 1.00 71.56 214 GLY A CA 1
ATOM 1765 C C . GLY A 1 214 ? 41.830 20.249 -12.629 1.00 71.56 214 GLY A C 1
ATOM 1766 O O . GLY A 1 214 ? 41.261 19.452 -11.897 1.00 71.56 214 GLY A O 1
ATOM 1767 N N . VAL A 1 215 ? 41.236 20.808 -13.692 1.00 73.38 215 VAL A N 1
ATOM 1768 C CA . VAL A 1 215 ? 39.821 20.559 -14.038 1.00 73.38 215 VAL A CA 1
ATOM 1769 C C . VAL A 1 215 ? 39.556 19.065 -14.253 1.00 73.38 215 VAL A C 1
ATOM 1771 O O . VAL A 1 215 ? 38.606 18.534 -13.690 1.00 73.38 215 VAL A O 1
ATOM 1774 N N . ALA A 1 216 ? 40.420 18.360 -14.992 1.00 73.31 216 ALA A N 1
ATOM 1775 C CA . ALA A 1 216 ? 40.287 16.917 -15.199 1.00 73.31 216 ALA A CA 1
ATOM 1776 C C . ALA A 1 216 ? 40.388 16.112 -13.891 1.00 73.31 216 ALA A C 1
ATOM 1778 O O . ALA A 1 216 ? 39.616 15.178 -13.701 1.00 73.31 216 ALA A O 1
ATOM 1779 N N . ARG A 1 217 ? 41.288 16.487 -12.966 1.00 77.38 217 ARG A N 1
ATOM 1780 C CA . ARG A 1 217 ? 41.376 15.863 -11.634 1.00 77.38 217 ARG A CA 1
ATOM 1781 C C . ARG A 1 217 ? 40.137 16.136 -10.784 1.00 77.38 217 ARG A C 1
ATOM 1783 O O . ARG A 1 217 ? 39.657 15.210 -10.146 1.00 77.38 217 ARG A O 1
ATOM 1790 N N . SER A 1 218 ? 39.593 17.353 -10.804 1.00 77.69 218 SER A N 1
ATOM 1791 C CA . SER A 1 218 ? 38.347 17.675 -10.098 1.00 77.69 218 SER A CA 1
ATOM 1792 C C . SER A 1 218 ? 37.155 16.904 -10.665 1.00 77.69 218 SER A C 1
ATOM 1794 O O . SER A 1 218 ? 36.403 16.324 -9.894 1.00 77.69 218 SER A O 1
ATOM 1796 N N . VAL A 1 219 ? 37.006 16.828 -11.993 1.00 82.38 219 VAL A N 1
ATOM 1797 C CA . VAL A 1 219 ? 35.932 16.048 -12.637 1.00 82.38 219 VAL A CA 1
ATOM 1798 C C . VAL A 1 219 ? 36.075 14.554 -12.341 1.00 82.38 219 VAL A C 1
ATOM 1800 O O . VAL A 1 219 ? 35.084 13.920 -12.000 1.00 82.38 219 VAL A O 1
ATOM 1803 N N . ALA A 1 220 ? 37.290 13.998 -12.399 1.00 81.50 220 ALA A N 1
ATOM 1804 C CA . ALA A 1 220 ? 37.533 12.603 -12.031 1.00 81.50 220 ALA A CA 1
ATOM 1805 C C . ALA A 1 220 ? 37.226 12.337 -10.547 1.00 81.50 220 ALA A C 1
ATOM 1807 O O . ALA A 1 220 ? 36.559 11.358 -10.236 1.00 81.50 220 ALA A O 1
ATOM 1808 N N . ALA A 1 221 ? 37.644 13.225 -9.639 1.00 81.81 221 ALA A N 1
ATOM 1809 C CA . ALA A 1 221 ? 37.348 13.103 -8.213 1.00 81.81 221 ALA A CA 1
ATOM 1810 C C . ALA A 1 221 ? 35.839 13.167 -7.932 1.00 81.81 221 ALA A C 1
ATOM 1812 O O . ALA A 1 221 ? 35.330 12.313 -7.216 1.00 81.81 221 ALA A O 1
ATOM 1813 N N . PHE A 1 222 ? 35.112 14.117 -8.534 1.00 81.12 222 PHE A N 1
ATOM 1814 C CA . PHE A 1 222 ? 33.653 14.197 -8.408 1.00 81.12 222 PHE A CA 1
ATOM 1815 C C . PHE A 1 222 ? 32.949 12.976 -9.012 1.00 81.12 222 PHE A C 1
ATOM 1817 O O . PHE A 1 222 ? 32.023 12.467 -8.394 1.00 81.12 222 PHE A O 1
ATOM 1824 N N . ALA A 1 223 ? 33.394 12.469 -10.166 1.00 80.69 223 ALA A N 1
ATOM 1825 C CA . ALA A 1 223 ? 32.833 11.258 -10.763 1.00 80.69 223 ALA A CA 1
ATOM 1826 C C . ALA A 1 223 ? 33.050 10.025 -9.868 1.00 80.69 223 ALA A C 1
ATOM 1828 O O . ALA A 1 223 ? 32.099 9.293 -9.608 1.00 80.69 223 ALA A O 1
ATOM 1829 N N . SER A 1 224 ? 34.260 9.830 -9.331 1.00 76.31 224 SER A N 1
ATOM 1830 C CA . SER A 1 224 ? 34.538 8.750 -8.377 1.00 76.31 224 SER A CA 1
ATOM 1831 C C . SER A 1 224 ? 33.727 8.892 -7.089 1.00 76.31 224 SER A C 1
ATOM 1833 O O . SER A 1 224 ? 33.197 7.899 -6.603 1.00 76.31 224 SER A O 1
ATOM 1835 N N . LEU A 1 225 ? 33.583 10.109 -6.551 1.00 77.88 225 LEU A N 1
ATOM 1836 C CA . LEU A 1 225 ? 32.785 10.360 -5.348 1.00 77.88 225 LEU A CA 1
ATOM 1837 C C . LEU A 1 225 ? 31.291 10.091 -5.592 1.00 77.88 225 LEU A C 1
ATOM 1839 O O . LEU A 1 225 ? 30.621 9.543 -4.725 1.00 77.88 225 LEU A O 1
ATOM 1843 N N . PHE A 1 226 ? 30.784 10.424 -6.782 1.00 76.88 226 PHE A N 1
ATOM 1844 C CA . PHE A 1 226 ? 29.401 10.158 -7.181 1.00 76.88 226 PHE A CA 1
ATOM 1845 C C . PHE A 1 226 ? 29.144 8.658 -7.365 1.00 76.88 226 PHE A C 1
ATOM 1847 O O . PHE A 1 226 ? 28.132 8.158 -6.893 1.00 76.88 226 PHE A O 1
ATOM 1854 N N . VAL A 1 227 ? 30.076 7.921 -7.982 1.00 74.88 227 VAL A N 1
ATOM 1855 C CA . VAL A 1 227 ? 29.991 6.455 -8.106 1.00 74.88 227 VAL A CA 1
ATOM 1856 C C . VAL A 1 227 ? 30.024 5.792 -6.726 1.00 74.88 227 VAL A C 1
ATOM 1858 O O . VAL A 1 227 ? 29.129 5.011 -6.419 1.00 74.88 227 VAL A O 1
ATOM 1861 N N . LEU A 1 228 ? 30.978 6.155 -5.863 1.00 69.44 228 LEU A N 1
ATOM 1862 C CA . LEU A 1 228 ? 31.087 5.615 -4.499 1.00 69.44 228 LEU A CA 1
ATOM 1863 C C . LEU A 1 228 ? 29.888 5.979 -3.602 1.00 69.44 228 LEU A C 1
ATOM 1865 O O . LEU A 1 228 ? 29.541 5.204 -2.720 1.00 69.44 228 LEU A O 1
ATOM 1869 N N . GLY A 1 229 ? 29.250 7.131 -3.830 1.00 69.56 229 GLY A N 1
ATOM 1870 C CA . GLY A 1 229 ? 28.064 7.585 -3.094 1.00 69.56 229 GLY A CA 1
ATOM 1871 C C . GLY A 1 229 ? 26.713 7.156 -3.684 1.00 69.56 229 GLY A C 1
ATOM 1872 O O . GLY A 1 229 ? 25.683 7.510 -3.120 1.00 69.56 229 GLY A O 1
ATOM 1873 N N . SER A 1 230 ? 26.688 6.442 -4.816 1.00 71.19 230 SER A N 1
ATOM 1874 C CA . SER A 1 230 ? 25.444 6.107 -5.537 1.00 71.19 230 SER A CA 1
ATOM 1875 C C . SER A 1 230 ? 24.709 4.855 -5.034 1.00 71.19 230 SER A C 1
ATOM 1877 O O . SER A 1 230 ? 23.588 4.593 -5.469 1.00 71.19 230 SER A O 1
ATOM 1879 N N . CYS A 1 231 ? 25.299 4.098 -4.107 1.00 69.06 231 CYS A N 1
ATOM 1880 C CA . CYS A 1 231 ? 24.696 2.890 -3.544 1.00 69.06 231 CYS A CA 1
ATOM 1881 C C . CYS A 1 231 ? 23.783 3.224 -2.353 1.00 69.06 231 CYS A C 1
ATOM 1883 O O . CYS A 1 231 ? 24.255 3.360 -1.226 1.00 69.06 231 CYS A O 1
ATOM 1885 N N . ALA A 1 232 ? 22.473 3.304 -2.590 1.00 65.56 232 ALA A N 1
ATOM 1886 C CA . ALA A 1 232 ? 21.477 3.314 -1.521 1.00 65.56 232 ALA A CA 1
ATOM 1887 C C . ALA A 1 232 ? 21.265 1.883 -0.992 1.00 65.56 232 ALA A C 1
ATOM 1889 O O . ALA A 1 232 ? 20.518 1.101 -1.576 1.00 65.56 232 ALA A O 1
ATOM 1890 N N . THR A 1 233 ? 21.942 1.528 0.099 1.00 64.69 233 THR A N 1
ATOM 1891 C CA . THR A 1 233 ? 21.668 0.289 0.841 1.00 64.69 233 THR A CA 1
ATOM 1892 C C . THR A 1 233 ? 20.339 0.395 1.593 1.00 64.69 233 THR A C 1
ATOM 1894 O O . THR A 1 233 ? 19.990 1.473 2.066 1.00 64.69 233 THR A O 1
ATOM 1897 N N . GLU A 1 234 ? 19.622 -0.725 1.734 1.00 69.94 234 GLU A N 1
ATOM 1898 C CA . GLU A 1 234 ? 18.408 -0.849 2.570 1.00 69.94 234 GLU A CA 1
ATOM 1899 C C . GLU A 1 234 ? 17.208 0.030 2.145 1.00 69.94 234 GLU A C 1
ATOM 1901 O O . GLU A 1 234 ? 16.355 0.382 2.959 1.00 69.94 234 GLU A O 1
ATOM 1906 N N . ALA A 1 235 ? 17.079 0.356 0.854 1.00 82.12 235 ALA A N 1
ATOM 1907 C CA . ALA A 1 235 ? 15.875 1.008 0.336 1.00 82.12 235 ALA A CA 1
ATOM 1908 C C . ALA A 1 235 ? 14.668 0.031 0.352 1.00 82.12 235 ALA A C 1
ATOM 1910 O O . ALA A 1 235 ? 14.677 -0.948 -0.395 1.00 82.12 235 ALA A O 1
ATOM 1911 N N . PRO A 1 236 ? 13.580 0.291 1.111 1.00 83.56 236 PRO A N 1
ATOM 1912 C CA . PRO A 1 236 ? 12.478 -0.668 1.313 1.00 83.56 236 PRO A CA 1
ATOM 1913 C C . PRO A 1 236 ? 11.555 -0.847 0.091 1.00 83.56 236 PRO A C 1
ATOM 1915 O O . PRO A 1 236 ? 10.540 -1.535 0.163 1.00 83.56 236 PRO A O 1
ATOM 1918 N N . GLN A 1 237 ? 11.881 -0.193 -1.024 1.00 89.81 237 GLN A N 1
ATOM 1919 C CA . GLN A 1 237 ? 11.145 -0.206 -2.291 1.00 89.81 237 GLN A CA 1
ATOM 1920 C C . GLN A 1 237 ? 12.083 -0.482 -3.482 1.00 89.81 237 GLN A C 1
ATOM 1922 O O . GLN A 1 237 ? 11.801 -0.075 -4.609 1.00 89.81 237 GLN A O 1
ATOM 1927 N N . ASP A 1 238 ? 13.219 -1.148 -3.238 1.00 89.56 238 ASP A N 1
ATOM 1928 C CA . ASP A 1 238 ? 14.183 -1.486 -4.284 1.00 89.56 238 ASP A CA 1
ATOM 1929 C C . ASP A 1 238 ? 13.624 -2.519 -5.281 1.00 89.56 238 ASP A C 1
ATOM 1931 O O . ASP A 1 238 ? 13.379 -3.679 -4.960 1.00 89.56 238 ASP A O 1
ATOM 1935 N N . THR A 1 239 ? 13.471 -2.086 -6.532 1.00 90.25 239 THR A N 1
ATOM 1936 C CA . THR A 1 239 ? 13.026 -2.928 -7.656 1.00 90.25 239 THR A CA 1
ATOM 1937 C C . THR A 1 239 ? 14.074 -3.937 -8.138 1.00 90.25 239 THR A C 1
ATOM 1939 O O . THR A 1 239 ? 13.732 -4.820 -8.918 1.00 90.25 239 THR A O 1
ATOM 1942 N N . TRP A 1 240 ? 15.328 -3.839 -7.681 1.00 90.38 240 TRP A N 1
ATOM 1943 C CA . TRP A 1 240 ? 16.405 -4.790 -7.994 1.00 90.38 240 TRP A CA 1
ATOM 1944 C C . TRP A 1 240 ? 16.530 -5.931 -6.966 1.00 90.38 240 TRP A C 1
ATOM 1946 O O . TRP A 1 240 ? 17.415 -6.783 -7.108 1.00 90.38 240 TRP A O 1
ATOM 1956 N N . GLN A 1 241 ? 15.651 -5.955 -5.955 1.00 92.56 241 GLN A N 1
ATOM 1957 C CA . GLN A 1 241 ? 15.546 -6.985 -4.914 1.00 92.56 241 GLN A CA 1
ATOM 1958 C C . GLN A 1 241 ? 14.132 -7.608 -4.911 1.00 92.56 241 GLN A C 1
ATOM 1960 O O . GLN A 1 241 ? 13.350 -7.372 -3.985 1.00 92.56 241 GLN A O 1
ATOM 1965 N N . PRO A 1 242 ? 13.755 -8.375 -5.954 1.00 96.00 242 PRO A N 1
ATOM 1966 C CA . PRO A 1 242 ? 12.488 -9.103 -5.970 1.00 96.00 242 PRO A CA 1
ATOM 1967 C C . PRO A 1 242 ? 12.387 -10.101 -4.802 1.00 96.00 242 PRO A C 1
ATOM 1969 O O . PRO A 1 242 ? 13.366 -10.736 -4.413 1.00 96.00 242 PRO A O 1
ATOM 1972 N N . LYS A 1 243 ? 11.175 -10.238 -4.255 1.00 96.31 243 LYS A N 1
ATOM 1973 C CA . LYS A 1 243 ? 10.800 -11.124 -3.133 1.00 96.31 243 LYS A CA 1
ATOM 1974 C C . LYS A 1 243 ? 9.484 -11.881 -3.399 1.00 96.31 243 LYS A C 1
ATOM 1976 O O . LYS A 1 243 ? 8.773 -12.281 -2.475 1.00 96.31 243 LYS A O 1
ATOM 1981 N N . GLY A 1 244 ? 9.144 -12.011 -4.678 1.00 96.94 244 GLY A N 1
ATOM 1982 C CA . GLY A 1 244 ? 7.995 -12.758 -5.169 1.00 96.94 244 GLY A CA 1
ATOM 1983 C C . GLY A 1 244 ? 8.177 -13.139 -6.645 1.00 96.94 244 GLY A C 1
ATOM 1984 O O . GLY A 1 244 ? 8.777 -12.358 -7.398 1.00 96.94 244 GLY A O 1
ATOM 1985 N N . PRO A 1 245 ? 7.610 -14.263 -7.129 1.00 96.75 245 PRO A N 1
ATOM 1986 C CA . PRO A 1 245 ? 7.842 -14.753 -8.495 1.00 96.75 245 PRO A CA 1
ATOM 1987 C C . PRO A 1 245 ? 7.403 -13.781 -9.601 1.00 96.75 245 PRO A C 1
ATOM 1989 O O . PRO A 1 245 ? 7.980 -13.754 -10.692 1.00 96.75 245 PRO A O 1
ATOM 1992 N N . ASN A 1 246 ? 6.393 -12.949 -9.326 1.00 96.88 246 ASN A N 1
ATOM 1993 C CA . ASN A 1 246 ? 5.907 -11.944 -10.271 1.00 96.88 246 ASN A CA 1
ATOM 1994 C C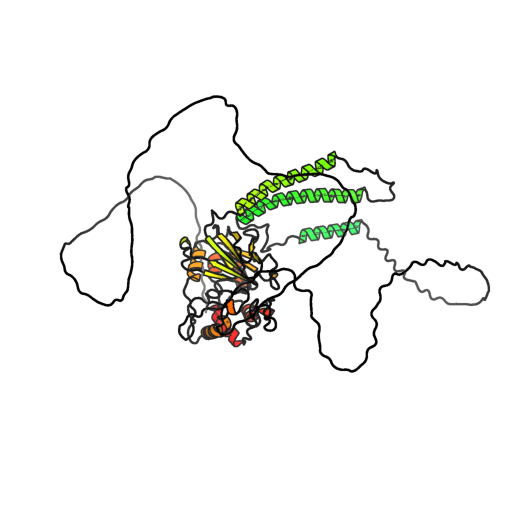 . ASN A 1 246 ? 6.919 -10.787 -10.427 1.00 96.88 246 ASN A C 1
ATOM 1996 O O . ASN A 1 246 ? 7.221 -10.397 -11.554 1.00 96.88 246 ASN A O 1
ATOM 2000 N N . ALA A 1 247 ? 7.515 -10.296 -9.333 1.00 97.38 247 ALA A N 1
ATOM 2001 C CA . ALA A 1 247 ? 8.620 -9.336 -9.389 1.00 97.38 247 ALA A CA 1
ATOM 2002 C C . ALA A 1 247 ? 9.886 -9.941 -10.019 1.00 97.38 247 ALA A C 1
ATOM 2004 O O . ALA A 1 247 ? 10.497 -9.292 -10.866 1.00 97.38 247 ALA A O 1
ATOM 2005 N N . GLN A 1 248 ? 10.238 -11.194 -9.697 1.00 97.38 248 GLN A N 1
ATOM 2006 C CA . GLN A 1 248 ? 11.385 -11.880 -10.314 1.00 97.38 248 GLN A CA 1
ATOM 2007 C C . GLN A 1 248 ? 11.240 -11.955 -11.843 1.00 97.38 248 GLN A C 1
ATOM 2009 O O . GLN A 1 248 ? 12.174 -11.635 -12.570 1.00 97.38 248 GLN A O 1
ATOM 2014 N N . THR A 1 249 ? 10.037 -12.263 -12.342 1.00 96.69 249 THR A N 1
ATOM 2015 C CA . THR A 1 249 ? 9.732 -12.288 -13.787 1.00 96.69 249 THR A CA 1
ATOM 2016 C C . THR A 1 249 ? 9.944 -10.923 -14.468 1.00 96.69 249 THR A C 1
ATOM 2018 O O . THR A 1 249 ? 10.294 -10.862 -15.649 1.00 96.69 249 THR A O 1
ATOM 2021 N N . ILE A 1 250 ? 9.738 -9.816 -13.745 1.00 97.00 250 ILE A N 1
ATOM 2022 C CA . ILE A 1 250 ? 9.987 -8.453 -14.245 1.00 97.00 250 ILE A CA 1
ATOM 2023 C C . ILE A 1 250 ? 11.487 -8.136 -14.215 1.00 97.00 250 ILE A C 1
ATOM 2025 O O . ILE A 1 250 ? 12.017 -7.594 -15.185 1.00 97.00 250 ILE A O 1
ATOM 2029 N N . ASP A 1 251 ? 12.178 -8.497 -13.137 1.00 96.50 251 ASP A N 1
ATOM 2030 C CA . ASP A 1 251 ? 13.608 -8.253 -12.944 1.00 96.50 251 ASP A CA 1
ATOM 2031 C C . ASP A 1 251 ? 14.487 -9.067 -13.921 1.00 96.50 251 ASP A C 1
ATOM 2033 O O . ASP A 1 251 ? 15.387 -8.515 -14.560 1.00 96.50 251 ASP A O 1
ATOM 2037 N N . ASP A 1 252 ? 14.146 -10.337 -14.163 1.00 95.75 252 ASP A N 1
ATOM 2038 C CA . ASP A 1 252 ? 14.779 -11.207 -15.170 1.00 95.75 252 ASP A CA 1
ATOM 2039 C C . ASP A 1 252 ? 14.692 -10.629 -16.594 1.00 95.75 252 ASP A C 1
ATOM 2041 O O . ASP A 1 252 ? 15.589 -10.833 -17.417 1.00 95.75 252 ASP A O 1
ATOM 2045 N N . LEU A 1 253 ? 13.628 -9.875 -16.893 1.00 95.38 253 LEU A N 1
ATOM 2046 C CA . LEU A 1 253 ? 13.476 -9.129 -18.143 1.00 95.38 253 LEU A CA 1
ATOM 2047 C C . LEU A 1 253 ? 14.220 -7.782 -18.098 1.00 95.38 253 LEU A C 1
ATOM 2049 O O . LEU A 1 253 ? 14.814 -7.370 -19.098 1.00 95.38 253 LEU A O 1
ATOM 2053 N N . GLN A 1 254 ? 14.208 -7.095 -16.953 1.00 95.38 254 GLN A N 1
ATOM 2054 C CA . GLN A 1 254 ? 14.830 -5.784 -16.758 1.00 95.38 254 GLN A CA 1
ATOM 2055 C C . GLN A 1 254 ? 16.357 -5.843 -16.873 1.00 95.38 254 GLN A C 1
ATOM 2057 O O . GLN A 1 254 ? 16.931 -5.066 -17.640 1.00 95.38 254 GLN A O 1
ATOM 2062 N N . ARG A 1 255 ? 17.024 -6.761 -16.159 1.00 95.06 255 ARG A N 1
ATOM 2063 C CA . ARG A 1 255 ? 18.496 -6.876 -16.112 1.00 95.06 255 ARG A CA 1
ATOM 2064 C C . ARG A 1 255 ? 19.155 -6.926 -17.505 1.00 95.06 255 ARG A C 1
ATOM 2066 O O . ARG A 1 255 ? 20.016 -6.078 -17.767 1.00 95.06 255 ARG A O 1
ATOM 2073 N N . PRO A 1 256 ? 18.780 -7.829 -18.438 1.00 94.38 256 PRO A N 1
ATOM 2074 C CA . PRO A 1 256 ? 19.395 -7.878 -19.766 1.00 94.38 256 PRO A CA 1
ATOM 2075 C C . PRO A 1 256 ? 19.029 -6.671 -20.641 1.00 94.38 256 PRO A C 1
ATOM 2077 O O . PRO A 1 256 ? 19.882 -6.180 -21.382 1.00 94.38 256 PRO A O 1
ATOM 2080 N N . VAL A 1 257 ? 17.799 -6.149 -20.548 1.00 95.31 257 VAL A N 1
ATOM 2081 C CA . VAL A 1 257 ? 17.377 -4.959 -21.310 1.00 95.31 257 VAL A CA 1
ATOM 2082 C C . VAL A 1 257 ? 18.162 -3.722 -20.866 1.00 95.31 257 VAL A C 1
ATOM 2084 O O . VAL A 1 257 ? 18.654 -2.972 -21.711 1.00 95.31 257 VAL A O 1
ATOM 2087 N N . PHE A 1 258 ? 18.353 -3.543 -19.557 1.00 95.62 258 PHE A N 1
ATOM 2088 C CA . PHE A 1 258 ? 19.156 -2.464 -18.987 1.00 95.62 258 PHE A CA 1
ATOM 2089 C C . PHE A 1 258 ? 20.635 -2.582 -19.381 1.00 95.62 258 PHE A C 1
ATOM 2091 O O . PHE A 1 258 ? 21.239 -1.589 -19.784 1.00 95.62 258 PHE A O 1
ATOM 2098 N N . ALA A 1 259 ? 21.208 -3.791 -19.362 1.00 94.69 259 ALA A N 1
ATOM 2099 C CA . ALA A 1 259 ? 22.581 -4.026 -19.812 1.00 94.69 259 ALA A CA 1
ATOM 2100 C C . ALA A 1 259 ? 22.781 -3.667 -21.299 1.00 94.69 259 ALA A C 1
ATOM 2102 O O . ALA A 1 259 ? 23.733 -2.962 -21.643 1.00 94.69 259 ALA A O 1
ATOM 2103 N N . VAL A 1 260 ? 21.862 -4.079 -22.182 1.00 94.94 260 VAL A N 1
ATOM 2104 C CA . VAL A 1 260 ? 21.901 -3.725 -23.615 1.00 94.94 260 VAL A CA 1
ATOM 2105 C C . VAL A 1 260 ? 21.742 -2.214 -23.819 1.00 94.94 260 VAL A C 1
ATOM 2107 O O . VAL A 1 260 ? 22.505 -1.618 -24.584 1.00 94.94 260 VAL A O 1
ATOM 2110 N N . ALA A 1 261 ? 20.813 -1.570 -23.107 1.00 96.19 261 ALA A N 1
ATOM 2111 C CA . ALA A 1 261 ? 20.638 -0.119 -23.148 1.00 96.19 261 ALA A CA 1
ATOM 2112 C C . ALA A 1 261 ? 21.897 0.630 -22.668 1.00 96.19 261 ALA A C 1
ATOM 2114 O O . ALA A 1 261 ? 22.308 1.603 -23.302 1.00 96.19 261 ALA A O 1
ATOM 2115 N N . GLY A 1 262 ? 22.553 0.144 -21.609 1.00 96.06 262 GLY A N 1
ATOM 2116 C CA . GLY A 1 262 ? 23.816 0.678 -21.099 1.00 96.06 262 GLY A CA 1
ATOM 2117 C C . GLY A 1 262 ? 24.962 0.568 -22.108 1.00 96.06 262 GLY A C 1
ATOM 2118 O O . GLY A 1 262 ? 25.657 1.553 -22.350 1.00 96.06 262 GLY A O 1
ATOM 2119 N N . ILE A 1 263 ? 25.120 -0.585 -22.767 1.00 96.44 263 ILE A N 1
ATOM 2120 C CA . ILE A 1 263 ? 26.129 -0.788 -23.823 1.00 96.44 263 ILE A CA 1
ATOM 2121 C C . ILE A 1 263 ? 25.900 0.179 -24.994 1.00 96.44 263 ILE A C 1
ATOM 2123 O O . ILE A 1 263 ? 26.838 0.842 -25.440 1.00 96.44 263 ILE A O 1
ATOM 2127 N N . ILE A 1 264 ? 24.655 0.318 -25.465 1.00 96.44 264 ILE A N 1
ATOM 2128 C CA . ILE A 1 264 ? 24.301 1.270 -26.531 1.00 96.44 264 ILE A CA 1
ATOM 2129 C C . ILE A 1 264 ? 24.573 2.713 -26.078 1.00 96.44 264 ILE A C 1
ATOM 2131 O O . ILE A 1 264 ? 25.161 3.492 -26.830 1.00 96.44 264 ILE A O 1
ATOM 2135 N N . GLY A 1 265 ? 24.214 3.058 -24.838 1.00 96.88 265 GLY A N 1
ATOM 2136 C CA . GLY A 1 265 ? 24.493 4.359 -24.232 1.00 96.88 265 GLY A CA 1
ATOM 2137 C C . GLY A 1 265 ? 25.986 4.688 -24.196 1.00 96.88 265 GLY A C 1
ATOM 2138 O O . GLY A 1 265 ? 26.373 5.785 -24.593 1.00 96.88 265 GLY A O 1
ATOM 2139 N N . ILE A 1 266 ? 26.837 3.728 -23.818 1.00 97.38 266 ILE A N 1
ATOM 2140 C CA . ILE A 1 266 ? 28.301 3.873 -23.832 1.00 97.38 266 ILE A CA 1
ATOM 2141 C C . ILE A 1 266 ? 28.818 4.076 -25.262 1.00 97.38 266 ILE A C 1
ATOM 2143 O O . ILE A 1 266 ? 29.616 4.984 -25.484 1.00 97.38 266 ILE A O 1
ATOM 2147 N N . ILE A 1 267 ? 28.348 3.298 -26.244 1.00 96.31 267 ILE A N 1
ATOM 2148 C CA . ILE A 1 267 ? 28.756 3.444 -27.655 1.00 96.31 267 ILE A CA 1
ATOM 2149 C C . ILE A 1 267 ? 28.404 4.844 -28.183 1.00 96.31 267 ILE A C 1
ATOM 2151 O O . ILE A 1 267 ? 29.256 5.519 -28.767 1.00 96.31 267 ILE A O 1
ATOM 2155 N N . VAL A 1 268 ? 27.176 5.313 -27.939 1.00 97.19 268 VAL A N 1
ATOM 2156 C CA . VAL A 1 268 ? 26.716 6.650 -28.349 1.00 97.19 268 VAL A CA 1
ATOM 2157 C C . VAL A 1 268 ? 27.489 7.751 -27.616 1.00 97.19 268 VAL A C 1
ATOM 2159 O O . VAL A 1 268 ? 27.930 8.712 -28.247 1.00 97.19 268 VAL A O 1
ATOM 2162 N N . PHE A 1 269 ? 27.724 7.606 -26.311 1.00 97.31 269 PHE A N 1
ATOM 2163 C CA . PHE A 1 269 ? 28.492 8.564 -25.515 1.00 97.31 269 PHE A CA 1
ATOM 2164 C C . PHE A 1 269 ? 29.949 8.668 -25.987 1.00 97.31 269 PHE A C 1
ATOM 2166 O O . PHE A 1 269 ? 30.445 9.774 -26.204 1.00 97.31 269 PHE A O 1
ATOM 2173 N N . VAL A 1 270 ? 30.620 7.537 -26.228 1.00 97.62 270 VAL A N 1
ATOM 2174 C CA . VAL A 1 270 ? 31.988 7.497 -26.771 1.00 97.62 270 VAL A CA 1
ATOM 2175 C C . VAL A 1 270 ? 32.040 8.121 -28.166 1.00 97.62 270 VAL A C 1
ATOM 2177 O O . VAL A 1 270 ? 32.952 8.901 -28.433 1.00 97.62 270 VAL A O 1
ATOM 2180 N N . ALA A 1 271 ? 31.054 7.864 -29.033 1.00 96.69 271 ALA A N 1
ATOM 2181 C CA . ALA A 1 271 ? 30.973 8.500 -30.348 1.00 96.69 271 ALA A CA 1
ATOM 2182 C C . ALA A 1 271 ? 30.806 10.030 -30.248 1.00 96.69 271 ALA A C 1
ATOM 2184 O O . ALA A 1 271 ? 31.513 10.769 -30.933 1.00 96.69 271 ALA A O 1
ATOM 2185 N N . ILE A 1 272 ? 29.938 10.521 -29.356 1.00 97.94 272 ILE A N 1
ATOM 2186 C CA . ILE A 1 272 ? 29.741 11.960 -29.109 1.00 97.94 272 ILE A CA 1
ATOM 2187 C C . ILE A 1 272 ? 31.022 12.603 -28.555 1.00 97.94 272 ILE A C 1
ATOM 2189 O O . ILE A 1 272 ? 31.473 13.624 -29.076 1.00 97.94 272 ILE A O 1
ATOM 2193 N N . VAL A 1 273 ? 31.654 11.998 -27.543 1.00 97.00 273 VAL A N 1
ATOM 2194 C CA . VAL A 1 273 ? 32.911 12.491 -26.953 1.00 97.00 273 VAL A CA 1
ATOM 2195 C C . VAL A 1 273 ? 34.046 12.484 -27.981 1.00 97.00 273 VAL A C 1
ATOM 2197 O O . VAL A 1 273 ? 34.788 13.464 -28.072 1.00 97.00 273 VAL A O 1
ATOM 2200 N N . TYR A 1 274 ? 34.150 11.434 -28.802 1.00 97.31 274 TYR A N 1
ATOM 2201 C CA . TYR A 1 274 ? 35.096 11.369 -29.916 1.00 97.31 274 TYR A CA 1
ATOM 2202 C C . TYR A 1 274 ? 34.861 12.508 -30.908 1.00 97.31 274 TYR A C 1
ATOM 2204 O O . TYR A 1 274 ? 35.809 13.220 -31.234 1.00 97.31 274 TYR A O 1
ATOM 2212 N N . VAL A 1 275 ? 33.616 12.738 -31.345 1.00 96.69 275 VAL A N 1
ATOM 2213 C CA . VAL A 1 275 ? 33.288 13.813 -32.294 1.00 96.69 275 VAL A CA 1
ATOM 2214 C C . VAL A 1 275 ? 33.638 15.187 -31.715 1.00 96.69 275 VAL A C 1
ATOM 2216 O O . VAL A 1 275 ? 34.344 15.961 -32.366 1.00 96.69 275 VAL A O 1
ATOM 2219 N N . ILE A 1 276 ? 33.240 15.462 -30.468 1.00 96.31 276 ILE A N 1
ATOM 2220 C CA . ILE A 1 276 ? 33.555 16.711 -29.756 1.00 96.31 276 ILE A CA 1
ATOM 2221 C C . ILE A 1 276 ? 35.072 16.910 -29.616 1.00 96.31 276 ILE A C 1
ATOM 2223 O O . ILE A 1 276 ? 35.562 18.028 -29.752 1.00 96.31 276 ILE A O 1
ATOM 2227 N N . TRP A 1 277 ? 35.847 15.856 -29.359 1.00 95.56 277 TRP A N 1
ATOM 2228 C CA . TRP A 1 277 ? 37.300 15.963 -29.208 1.00 95.56 277 TRP A CA 1
ATOM 2229 C C . TRP A 1 277 ? 38.035 16.103 -30.554 1.00 95.56 277 TRP A C 1
ATOM 2231 O O . TRP A 1 277 ? 38.937 16.943 -30.689 1.00 95.56 277 TRP A O 1
ATOM 2241 N N . ARG A 1 278 ? 37.642 15.302 -31.554 1.00 93.75 278 ARG A N 1
ATOM 2242 C CA . ARG A 1 278 ? 38.313 15.152 -32.856 1.00 93.75 278 ARG A CA 1
ATOM 2243 C C . ARG A 1 278 ? 37.980 16.263 -33.849 1.00 93.75 278 ARG A C 1
ATOM 2245 O O . ARG A 1 278 ? 38.872 16.641 -34.610 1.00 93.75 278 ARG A O 1
ATOM 2252 N N . TYR A 1 279 ? 36.744 16.763 -33.850 1.00 92.12 279 TYR A N 1
ATOM 2253 C CA . TYR A 1 279 ? 36.250 17.762 -34.809 1.00 92.12 279 TYR A CA 1
ATOM 2254 C C . TYR A 1 279 ? 35.972 19.136 -34.183 1.00 92.12 279 TYR A C 1
ATOM 2256 O O . TYR A 1 279 ? 35.480 20.032 -34.864 1.00 92.12 279 TYR A O 1
ATOM 2264 N N . LYS A 1 280 ? 36.331 19.349 -32.908 1.00 92.94 280 LYS A N 1
ATOM 2265 C CA . LYS A 1 280 ? 36.389 20.700 -32.335 1.00 92.94 280 LYS A CA 1
ATOM 2266 C C . LYS A 1 280 ? 37.309 21.589 -33.166 1.00 92.94 280 LYS A C 1
ATOM 2268 O O . LYS A 1 280 ? 38.486 21.261 -33.323 1.00 92.94 280 LYS A O 1
ATOM 2273 N N . ASP A 1 281 ? 36.777 22.731 -33.596 1.00 92.62 281 ASP A N 1
ATOM 2274 C CA . ASP A 1 281 ? 37.533 23.750 -34.315 1.00 92.62 281 ASP A CA 1
ATOM 2275 C C . ASP A 1 281 ? 38.716 24.293 -33.491 1.00 92.62 281 ASP A C 1
ATOM 2277 O O . ASP A 1 281 ? 38.684 24.387 -32.256 1.00 92.62 281 ASP A O 1
ATOM 2281 N N . ARG A 1 282 ? 39.794 24.583 -34.222 1.00 93.12 282 ARG A N 1
ATOM 2282 C CA . ARG A 1 282 ? 41.095 25.091 -33.770 1.00 93.12 282 ARG A CA 1
ATOM 2283 C C . ARG A 1 282 ? 41.724 26.000 -34.846 1.00 93.12 282 ARG A C 1
ATOM 2285 O O . ARG A 1 282 ? 42.947 26.061 -34.919 1.00 93.12 282 ARG A O 1
ATOM 2292 N N . GLY A 1 283 ? 40.921 26.615 -35.722 1.00 92.25 283 GLY A N 1
ATOM 2293 C CA . GLY A 1 283 ? 41.393 27.281 -36.943 1.00 92.25 283 GLY A CA 1
ATOM 2294 C C . GLY A 1 283 ? 41.684 26.298 -38.083 1.00 92.25 283 GLY A C 1
ATOM 2295 O O . GLY A 1 283 ? 42.673 26.451 -38.793 1.00 92.25 283 GLY A O 1
ATOM 2296 N N . GLN A 1 284 ? 40.874 25.242 -38.211 1.00 91.75 284 GLN A N 1
ATOM 2297 C CA . GLN A 1 284 ? 41.003 24.261 -39.299 1.00 91.75 284 GLN A CA 1
ATOM 2298 C C . GLN A 1 284 ? 40.324 24.792 -40.582 1.00 91.75 284 GLN A C 1
ATOM 2300 O O . GLN A 1 284 ? 39.385 25.583 -40.477 1.00 91.75 284 GLN A O 1
ATOM 2305 N N . PRO A 1 285 ? 40.729 24.360 -41.794 1.00 91.69 285 PRO A N 1
ATOM 2306 C CA . PRO A 1 285 ? 39.943 24.618 -43.002 1.00 91.69 285 PRO A CA 1
ATOM 2307 C C . PRO A 1 285 ? 38.562 23.941 -42.927 1.00 91.69 285 PRO A C 1
ATOM 2309 O O . PRO A 1 285 ? 38.357 22.996 -42.162 1.00 91.69 285 PRO A O 1
ATOM 2312 N N . ILE A 1 286 ? 37.614 24.419 -43.742 1.00 90.50 286 ILE A N 1
ATOM 2313 C CA . ILE A 1 286 ? 36.244 23.883 -43.804 1.00 90.50 286 ILE A CA 1
ATOM 2314 C C . ILE A 1 286 ? 36.293 22.375 -44.144 1.00 90.50 286 ILE A C 1
ATOM 2316 O O . ILE A 1 286 ? 36.957 22.004 -45.113 1.00 90.50 286 ILE A O 1
ATOM 2320 N N . PRO A 1 287 ? 35.617 21.499 -43.372 1.00 89.75 287 PRO A N 1
ATOM 2321 C CA . PRO A 1 287 ? 35.654 20.054 -43.591 1.00 89.75 287 PRO A CA 1
ATOM 2322 C C . PRO A 1 287 ? 34.862 19.622 -44.835 1.00 89.75 287 PRO A C 1
ATOM 2324 O O . PRO A 1 287 ? 34.033 20.366 -45.360 1.00 89.75 287 PRO A O 1
ATOM 2327 N N . GLU A 1 288 ? 35.078 18.381 -45.273 1.00 90.56 288 GLU A N 1
ATOM 2328 C CA . GLU A 1 288 ? 34.360 17.761 -46.392 1.00 90.56 288 GLU A CA 1
ATOM 2329 C C . GLU A 1 288 ? 32.833 17.774 -46.170 1.00 90.56 288 GLU A C 1
ATOM 2331 O O . GLU A 1 288 ? 32.329 17.260 -45.170 1.00 90.56 288 GLU A O 1
ATOM 2336 N N . GLN A 1 289 ? 32.083 18.353 -47.111 1.00 92.75 289 GLN A N 1
ATOM 2337 C CA . GLN A 1 289 ? 30.629 18.544 -47.006 1.00 92.75 289 GLN A CA 1
ATOM 2338 C C . GLN A 1 289 ? 29.844 17.288 -47.437 1.00 92.75 289 GLN A C 1
ATOM 2340 O O . GLN A 1 289 ? 29.022 17.311 -48.357 1.00 92.75 289 GLN A O 1
ATOM 2345 N N . THR A 1 290 ? 30.111 16.158 -46.777 1.00 91.88 290 THR A N 1
ATOM 2346 C CA . THR A 1 290 ? 29.381 14.899 -47.013 1.00 91.88 290 THR A CA 1
ATOM 2347 C C . THR A 1 290 ? 27.945 14.986 -46.489 1.00 91.88 290 THR A C 1
ATOM 2349 O O . THR A 1 290 ? 27.712 15.540 -45.419 1.00 91.88 290 THR A O 1
ATOM 2352 N N . HIS A 1 291 ? 26.987 14.421 -47.228 1.00 88.94 291 HIS A N 1
ATOM 2353 C CA . HIS A 1 291 ? 25.551 14.525 -46.918 1.00 88.94 291 HIS A CA 1
ATOM 2354 C C . HIS A 1 291 ? 24.942 13.262 -46.276 1.00 88.94 291 HIS A C 1
ATOM 2356 O O . HIS A 1 291 ? 23.796 13.297 -45.839 1.00 88.94 291 HIS A O 1
ATOM 2362 N N . GLY A 1 292 ? 25.680 12.150 -46.228 1.00 89.06 292 GLY A N 1
ATOM 2363 C CA . GLY A 1 292 ? 25.200 10.855 -45.735 1.00 89.06 292 GLY A CA 1
ATOM 2364 C C . GLY A 1 292 ? 26.014 9.686 -46.293 1.00 89.06 292 GLY A C 1
ATOM 2365 O O . GLY A 1 292 ? 26.943 9.884 -47.082 1.00 89.06 292 GLY A O 1
ATOM 2366 N N . LYS A 1 293 ? 25.667 8.465 -45.882 1.00 94.69 293 LYS A N 1
ATOM 2367 C CA . LYS A 1 293 ? 26.170 7.189 -46.414 1.00 94.69 293 LYS A CA 1
ATOM 2368 C C . LYS A 1 293 ? 25.039 6.149 -46.311 1.00 94.69 293 LYS A C 1
ATOM 2370 O O . LYS A 1 293 ? 24.892 5.544 -45.248 1.00 94.69 293 LYS A O 1
ATOM 2375 N N . PRO A 1 294 ? 24.296 5.850 -47.397 1.00 94.88 294 PRO A N 1
ATOM 2376 C CA . PRO A 1 294 ? 23.093 5.009 -47.334 1.00 94.88 294 PRO A CA 1
ATOM 2377 C C . PRO A 1 294 ? 23.289 3.630 -46.688 1.00 94.88 294 PRO A C 1
ATOM 2379 O O . PRO A 1 294 ? 22.423 3.158 -45.959 1.00 94.88 294 PRO A O 1
ATOM 2382 N N . ALA A 1 295 ? 24.449 2.992 -46.879 1.00 94.25 295 ALA A N 1
ATOM 2383 C CA . ALA A 1 295 ? 24.769 1.721 -46.222 1.00 94.25 295 ALA A CA 1
ATOM 2384 C C . ALA A 1 295 ? 24.841 1.836 -44.683 1.00 94.25 295 ALA A C 1
ATOM 2386 O O . ALA A 1 295 ? 24.417 0.922 -43.974 1.00 94.25 295 ALA A O 1
ATOM 2387 N N . LEU A 1 296 ? 25.332 2.964 -44.157 1.00 94.50 296 LEU A N 1
ATOM 2388 C CA . LEU A 1 296 ? 25.361 3.242 -42.720 1.00 94.50 296 LEU A CA 1
ATOM 2389 C C . LEU A 1 296 ? 23.951 3.541 -42.195 1.00 94.50 296 LEU A C 1
ATOM 2391 O O . LEU A 1 296 ? 23.571 3.008 -41.160 1.00 94.50 296 LEU A O 1
ATOM 2395 N N . GLU A 1 297 ? 23.160 4.328 -42.925 1.00 96.25 297 GLU A N 1
ATOM 2396 C CA . GLU A 1 297 ? 21.768 4.652 -42.574 1.00 96.25 297 GLU A CA 1
ATOM 2397 C C . GLU A 1 297 ? 20.887 3.392 -42.505 1.00 96.25 297 GLU A C 1
ATOM 2399 O O . GLU A 1 297 ? 20.158 3.191 -41.532 1.00 96.25 297 GLU A O 1
ATOM 2404 N N . ILE A 1 298 ? 21.016 2.488 -43.483 1.00 97.06 298 ILE A N 1
ATOM 2405 C CA . ILE A 1 298 ? 20.351 1.177 -43.485 1.00 97.06 298 ILE A CA 1
ATOM 2406 C C . ILE A 1 298 ? 20.807 0.338 -42.281 1.00 97.06 298 ILE A C 1
ATOM 2408 O O . ILE A 1 298 ? 19.970 -0.208 -41.563 1.00 97.06 298 ILE A O 1
ATOM 2412 N N . THR A 1 299 ? 22.114 0.279 -42.006 1.00 95.19 299 THR A N 1
ATOM 2413 C CA . THR A 1 299 ? 22.674 -0.485 -40.874 1.00 95.19 299 THR A CA 1
ATOM 2414 C C . THR A 1 299 ? 22.161 0.033 -39.524 1.00 95.19 299 THR A C 1
ATOM 2416 O O . THR A 1 299 ? 21.687 -0.748 -38.698 1.00 95.19 299 THR A O 1
ATOM 2419 N N . LEU A 1 300 ? 22.180 1.355 -39.326 1.00 95.44 300 LEU A N 1
ATOM 2420 C CA . LEU A 1 300 ? 21.671 2.035 -38.130 1.00 95.44 300 LEU A CA 1
ATOM 2421 C C . LEU A 1 300 ? 20.140 1.996 -38.006 1.00 95.44 300 LEU A C 1
ATOM 2423 O O . LEU A 1 300 ? 19.623 2.282 -36.932 1.00 95.44 300 LEU A O 1
ATOM 2427 N N . THR A 1 301 ? 19.413 1.617 -39.061 1.00 96.88 301 THR A N 1
ATOM 2428 C CA . THR A 1 301 ? 17.963 1.370 -39.005 1.00 96.88 301 THR A CA 1
ATOM 2429 C C . THR A 1 301 ? 17.665 -0.089 -38.652 1.00 96.88 301 THR A C 1
ATOM 2431 O O . THR A 1 301 ? 16.845 -0.365 -37.777 1.00 96.88 301 THR A O 1
ATOM 2434 N N . ILE A 1 302 ? 18.347 -1.038 -39.303 1.00 97.88 302 ILE A N 1
ATOM 2435 C CA . ILE A 1 302 ? 18.100 -2.478 -39.135 1.00 97.88 302 ILE A CA 1
ATOM 2436 C C . ILE A 1 302 ? 18.546 -2.972 -37.754 1.00 97.88 302 ILE A C 1
ATOM 2438 O O . ILE A 1 302 ? 17.802 -3.720 -37.123 1.00 97.88 302 ILE A O 1
ATOM 2442 N N . ILE A 1 303 ? 19.715 -2.553 -37.253 1.00 95.94 303 ILE A N 1
ATOM 2443 C CA . ILE A 1 303 ? 20.237 -3.061 -35.972 1.00 95.94 303 ILE A CA 1
ATOM 2444 C C . ILE A 1 303 ? 19.300 -2.718 -34.792 1.00 95.94 303 ILE A C 1
ATOM 2446 O O . ILE A 1 303 ? 18.885 -3.651 -34.100 1.00 95.94 303 ILE A O 1
ATOM 2450 N N . PRO A 1 304 ? 18.869 -1.457 -34.569 1.00 96.19 304 PRO A N 1
ATOM 2451 C CA . PRO A 1 304 ? 17.910 -1.145 -33.508 1.00 96.19 304 PRO A CA 1
ATOM 2452 C C . PRO A 1 304 ? 16.545 -1.809 -33.709 1.00 96.19 304 PRO A C 1
ATOM 2454 O O . PRO A 1 304 ? 15.942 -2.250 -32.734 1.00 96.19 304 PRO A O 1
ATOM 2457 N N . ALA A 1 305 ? 16.067 -1.938 -34.954 1.00 97.75 305 ALA A N 1
ATOM 2458 C CA . ALA A 1 305 ? 14.805 -2.621 -35.239 1.00 97.75 305 ALA A CA 1
ATOM 2459 C C . ALA A 1 305 ? 14.846 -4.110 -34.847 1.00 97.75 305 ALA A C 1
ATOM 2461 O O . ALA A 1 305 ? 13.889 -4.611 -34.260 1.00 97.75 305 ALA A O 1
ATOM 2462 N N . LEU A 1 306 ? 15.960 -4.805 -35.109 1.00 97.31 306 LEU A N 1
ATOM 2463 C CA . LEU A 1 306 ? 16.160 -6.194 -34.685 1.00 97.31 306 LEU A CA 1
ATOM 2464 C C . LEU A 1 306 ? 16.278 -6.320 -33.159 1.00 97.31 306 LEU A C 1
ATOM 2466 O O . LEU A 1 306 ? 15.656 -7.210 -32.582 1.00 97.31 306 LEU A O 1
ATOM 2470 N N . ILE A 1 307 ? 17.009 -5.417 -32.495 1.00 95.44 307 ILE A N 1
ATOM 2471 C CA . ILE A 1 307 ? 17.126 -5.400 -31.026 1.00 95.44 307 ILE A CA 1
ATOM 2472 C C . ILE A 1 307 ? 15.743 -5.224 -30.378 1.00 95.44 307 ILE A C 1
ATOM 2474 O O . ILE A 1 307 ? 15.361 -6.015 -29.517 1.00 95.44 307 ILE A O 1
ATOM 2478 N N . LEU A 1 308 ? 14.959 -4.240 -30.832 1.00 96.50 308 LEU A N 1
ATOM 2479 C CA . LEU A 1 308 ? 13.607 -3.993 -30.322 1.00 96.50 308 LEU A CA 1
ATOM 2480 C C . LEU A 1 308 ? 12.639 -5.146 -30.629 1.00 96.50 308 LEU A C 1
ATOM 2482 O O . LEU A 1 308 ? 11.799 -5.463 -29.789 1.00 96.50 308 LEU A O 1
ATOM 2486 N N . ALA A 1 309 ? 12.769 -5.807 -31.784 1.00 97.00 309 ALA A N 1
ATOM 2487 C CA . ALA A 1 309 ? 11.968 -6.987 -32.111 1.00 97.00 309 ALA A CA 1
ATOM 2488 C C . ALA A 1 309 ? 12.262 -8.167 -31.168 1.00 97.00 309 ALA A C 1
ATOM 2490 O O . ALA A 1 309 ? 11.328 -8.829 -30.714 1.00 97.00 309 ALA A O 1
ATOM 2491 N N . VAL A 1 310 ? 13.535 -8.408 -30.829 1.00 95.62 310 VAL A N 1
ATOM 2492 C CA . VAL A 1 310 ? 13.924 -9.454 -29.868 1.00 95.62 310 VAL A CA 1
ATOM 2493 C C . VAL A 1 310 ? 13.398 -9.131 -28.469 1.00 95.62 310 VAL A C 1
ATOM 2495 O O . VAL A 1 310 ? 12.725 -9.975 -27.880 1.00 95.62 310 VAL A O 1
ATOM 2498 N N . VAL A 1 311 ? 13.628 -7.912 -27.959 1.00 96.25 311 VAL A N 1
ATOM 2499 C CA . VAL A 1 311 ? 13.120 -7.494 -26.637 1.00 96.25 311 VAL A CA 1
ATOM 2500 C C . VAL A 1 311 ? 11.595 -7.620 -26.580 1.00 96.25 311 VAL A C 1
ATOM 2502 O O . VAL A 1 311 ? 11.072 -8.261 -25.670 1.00 96.25 311 VAL A O 1
ATOM 2505 N N . GLY A 1 312 ? 10.882 -7.113 -27.591 1.00 96.62 312 GLY A N 1
ATOM 2506 C CA . GLY A 1 312 ? 9.420 -7.157 -27.651 1.00 96.62 312 GLY A CA 1
ATOM 2507 C C . GLY A 1 312 ? 8.831 -8.571 -27.570 1.00 96.62 312 GLY A C 1
ATOM 2508 O O . GLY A 1 312 ? 7.804 -8.760 -26.923 1.00 96.62 312 GLY A O 1
ATOM 2509 N N . VAL A 1 313 ? 9.488 -9.582 -28.151 1.00 96.62 313 VAL A N 1
ATOM 2510 C CA . VAL A 1 313 ? 9.039 -10.986 -28.062 1.00 96.62 313 VAL A CA 1
ATOM 2511 C C . VAL A 1 313 ? 9.116 -11.531 -26.631 1.00 96.62 313 VAL A C 1
ATOM 2513 O O . VAL A 1 313 ? 8.236 -12.294 -26.231 1.00 96.62 313 VAL A O 1
ATOM 2516 N N . PHE A 1 314 ? 10.124 -11.145 -25.844 1.00 96.06 314 PHE A N 1
ATOM 2517 C CA . PHE A 1 314 ? 10.208 -11.529 -24.431 1.00 96.06 314 PHE A CA 1
ATOM 2518 C C . PHE A 1 314 ? 9.249 -10.706 -23.561 1.00 96.06 314 PHE A C 1
ATOM 2520 O O . PHE A 1 314 ? 8.500 -11.290 -22.779 1.00 96.06 314 PHE A O 1
ATOM 2527 N N . THR A 1 315 ? 9.177 -9.386 -23.767 1.00 96.81 315 THR A N 1
ATOM 2528 C CA . THR A 1 315 ? 8.244 -8.498 -23.052 1.00 96.81 315 THR A CA 1
ATOM 2529 C C . THR A 1 315 ? 6.788 -8.940 -23.207 1.00 96.81 315 THR A C 1
ATOM 2531 O O . THR A 1 315 ? 6.060 -8.995 -22.220 1.00 96.81 315 THR A O 1
ATOM 2534 N N . VAL A 1 316 ? 6.349 -9.304 -24.418 1.00 97.06 316 VAL A N 1
ATOM 2535 C CA . VAL A 1 316 ? 4.960 -9.734 -24.659 1.00 97.06 316 VAL A CA 1
ATOM 2536 C C . VAL A 1 316 ? 4.622 -11.040 -23.931 1.00 97.06 316 VAL A C 1
ATOM 2538 O O . VAL A 1 316 ? 3.504 -11.165 -23.441 1.00 97.06 316 VAL A O 1
ATOM 2541 N N . ARG A 1 317 ? 5.563 -11.989 -23.805 1.00 96.19 317 ARG A N 1
ATOM 2542 C CA . ARG A 1 317 ? 5.344 -13.220 -23.018 1.00 96.19 317 ARG A CA 1
ATOM 2543 C C . ARG A 1 317 ? 5.152 -12.898 -21.539 1.00 96.19 317 ARG A C 1
ATOM 2545 O O . ARG A 1 317 ? 4.096 -13.207 -20.999 1.00 96.19 317 ARG A O 1
ATOM 2552 N N . ALA A 1 318 ? 6.101 -12.172 -20.943 1.00 96.00 318 ALA A N 1
ATOM 2553 C CA . ALA A 1 318 ? 6.036 -11.772 -19.538 1.00 96.00 318 ALA A CA 1
ATOM 2554 C C . ALA A 1 318 ? 4.735 -11.015 -19.205 1.00 96.00 318 ALA A C 1
ATOM 2556 O O . ALA A 1 318 ? 4.108 -11.291 -18.188 1.00 96.00 318 ALA A O 1
ATOM 2557 N N . ILE A 1 319 ? 4.269 -10.124 -20.093 1.00 95.81 319 ILE A N 1
ATOM 2558 C CA . ILE A 1 319 ? 2.976 -9.434 -19.938 1.00 95.81 319 ILE A CA 1
ATOM 2559 C C . ILE A 1 319 ? 1.801 -10.421 -19.866 1.00 95.81 319 ILE A C 1
ATOM 2561 O O . ILE A 1 319 ? 0.915 -10.225 -19.037 1.00 95.81 319 ILE A O 1
ATOM 2565 N N . PHE A 1 320 ? 1.768 -11.465 -20.701 1.00 94.94 320 PHE A N 1
ATOM 2566 C CA . PHE A 1 320 ? 0.705 -12.473 -20.637 1.00 94.94 320 PHE A CA 1
ATOM 2567 C C . PHE A 1 320 ? 0.805 -13.346 -19.380 1.00 94.94 320 PHE A C 1
ATOM 2569 O O . PHE A 1 320 ? -0.217 -13.576 -18.741 1.00 94.94 320 PHE A O 1
ATOM 2576 N N . ASP A 1 321 ? 2.006 -13.777 -18.988 1.00 94.12 321 ASP A N 1
ATOM 2577 C CA . ASP A 1 321 ? 2.219 -14.638 -17.814 1.00 94.12 321 ASP A CA 1
ATOM 2578 C C . ASP A 1 321 ? 1.925 -13.917 -16.478 1.00 94.12 321 ASP A C 1
ATOM 2580 O O . ASP A 1 321 ? 1.409 -14.529 -15.536 1.00 94.12 321 ASP A O 1
ATOM 2584 N N . LEU A 1 322 ? 2.173 -12.601 -16.415 1.00 95.06 322 LEU A N 1
ATOM 2585 C CA . LEU A 1 322 ? 1.817 -11.712 -15.295 1.00 95.06 322 LEU A CA 1
ATOM 2586 C C . LEU A 1 322 ? 0.337 -11.290 -15.288 1.00 95.06 322 LEU A C 1
ATOM 2588 O O . LEU A 1 322 ? -0.171 -10.856 -14.256 1.00 95.06 322 LEU A O 1
ATOM 2592 N N . ALA A 1 323 ? -0.364 -11.396 -16.422 1.00 94.38 323 ALA A N 1
ATOM 2593 C CA . ALA A 1 323 ? -1.790 -11.074 -16.541 1.00 94.38 323 ALA A CA 1
ATOM 2594 C C . ALA A 1 323 ? -2.721 -12.263 -16.230 1.00 94.38 323 ALA A C 1
ATOM 2596 O O . ALA A 1 323 ? -3.940 -12.130 -16.352 1.00 94.38 323 ALA A O 1
ATOM 2597 N N . ARG A 1 324 ? -2.168 -13.421 -15.846 1.00 93.69 324 ARG A N 1
ATOM 2598 C CA . ARG A 1 324 ? -2.943 -14.620 -15.507 1.00 93.69 324 ARG A CA 1
ATOM 2599 C C . ARG A 1 324 ? -3.673 -14.481 -14.174 1.00 93.69 324 ARG A C 1
ATOM 2601 O O . ARG A 1 324 ? -3.153 -13.937 -13.203 1.00 93.69 324 ARG A O 1
ATOM 2608 N N . THR A 1 325 ? -4.892 -15.007 -14.162 1.00 94.88 325 THR A N 1
ATOM 2609 C CA . THR A 1 325 ? -5.817 -15.038 -13.017 1.00 94.88 325 THR A CA 1
ATOM 2610 C C . THR A 1 325 ? -6.538 -16.386 -12.901 1.00 94.88 325 THR A C 1
ATOM 2612 O O . THR A 1 325 ? -7.429 -16.548 -12.076 1.00 94.88 325 THR A O 1
ATOM 2615 N N . ASP A 1 326 ? -6.172 -17.359 -13.741 1.00 93.38 326 ASP A N 1
ATOM 2616 C CA . ASP A 1 326 ? -6.740 -18.709 -13.769 1.00 93.38 326 ASP A CA 1
ATOM 2617 C C . ASP A 1 326 ? -6.086 -19.662 -12.752 1.00 93.38 326 ASP A C 1
ATOM 2619 O O . ASP A 1 326 ? -6.582 -20.766 -12.539 1.00 93.38 326 ASP A O 1
ATOM 2623 N N . ASP A 1 327 ? -4.988 -19.230 -12.125 1.00 92.81 327 ASP A N 1
ATOM 2624 C CA . ASP A 1 327 ? -4.168 -20.001 -11.187 1.00 92.81 327 ASP A CA 1
ATOM 2625 C C . ASP A 1 327 ? -4.083 -19.386 -9.776 1.00 92.81 327 ASP A C 1
ATOM 2627 O O . ASP A 1 327 ? -3.182 -19.729 -9.014 1.00 92.81 327 ASP A O 1
ATOM 2631 N N . THR A 1 328 ? -4.993 -18.470 -9.427 1.00 95.25 328 THR A N 1
ATOM 2632 C CA . THR A 1 328 ? -4.993 -17.749 -8.140 1.00 95.25 328 THR A CA 1
ATOM 2633 C C . THR A 1 328 ? -5.816 -18.454 -7.061 1.00 95.25 328 THR A C 1
ATOM 2635 O O . THR A 1 328 ? -6.932 -18.897 -7.323 1.00 95.25 328 THR A O 1
ATOM 2638 N N . GLU A 1 329 ? -5.281 -18.508 -5.842 1.00 97.38 329 GLU A N 1
ATOM 2639 C CA . GLU A 1 329 ? -5.776 -19.315 -4.715 1.00 97.38 329 GLU A CA 1
ATOM 2640 C C . GLU A 1 329 ? -6.556 -18.512 -3.661 1.00 97.38 329 GLU A C 1
ATOM 2642 O O . GLU A 1 329 ? -7.355 -19.086 -2.927 1.00 97.38 329 GLU A O 1
ATOM 2647 N N . LEU A 1 330 ? -6.311 -17.202 -3.557 1.00 98.31 330 LEU A N 1
ATOM 2648 C CA . LEU A 1 330 ? -6.945 -16.290 -2.596 1.00 98.31 330 LEU A CA 1
ATOM 2649 C C . LEU A 1 330 ? -7.322 -14.993 -3.315 1.00 98.31 330 LEU A C 1
ATOM 2651 O O . LEU A 1 330 ? -6.529 -14.471 -4.094 1.00 98.31 330 LEU A O 1
ATOM 2655 N N . VAL A 1 331 ? -8.499 -14.441 -3.041 1.00 98.50 331 VAL A N 1
ATOM 2656 C CA . VAL A 1 331 ? -8.977 -13.166 -3.591 1.00 98.50 331 VAL A CA 1
ATOM 2657 C C . VAL A 1 331 ? -9.050 -12.115 -2.486 1.00 98.50 331 VAL A C 1
ATOM 2659 O O . VAL A 1 331 ? -9.617 -12.366 -1.423 1.00 98.50 331 VAL A O 1
ATOM 2662 N N . ILE A 1 332 ? -8.530 -10.917 -2.763 1.00 98.75 332 ILE A N 1
ATOM 2663 C CA . ILE A 1 332 ? -8.663 -9.731 -1.906 1.00 98.75 332 ILE A CA 1
ATOM 2664 C C . ILE A 1 332 ? -9.174 -8.574 -2.769 1.00 98.75 332 ILE A C 1
ATOM 2666 O O . ILE A 1 332 ? -8.606 -8.255 -3.815 1.00 98.75 332 ILE A O 1
ATOM 2670 N N . ASN A 1 333 ? -10.253 -7.927 -2.344 1.00 98.75 333 ASN A N 1
ATOM 2671 C CA . ASN A 1 333 ? -10.743 -6.703 -2.965 1.00 98.75 333 ASN A CA 1
ATOM 2672 C C . ASN A 1 333 ? -9.963 -5.515 -2.385 1.00 98.75 333 ASN A C 1
ATOM 2674 O O . ASN A 1 333 ? -9.855 -5.368 -1.167 1.00 98.75 333 ASN A O 1
ATOM 2678 N N . VAL A 1 334 ? -9.409 -4.670 -3.254 1.00 98.56 334 VAL A N 1
ATOM 2679 C CA . VAL A 1 334 ? -8.530 -3.556 -2.872 1.00 98.56 334 VAL A CA 1
ATOM 2680 C C . VAL A 1 334 ? -9.145 -2.253 -3.356 1.00 98.56 334 VAL A C 1
ATOM 2682 O O . VAL A 1 334 ? -9.350 -2.068 -4.555 1.00 98.56 334 VAL A O 1
ATOM 2685 N N . THR A 1 335 ? -9.438 -1.337 -2.434 1.00 98.56 335 THR A N 1
ATOM 2686 C CA . THR A 1 335 ? -10.137 -0.091 -2.766 1.00 98.56 335 THR A CA 1
ATOM 2687 C C . THR A 1 335 ? -9.331 1.137 -2.351 1.00 98.56 335 THR A C 1
ATOM 2689 O O . THR A 1 335 ? -9.115 1.390 -1.165 1.00 98.56 335 THR A O 1
ATOM 2692 N N . GLY A 1 336 ? -8.895 1.917 -3.344 1.00 98.00 336 GLY A N 1
ATOM 2693 C CA . GLY A 1 336 ? -8.181 3.181 -3.149 1.00 98.00 336 GLY A CA 1
ATOM 2694 C C . GLY A 1 336 ? -9.124 4.339 -2.819 1.00 98.00 336 GLY A C 1
ATOM 2695 O O . GLY A 1 336 ? -10.156 4.516 -3.478 1.00 98.00 336 GLY A O 1
ATOM 2696 N N . GLN A 1 337 ? -8.764 5.127 -1.806 1.00 96.12 337 GLN A N 1
ATOM 2697 C CA . GLN A 1 337 ? -9.528 6.275 -1.305 1.00 96.12 337 GLN A CA 1
ATOM 2698 C C . GLN A 1 337 ? -8.578 7.407 -0.893 1.00 96.12 337 GLN A C 1
ATOM 2700 O O . GLN A 1 337 ? -7.436 7.146 -0.530 1.00 96.12 337 GLN A O 1
ATOM 2705 N N . GLN A 1 338 ? -9.018 8.664 -0.881 1.00 94.62 338 GLN A N 1
ATOM 2706 C CA . GLN A 1 338 ? -8.213 9.796 -0.400 1.00 94.62 338 GLN A CA 1
ATOM 2707 C C . GLN A 1 338 ? -8.063 9.774 1.141 1.00 94.62 338 GLN A C 1
ATOM 2709 O O . GLN A 1 338 ? -8.994 10.114 1.865 1.00 94.62 338 GLN A O 1
ATOM 2714 N N . TRP A 1 339 ? -6.924 9.411 1.749 1.00 95.12 339 TRP A N 1
ATOM 2715 C CA . TRP A 1 339 ? -5.641 8.934 1.196 1.00 95.12 339 TRP A CA 1
ATOM 2716 C C . TRP A 1 339 ? -5.163 7.679 1.943 1.00 95.12 339 TRP A C 1
ATOM 2718 O O . TRP A 1 339 ? -4.238 7.737 2.760 1.00 95.12 339 TRP A O 1
ATOM 2728 N N . TRP A 1 340 ? -5.845 6.559 1.716 1.00 97.56 340 TRP A N 1
ATOM 2729 C CA . TRP A 1 340 ? -5.637 5.269 2.371 1.00 97.56 340 TRP A CA 1
ATOM 2730 C C . TRP A 1 340 ? -6.170 4.118 1.498 1.00 97.56 340 TRP A C 1
ATOM 2732 O O . TRP A 1 340 ? -6.918 4.342 0.545 1.00 97.56 340 TRP A O 1
ATOM 2742 N N . TRP A 1 341 ? -5.781 2.886 1.831 1.00 98.19 341 TRP A N 1
ATOM 2743 C CA . TRP A 1 341 ? -6.200 1.675 1.122 1.00 98.19 341 TRP A CA 1
ATOM 2744 C C . TRP A 1 341 ? -7.043 0.775 2.017 1.00 98.19 341 TRP A C 1
ATOM 2746 O O . TRP A 1 341 ? -6.645 0.465 3.144 1.00 98.19 341 TRP A O 1
ATOM 2756 N N . GLU A 1 342 ? -8.198 0.383 1.490 1.00 98.31 342 GLU A N 1
ATOM 2757 C CA . GLU A 1 342 ? -9.173 -0.532 2.080 1.00 98.31 342 GLU A CA 1
ATOM 2758 C C . GLU A 1 342 ? -8.964 -1.939 1.518 1.00 98.31 342 GLU A C 1
ATOM 2760 O O . GLU A 1 342 ? -8.824 -2.109 0.303 1.00 98.31 342 GLU A O 1
ATOM 2765 N N . TYR A 1 343 ? -8.962 -2.933 2.405 1.00 98.62 343 TYR A N 1
ATOM 2766 C CA . TYR A 1 343 ? -8.797 -4.343 2.068 1.00 98.62 343 TYR A CA 1
ATOM 2767 C C . TYR A 1 343 ? -10.011 -5.129 2.548 1.00 98.62 343 TYR A C 1
ATOM 2769 O O . TYR A 1 343 ? -10.259 -5.212 3.752 1.00 98.62 343 TYR A O 1
ATOM 2777 N N . ASP A 1 344 ? -10.751 -5.690 1.598 1.00 98.44 344 ASP A N 1
ATOM 2778 C CA . ASP A 1 344 ? -11.929 -6.525 1.819 1.00 98.44 344 ASP A CA 1
ATOM 2779 C C . ASP A 1 344 ? -11.612 -7.966 1.401 1.00 98.44 344 ASP A C 1
ATOM 2781 O O . ASP A 1 344 ? -11.296 -8.240 0.241 1.00 98.44 344 ASP A O 1
ATOM 2785 N N . TYR A 1 345 ? -11.677 -8.883 2.363 1.00 98.69 345 TYR A N 1
ATOM 2786 C CA . TYR A 1 345 ? -11.484 -10.313 2.154 1.00 98.69 345 TYR A CA 1
ATOM 2787 C C . TYR A 1 345 ? -12.873 -10.955 2.060 1.00 98.69 345 TYR A C 1
ATOM 2789 O O . TYR A 1 345 ? -13.508 -11.156 3.102 1.00 98.69 345 TYR A O 1
ATOM 2797 N N . PRO A 1 346 ? -13.376 -11.272 0.852 1.00 98.50 346 PRO A N 1
ATOM 2798 C CA . PRO A 1 346 ? -14.679 -11.902 0.696 1.00 98.50 346 PRO A CA 1
ATOM 2799 C C . PRO A 1 346 ? -14.689 -13.322 1.280 1.00 98.50 346 PRO A C 1
ATOM 2801 O O . PRO A 1 346 ? -13.643 -13.951 1.446 1.00 98.50 346 PRO A O 1
ATOM 2804 N N . VAL A 1 347 ? -15.895 -13.830 1.556 1.00 98.31 347 VAL A N 1
ATOM 2805 C CA . VAL A 1 347 ? -16.125 -15.168 2.129 1.00 98.31 347 VAL A CA 1
ATOM 2806 C C . VAL A 1 347 ? -15.493 -16.253 1.253 1.00 98.31 347 VAL A C 1
ATOM 2808 O O . VAL A 1 347 ? -15.889 -16.434 0.102 1.00 98.31 347 VAL A O 1
ATOM 2811 N N . GLN A 1 348 ? -14.522 -16.962 1.827 1.00 97.44 348 GLN A N 1
ATOM 2812 C CA . GLN A 1 348 ? -13.637 -17.946 1.195 1.00 97.44 348 GLN A CA 1
ATOM 2813 C C . GLN A 1 348 ? -13.388 -19.060 2.221 1.00 97.44 348 GLN A C 1
ATOM 2815 O O . GLN A 1 348 ? -12.487 -18.984 3.062 1.00 97.44 348 GLN A O 1
ATOM 2820 N N . ASN A 1 349 ? -14.272 -20.061 2.230 1.00 96.81 349 ASN A N 1
ATOM 2821 C CA . ASN A 1 349 ? -14.353 -21.060 3.305 1.00 96.81 349 ASN A CA 1
ATOM 2822 C C . ASN A 1 349 ? -13.140 -22.002 3.328 1.00 96.81 349 ASN A C 1
ATOM 2824 O O . ASN A 1 349 ? -12.755 -22.487 4.386 1.00 96.81 349 ASN A O 1
ATOM 2828 N N . GLU A 1 350 ? -12.516 -22.212 2.174 1.00 96.12 350 GLU A N 1
ATOM 2829 C CA . GLU A 1 350 ? -11.249 -22.914 1.972 1.00 96.12 350 GLU A CA 1
ATOM 2830 C C . GLU A 1 350 ? -10.063 -22.278 2.720 1.00 96.12 350 GLU A C 1
ATOM 2832 O O . GLU A 1 350 ? -9.146 -22.993 3.113 1.00 96.12 350 GLU A O 1
ATOM 2837 N N . TRP A 1 351 ? -10.126 -20.972 3.007 1.00 97.06 351 TRP A N 1
ATOM 2838 C CA . TRP A 1 351 ? -9.189 -20.256 3.886 1.00 97.06 351 TRP A CA 1
ATOM 2839 C C . TRP A 1 351 ? -9.737 -20.052 5.309 1.00 97.06 351 TRP A C 1
ATOM 2841 O O . TRP A 1 351 ? -9.125 -19.366 6.120 1.00 97.06 351 TRP A O 1
ATOM 2851 N N . GLY A 1 352 ? -10.910 -20.607 5.629 1.00 97.38 352 GLY A N 1
ATOM 2852 C CA . GLY A 1 352 ? -11.615 -20.359 6.890 1.00 97.38 352 GLY A CA 1
ATOM 2853 C C . GLY A 1 352 ? -12.299 -18.989 6.975 1.00 97.38 352 GLY A C 1
ATOM 2854 O O . GLY A 1 352 ? -12.822 -18.639 8.030 1.00 97.38 352 GLY A O 1
ATOM 2855 N N . ILE A 1 353 ? -12.345 -18.207 5.889 1.00 98.31 353 ILE A N 1
ATOM 2856 C CA . ILE A 1 353 ? -12.937 -16.863 5.882 1.00 98.31 353 ILE A CA 1
ATOM 2857 C C . ILE A 1 353 ? -14.469 -16.985 5.808 1.00 98.31 353 ILE A C 1
ATOM 2859 O O . ILE A 1 353 ? -15.069 -16.852 4.746 1.00 98.31 353 ILE A O 1
ATOM 2863 N N . THR A 1 354 ? -15.108 -17.241 6.955 1.00 97.69 354 THR A N 1
ATOM 2864 C CA . THR A 1 354 ? -16.570 -17.439 7.073 1.00 97.69 354 THR A CA 1
ATOM 2865 C C . THR A 1 354 ? -17.414 -16.163 6.922 1.00 97.69 354 THR A C 1
ATOM 2867 O O . THR A 1 354 ? -18.545 -16.225 6.440 1.00 97.69 354 THR A O 1
ATOM 2870 N N . ARG A 1 355 ? -16.875 -14.999 7.310 1.00 96.31 355 ARG A N 1
ATOM 2871 C CA . ARG A 1 355 ? -17.480 -13.664 7.153 1.00 96.31 355 ARG A CA 1
ATOM 2872 C C . ARG A 1 355 ? -16.480 -12.688 6.518 1.00 96.31 355 ARG A C 1
ATOM 2874 O O . ARG A 1 355 ? -15.280 -12.881 6.721 1.00 96.31 355 ARG A O 1
ATOM 2881 N N . PRO A 1 356 ? -16.925 -11.640 5.798 1.00 97.06 356 PRO A N 1
ATOM 2882 C CA . PRO A 1 356 ? -16.009 -10.642 5.258 1.00 97.06 356 PRO A CA 1
ATOM 2883 C C . PRO A 1 356 ? -15.133 -10.019 6.349 1.00 97.06 356 PRO A C 1
ATOM 2885 O O . PRO A 1 356 ? -15.615 -9.745 7.452 1.00 97.06 356 PRO A O 1
ATOM 2888 N N . ILE A 1 357 ? -13.859 -9.796 6.033 1.00 98.25 357 ILE A N 1
ATOM 2889 C CA . ILE A 1 357 ? -12.916 -9.060 6.884 1.00 98.25 357 ILE A CA 1
ATOM 2890 C C . ILE A 1 357 ? -12.603 -7.749 6.170 1.00 98.25 357 ILE A C 1
ATOM 2892 O O . ILE A 1 357 ? -12.125 -7.774 5.039 1.00 98.25 357 ILE A O 1
ATOM 2896 N N . ILE A 1 358 ? -12.852 -6.615 6.829 1.00 97.50 358 ILE A N 1
ATOM 2897 C CA . ILE A 1 358 ? -12.544 -5.281 6.302 1.00 97.50 358 ILE A CA 1
ATOM 2898 C C . ILE A 1 358 ? -11.421 -4.672 7.144 1.00 97.50 358 ILE A C 1
ATOM 2900 O O . ILE A 1 358 ? -11.588 -4.453 8.343 1.00 97.50 358 ILE A O 1
ATOM 2904 N N . THR A 1 359 ? -10.279 -4.369 6.529 1.00 96.44 359 THR A N 1
ATOM 2905 C CA . THR A 1 359 ? -9.136 -3.720 7.195 1.00 96.44 359 THR A CA 1
ATOM 2906 C C . THR A 1 359 ? -8.494 -2.657 6.293 1.00 96.44 359 THR A C 1
ATOM 2908 O O . THR A 1 359 ? -9.034 -2.298 5.246 1.00 96.44 359 THR A O 1
ATOM 2911 N N . SER A 1 360 ? -7.381 -2.068 6.730 1.00 95.88 360 SER A N 1
ATOM 2912 C CA . SER A 1 360 ? -6.772 -0.903 6.083 1.00 95.88 360 SER A CA 1
ATOM 2913 C C . SER A 1 360 ? -5.274 -0.784 6.345 1.00 95.88 360 SER A C 1
ATOM 2915 O O . SER A 1 360 ? -4.816 -1.135 7.432 1.00 95.88 360 SER A O 1
ATOM 2917 N N . GLY A 1 361 ? -4.540 -0.167 5.417 1.00 90.38 361 GLY A N 1
ATOM 2918 C CA . GLY A 1 361 ? -3.114 0.163 5.571 1.00 90.38 361 GLY A CA 1
ATOM 2919 C C . GLY A 1 361 ? -2.196 -1.025 5.285 1.00 90.38 361 GLY A C 1
ATOM 2920 O O . GLY A 1 361 ? -1.450 -0.990 4.306 1.00 90.38 361 GLY A O 1
ATOM 2921 N N . GLN A 1 362 ? -2.332 -2.100 6.063 1.00 96.94 362 GLN A N 1
ATOM 2922 C CA . GLN A 1 362 ? -1.643 -3.375 5.842 1.00 96.94 362 GLN A CA 1
ATOM 2923 C C . GLN A 1 362 ? -2.587 -4.408 5.203 1.00 96.94 362 GLN A C 1
ATOM 2925 O O . GLN A 1 362 ? -3.674 -4.670 5.722 1.00 96.94 362 GLN A O 1
ATOM 2930 N N . LEU A 1 363 ? -2.169 -4.978 4.072 1.00 98.38 363 LEU A N 1
ATOM 2931 C CA . LEU A 1 363 ? -2.731 -6.195 3.484 1.00 98.38 363 LEU A CA 1
ATOM 2932 C C . LEU A 1 363 ? -2.009 -7.378 4.124 1.00 98.38 363 LEU A C 1
ATOM 2934 O O . LEU A 1 363 ? -0.788 -7.354 4.189 1.00 98.38 363 LEU A O 1
ATOM 2938 N N . VAL A 1 364 ? -2.721 -8.404 4.575 1.00 98.75 364 VAL A N 1
ATOM 2939 C CA . VAL A 1 364 ? -2.129 -9.614 5.153 1.00 98.75 364 VAL A CA 1
ATOM 2940 C C . VAL A 1 364 ? -2.404 -10.779 4.210 1.00 98.75 364 VAL A C 1
ATOM 2942 O O . VAL A 1 364 ? -3.526 -10.960 3.745 1.00 98.75 364 VAL A O 1
ATOM 2945 N N . MET A 1 365 ? -1.376 -11.558 3.895 1.00 98.69 365 MET A N 1
ATOM 2946 C CA . MET A 1 365 ? -1.462 -12.679 2.965 1.00 98.69 365 MET A CA 1
ATOM 2947 C C . MET A 1 365 ? -0.560 -13.845 3.390 1.00 98.69 365 MET A C 1
ATOM 2949 O O . MET A 1 365 ? 0.435 -13.634 4.080 1.00 98.69 365 MET A O 1
ATOM 2953 N N . PRO A 1 366 ? -0.867 -15.079 2.969 1.00 98.69 366 PRO A N 1
ATOM 2954 C CA . PRO A 1 366 ? 0.022 -16.217 3.152 1.00 98.69 366 PRO A CA 1
ATOM 2955 C C . PRO A 1 366 ? 1.145 -16.230 2.100 1.00 98.69 366 PRO A C 1
ATOM 2957 O O . PRO A 1 366 ? 0.913 -15.948 0.923 1.00 98.69 366 PRO A O 1
ATOM 2960 N N . VAL A 1 367 ? 2.354 -16.625 2.506 1.00 98.56 367 VAL A N 1
ATOM 2961 C CA . VAL A 1 367 ? 3.487 -16.909 1.600 1.00 98.56 367 VAL A CA 1
ATOM 2962 C C . VAL A 1 367 ? 3.189 -18.075 0.657 1.00 98.56 367 VAL A C 1
ATOM 2964 O O . VAL A 1 367 ? 2.317 -18.906 0.941 1.00 98.56 367 VAL A O 1
ATOM 2967 N N . GLY A 1 368 ? 3.911 -18.154 -0.467 1.00 98.00 368 GLY A N 1
ATOM 2968 C CA . GLY A 1 368 ? 3.782 -19.247 -1.441 1.00 98.00 368 GLY A CA 1
ATOM 2969 C C . GLY A 1 368 ? 2.326 -19.490 -1.851 1.00 98.00 368 GLY A C 1
ATOM 2970 O O . GLY A 1 368 ? 1.833 -20.621 -1.773 1.00 98.00 368 GLY A O 1
ATOM 2971 N N . THR A 1 369 ? 1.610 -18.398 -2.130 1.00 98.44 369 THR A N 1
ATOM 2972 C CA . THR A 1 369 ? 0.182 -18.376 -2.458 1.00 98.44 369 THR A CA 1
ATOM 2973 C C . THR A 1 369 ? -0.093 -17.274 -3.472 1.00 98.44 369 THR A C 1
ATOM 2975 O O . THR A 1 369 ? 0.323 -16.129 -3.286 1.00 98.44 369 THR A O 1
ATOM 2978 N N . LYS A 1 370 ? -0.842 -17.600 -4.522 1.00 97.88 370 LYS A N 1
ATOM 2979 C CA . LYS A 1 370 ? -1.187 -16.679 -5.608 1.00 97.88 370 LYS A CA 1
ATOM 2980 C C . LYS A 1 370 ? -2.424 -15.866 -5.267 1.00 97.88 370 LYS A C 1
ATOM 2982 O O . LYS A 1 370 ? -3.554 -16.299 -5.493 1.00 97.88 370 LYS A O 1
ATOM 2987 N N . VAL A 1 371 ? -2.206 -14.670 -4.737 1.00 98.56 371 VAL A N 1
ATOM 2988 C CA . VAL A 1 371 ? -3.262 -13.752 -4.308 1.00 98.56 371 VAL A CA 1
ATOM 2989 C C . VAL A 1 371 ? -3.715 -12.877 -5.474 1.00 98.56 371 VAL A C 1
ATOM 2991 O O . VAL A 1 371 ? -2.922 -12.140 -6.057 1.00 98.56 371 VAL A O 1
ATOM 2994 N N . LEU A 1 372 ? -5.003 -12.923 -5.804 1.00 98.56 372 LEU A N 1
ATOM 2995 C CA . LEU A 1 372 ? -5.644 -12.041 -6.771 1.00 98.56 372 LEU A CA 1
ATOM 2996 C C . LEU A 1 372 ? -6.163 -10.779 -6.080 1.00 98.56 372 LEU A C 1
ATOM 2998 O O . LEU A 1 372 ? -7.184 -10.813 -5.389 1.00 98.56 372 LEU A O 1
ATOM 3002 N N . LEU A 1 373 ? -5.512 -9.647 -6.337 1.00 98.62 373 LEU A N 1
ATOM 3003 C CA . LEU A 1 373 ? -6.064 -8.341 -6.008 1.00 98.62 373 LEU A CA 1
ATOM 3004 C C . LEU A 1 373 ? -7.117 -7.953 -7.050 1.00 98.62 373 LEU A C 1
ATOM 3006 O O . LEU A 1 373 ? -6.871 -8.014 -8.259 1.00 98.62 373 LEU A O 1
ATOM 3010 N N . ARG A 1 374 ? -8.289 -7.531 -6.574 1.00 98.56 374 ARG A N 1
ATOM 3011 C CA . ARG A 1 374 ? -9.367 -6.934 -7.374 1.00 98.56 374 ARG A CA 1
ATOM 3012 C C . ARG A 1 374 ? -9.450 -5.453 -7.031 1.00 98.56 374 ARG A C 1
ATOM 3014 O O . ARG A 1 374 ? -10.093 -5.068 -6.058 1.00 98.56 374 ARG A O 1
ATOM 3021 N N . GLU A 1 375 ? -8.748 -4.644 -7.812 1.00 98.19 375 GLU A N 1
ATOM 3022 C CA . GLU A 1 375 ? -8.500 -3.229 -7.537 1.00 98.19 375 GLU A CA 1
ATOM 3023 C C . GLU A 1 375 ? -9.582 -2.310 -8.108 1.00 98.19 375 GLU A C 1
ATOM 3025 O O . GLU A 1 375 ? -9.988 -2.453 -9.262 1.00 98.19 375 GLU A O 1
ATOM 3030 N N . THR A 1 376 ? -10.000 -1.324 -7.316 1.00 98.50 376 THR A N 1
ATOM 3031 C CA . THR A 1 376 ? -10.942 -0.259 -7.694 1.00 98.50 376 THR A CA 1
ATOM 3032 C C . THR A 1 376 ? -10.682 1.010 -6.871 1.00 98.50 376 THR A C 1
ATOM 3034 O O . THR A 1 376 ? -9.869 1.015 -5.946 1.00 98.50 376 THR A O 1
ATOM 3037 N N . SER A 1 377 ? -11.382 2.103 -7.172 1.00 98.19 377 SER A N 1
ATOM 3038 C CA . SER A 1 377 ? -11.414 3.295 -6.320 1.00 98.19 377 SER A CA 1
ATOM 3039 C C . SER A 1 377 ? -12.833 3.828 -6.126 1.00 98.19 377 SER A C 1
ATOM 3041 O O . SER A 1 377 ? -13.694 3.672 -6.995 1.00 98.19 377 SER A O 1
ATOM 3043 N N . ARG A 1 378 ? -13.059 4.483 -4.979 1.00 95.94 378 ARG A N 1
ATOM 3044 C CA . ARG A 1 378 ? -14.299 5.208 -4.662 1.00 95.94 378 ARG A CA 1
ATOM 3045 C C . ARG A 1 378 ? -14.300 6.675 -5.115 1.00 95.94 378 ARG A C 1
ATOM 3047 O O . ARG A 1 378 ? -15.380 7.251 -5.189 1.00 95.94 378 ARG A O 1
ATOM 3054 N N . ASP A 1 379 ? -13.146 7.289 -5.401 1.00 94.56 379 ASP A N 1
ATOM 3055 C CA . ASP A 1 379 ? -13.046 8.743 -5.617 1.00 94.56 379 ASP A CA 1
ATOM 3056 C C . ASP A 1 379 ? -12.242 9.173 -6.860 1.00 94.56 379 ASP A C 1
ATOM 3058 O O . ASP A 1 379 ? -12.828 9.652 -7.831 1.00 94.56 379 ASP A O 1
ATOM 3062 N N . VAL A 1 380 ? -10.916 9.044 -6.844 1.00 96.31 380 VAL A N 1
ATOM 3063 C CA . VAL A 1 380 ? -9.998 9.468 -7.918 1.00 96.31 380 VAL A CA 1
ATOM 3064 C C . VAL A 1 380 ? -9.171 8.284 -8.419 1.00 96.31 380 VAL A C 1
ATOM 3066 O O . VAL A 1 380 ? -9.268 7.186 -7.888 1.00 96.31 380 VAL A O 1
ATOM 3069 N N . ILE A 1 381 ? -8.357 8.459 -9.462 1.00 98.31 381 ILE A N 1
ATOM 3070 C CA . ILE A 1 381 ? -7.427 7.390 -9.850 1.00 98.31 381 ILE A CA 1
ATOM 3071 C C . ILE A 1 381 ? -6.298 7.319 -8.812 1.00 98.31 381 ILE A C 1
ATOM 3073 O O . ILE A 1 381 ? -5.691 8.335 -8.474 1.00 98.31 381 ILE A O 1
ATOM 3077 N N . HIS A 1 382 ? -6.021 6.108 -8.335 1.00 98.62 382 HIS A N 1
ATOM 3078 C CA . HIS A 1 382 ? -4.843 5.761 -7.535 1.00 98.62 382 HIS A CA 1
ATOM 3079 C C . HIS A 1 382 ? -4.039 4.689 -8.284 1.00 98.62 382 HIS A C 1
ATOM 3081 O O . HIS A 1 382 ? -4.472 4.201 -9.325 1.00 98.62 382 HIS A O 1
ATOM 3087 N N . SER A 1 383 ? -2.881 4.279 -7.771 1.00 98.31 383 SER A N 1
ATOM 3088 C CA . SER A 1 383 ? -2.136 3.141 -8.331 1.00 98.31 383 SER A CA 1
ATOM 3089 C C . SER A 1 383 ? -1.473 2.349 -7.214 1.00 98.31 383 SER A C 1
ATOM 3091 O O . SER A 1 383 ? -0.672 2.907 -6.463 1.00 98.31 383 SER A O 1
ATOM 3093 N N . TYR A 1 384 ? -1.852 1.080 -7.090 1.00 98.06 384 TYR A N 1
ATOM 3094 C CA . TYR A 1 384 ? -1.386 0.144 -6.077 1.00 98.06 384 TYR A CA 1
ATOM 3095 C C . TYR A 1 384 ? -0.019 -0.416 -6.477 1.00 98.06 384 TYR A C 1
ATOM 3097 O O . TYR A 1 384 ? 0.180 -0.810 -7.630 1.00 98.06 384 TYR A O 1
ATOM 3105 N N . TRP A 1 385 ? 0.944 -0.431 -5.551 1.00 98.19 385 TRP A N 1
ATOM 3106 C CA . TRP A 1 385 ? 2.293 -0.920 -5.840 1.00 98.19 385 TRP A CA 1
ATOM 3107 C C . TRP A 1 385 ? 3.030 -1.391 -4.584 1.00 98.19 385 TRP A C 1
ATOM 3109 O O . TRP A 1 385 ? 3.315 -0.587 -3.695 1.00 98.19 385 TRP A O 1
ATOM 3119 N N . ILE A 1 386 ? 3.384 -2.680 -4.563 1.00 97.88 386 ILE A N 1
ATOM 3120 C CA . ILE A 1 386 ? 4.355 -3.285 -3.642 1.00 97.88 386 ILE A CA 1
ATOM 3121 C C . ILE A 1 386 ? 5.565 -3.721 -4.497 1.00 97.88 386 ILE A C 1
ATOM 3123 O O . ILE A 1 386 ? 5.511 -4.803 -5.091 1.00 97.88 386 ILE A O 1
ATOM 3127 N N . PRO A 1 387 ? 6.635 -2.907 -4.621 1.00 97.00 387 PRO A N 1
ATOM 3128 C CA . PRO A 1 387 ? 7.678 -3.096 -5.639 1.00 97.00 387 PRO A CA 1
ATOM 3129 C C . PRO A 1 387 ? 8.367 -4.460 -5.600 1.00 97.00 387 PRO A C 1
ATOM 3131 O O . PRO A 1 387 ? 8.647 -5.036 -6.647 1.00 97.00 387 PRO A O 1
ATOM 3134 N N . ALA A 1 388 ? 8.594 -4.987 -4.395 1.00 96.94 388 ALA A N 1
ATOM 3135 C CA . ALA A 1 388 ? 9.262 -6.266 -4.181 1.00 96.94 388 ALA A CA 1
ATOM 3136 C C . ALA A 1 388 ? 8.413 -7.485 -4.601 1.00 96.94 388 ALA A C 1
ATOM 3138 O O . ALA A 1 388 ? 8.968 -8.566 -4.778 1.00 96.94 388 ALA A O 1
ATOM 3139 N N . LEU A 1 389 ? 7.090 -7.333 -4.768 1.00 97.81 389 LEU A N 1
ATOM 3140 C CA . LEU A 1 389 ? 6.170 -8.442 -5.066 1.00 97.81 389 LEU A CA 1
ATOM 3141 C C . LEU A 1 389 ? 5.625 -8.409 -6.503 1.00 97.81 389 LEU A C 1
ATOM 3143 O O . LEU A 1 389 ? 5.517 -9.465 -7.128 1.00 97.81 389 LEU A O 1
ATOM 3147 N N . ASN A 1 390 ? 5.296 -7.228 -7.052 1.00 96.69 390 ASN A N 1
ATOM 3148 C CA . ASN A 1 390 ? 4.926 -7.062 -8.467 1.00 96.69 390 ASN A CA 1
ATOM 3149 C C . ASN A 1 390 ? 5.028 -5.589 -8.938 1.00 96.69 390 ASN A C 1
ATOM 3151 O O . ASN A 1 390 ? 5.141 -4.651 -8.147 1.00 96.69 390 ASN A O 1
ATOM 3155 N N . GLY A 1 391 ? 4.929 -5.368 -10.252 1.00 95.69 391 GLY A N 1
ATOM 3156 C CA . GLY A 1 391 ? 4.709 -4.051 -10.850 1.00 95.69 391 GLY A CA 1
ATOM 3157 C C . GLY A 1 391 ? 3.353 -3.433 -10.471 1.00 95.69 391 GLY A C 1
ATOM 3158 O O . GLY A 1 391 ? 2.453 -4.112 -9.981 1.00 95.69 391 GLY A O 1
ATOM 3159 N N . LYS A 1 392 ? 3.212 -2.120 -10.693 1.00 96.88 392 LYS A N 1
ATOM 3160 C CA . LYS A 1 392 ? 2.026 -1.350 -10.283 1.00 96.88 392 LYS A CA 1
ATOM 3161 C C . LYS A 1 392 ? 0.771 -1.679 -11.101 1.00 96.88 392 LYS A C 1
ATOM 3163 O O . LYS A 1 392 ? 0.862 -2.020 -12.286 1.00 96.88 392 LYS A O 1
ATOM 3168 N N . ARG A 1 393 ? -0.403 -1.449 -10.512 1.00 97.69 393 ARG A N 1
ATOM 3169 C CA . ARG A 1 393 ? -1.694 -1.434 -11.214 1.00 97.69 393 ARG A CA 1
ATOM 3170 C C . ARG A 1 393 ? -2.513 -0.209 -10.804 1.00 97.69 393 ARG A C 1
ATOM 3172 O O . ARG A 1 393 ? -2.487 0.221 -9.658 1.00 97.69 393 ARG A O 1
ATOM 3179 N N . ASP A 1 394 ? -3.208 0.386 -11.771 1.00 98.31 394 ASP A N 1
ATOM 3180 C CA . ASP A 1 394 ? -3.982 1.609 -11.550 1.00 98.31 394 ASP A CA 1
ATOM 3181 C C . ASP A 1 394 ? -5.383 1.263 -11.027 1.00 98.31 394 ASP A C 1
ATOM 3183 O O . ASP A 1 394 ? -6.144 0.565 -11.699 1.00 98.31 394 ASP A O 1
ATOM 3187 N N . ALA A 1 395 ? -5.756 1.793 -9.868 1.00 98.44 395 ALA A N 1
ATOM 3188 C CA . ALA A 1 395 ? -7.072 1.642 -9.263 1.00 98.44 395 ALA A CA 1
ATOM 3189 C C . ALA A 1 395 ? -7.998 2.765 -9.766 1.00 98.44 395 ALA A C 1
ATOM 3191 O O . ALA A 1 395 ? -7.895 3.918 -9.343 1.00 98.44 395 ALA A O 1
ATOM 3192 N N . VAL A 1 396 ? -8.883 2.436 -10.715 1.00 98.25 396 VAL A N 1
ATOM 3193 C CA . VAL A 1 396 ? -9.684 3.412 -11.478 1.00 98.25 396 VAL A CA 1
ATOM 3194 C C . VAL A 1 396 ? -11.157 3.379 -11.044 1.00 98.25 396 VAL A C 1
ATOM 3196 O O . VAL A 1 396 ? -11.763 2.308 -11.091 1.00 98.25 396 VAL A O 1
ATOM 3199 N N . PRO A 1 397 ? -11.783 4.524 -10.697 1.00 98.00 397 PRO A N 1
ATOM 3200 C CA . PRO A 1 397 ? -13.200 4.573 -10.343 1.00 98.00 397 PRO A CA 1
ATOM 3201 C C . PRO A 1 397 ? -14.115 3.954 -11.410 1.00 98.00 397 PRO A C 1
ATOM 3203 O O . PRO A 1 397 ? -13.984 4.222 -12.608 1.00 98.00 397 PRO A O 1
ATOM 3206 N N . GLY A 1 398 ? -15.055 3.116 -10.969 1.00 97.25 398 GLY A N 1
ATOM 3207 C CA . GLY A 1 398 ? -16.007 2.428 -11.850 1.00 97.25 398 GLY A CA 1
ATOM 3208 C C . GLY A 1 398 ? -15.416 1.283 -12.686 1.00 97.25 398 GLY A C 1
ATOM 3209 O O . GLY A 1 398 ? -16.076 0.819 -13.617 1.00 97.25 398 GLY A O 1
ATOM 3210 N N . ARG A 1 399 ? -14.197 0.814 -12.386 1.00 97.19 399 ARG A N 1
ATOM 3211 C CA . ARG A 1 399 ? -13.575 -0.359 -13.022 1.00 97.19 399 ARG A CA 1
ATOM 3212 C C . ARG A 1 399 ? -12.984 -1.281 -11.964 1.00 97.19 399 ARG A C 1
ATOM 3214 O O . ARG A 1 399 ? -12.427 -0.807 -10.985 1.00 97.19 399 ARG A O 1
ATOM 3221 N N . ILE A 1 400 ? -13.061 -2.589 -12.206 1.00 98.00 400 ILE A N 1
ATOM 3222 C CA . ILE A 1 400 ? -12.247 -3.565 -11.477 1.00 98.00 400 ILE A CA 1
ATOM 3223 C C . ILE A 1 400 ? -11.055 -3.917 -12.362 1.00 98.00 400 ILE A C 1
ATOM 3225 O O . ILE A 1 400 ? -11.241 -4.387 -13.486 1.00 98.00 400 ILE A O 1
ATOM 3229 N N . HIS A 1 401 ? -9.847 -3.692 -11.864 1.00 97.56 401 HIS A N 1
ATOM 3230 C CA . HIS A 1 401 ? -8.610 -4.188 -12.460 1.00 97.56 401 HIS A CA 1
ATOM 3231 C C . HIS A 1 401 ? -8.042 -5.341 -11.622 1.00 97.56 401 HIS A C 1
ATOM 3233 O O . HIS A 1 401 ? -8.475 -5.573 -10.494 1.00 97.56 401 HIS A O 1
ATOM 3239 N N . THR A 1 402 ? -7.091 -6.089 -12.184 1.00 97.50 402 THR A N 1
ATOM 3240 C CA . THR A 1 402 ? -6.478 -7.245 -11.517 1.00 97.50 402 THR A CA 1
ATOM 3241 C C . THR A 1 402 ? -4.957 -7.155 -11.470 1.00 97.50 402 THR A C 1
ATOM 3243 O O . THR A 1 402 ? -4.301 -6.783 -12.454 1.00 97.50 402 THR A O 1
ATOM 3246 N N . LEU A 1 403 ? -4.404 -7.560 -10.331 1.00 97.44 403 LEU A N 1
ATOM 3247 C CA . LEU A 1 403 ? -2.978 -7.753 -10.091 1.00 97.44 403 LEU A CA 1
ATOM 3248 C C . LEU A 1 403 ? -2.803 -9.035 -9.270 1.00 97.44 403 LEU A C 1
ATOM 3250 O O . LEU A 1 403 ? -3.544 -9.257 -8.316 1.00 97.44 403 LEU A O 1
ATOM 3254 N N . ARG A 1 404 ? -1.844 -9.889 -9.638 1.00 96.94 404 ARG A N 1
ATOM 3255 C CA . ARG A 1 404 ? -1.475 -11.060 -8.833 1.00 96.94 404 ARG A CA 1
ATOM 3256 C C . ARG A 1 404 ? -0.303 -10.690 -7.928 1.00 96.94 404 ARG A C 1
ATOM 3258 O O . ARG A 1 404 ? 0.716 -10.227 -8.438 1.00 96.94 404 ARG A O 1
ATOM 3265 N N . LEU A 1 405 ? -0.431 -10.896 -6.622 1.00 97.19 405 LEU A N 1
ATOM 3266 C CA . LEU A 1 405 ? 0.688 -10.866 -5.679 1.00 97.19 405 LEU A CA 1
ATOM 3267 C C . LEU A 1 405 ? 1.001 -12.281 -5.194 1.00 97.19 405 LEU A C 1
ATOM 3269 O O . LEU A 1 405 ? 0.129 -13.142 -5.120 1.00 97.19 405 LEU A O 1
ATOM 3273 N N . GLU A 1 406 ? 2.265 -12.504 -4.872 1.00 98.00 406 GLU A N 1
ATOM 3274 C CA . GLU A 1 406 ? 2.807 -13.737 -4.308 1.00 98.00 406 GLU A CA 1
ATOM 3275 C C . GLU A 1 406 ? 4.127 -13.340 -3.640 1.00 98.00 406 GLU A C 1
ATOM 3277 O O . GLU A 1 406 ? 4.849 -12.511 -4.200 1.00 98.00 406 GLU A O 1
ATOM 3282 N N . ALA A 1 407 ? 4.405 -13.864 -2.448 1.00 98.38 407 ALA A N 1
ATOM 3283 C CA . ALA A 1 407 ? 5.605 -13.563 -1.668 1.00 98.38 407 ALA A CA 1
ATOM 3284 C C . ALA A 1 407 ? 6.302 -14.868 -1.272 1.00 98.38 407 ALA A C 1
ATOM 3286 O O . ALA A 1 407 ? 5.629 -15.824 -0.868 1.00 98.38 407 ALA A O 1
ATOM 3287 N N . ASP A 1 408 ? 7.627 -14.899 -1.401 1.00 97.69 408 ASP A N 1
ATOM 3288 C CA . ASP A 1 408 ? 8.427 -16.110 -1.183 1.00 97.69 408 ASP A CA 1
ATOM 3289 C C . ASP A 1 408 ? 8.708 -16.373 0.309 1.00 97.69 408 ASP A C 1
ATOM 3291 O O . ASP A 1 408 ? 8.756 -17.524 0.742 1.00 97.69 408 ASP A O 1
ATOM 3295 N N . GLU A 1 409 ? 8.861 -15.311 1.106 1.00 97.69 409 GLU A N 1
ATOM 3296 C CA . GLU A 1 409 ? 9.326 -15.357 2.498 1.00 97.69 409 GLU A CA 1
ATOM 3297 C C . GLU A 1 409 ? 8.362 -14.599 3.440 1.00 97.69 409 GLU A C 1
ATOM 3299 O O . GLU A 1 409 ? 7.734 -13.623 3.026 1.00 97.69 409 GLU A O 1
ATOM 3304 N N . PRO A 1 410 ? 8.210 -15.017 4.711 1.00 98.50 410 PRO A N 1
ATOM 3305 C CA . PRO A 1 410 ? 7.501 -14.222 5.715 1.00 98.50 410 PRO A CA 1
ATOM 3306 C C . PRO A 1 410 ? 8.203 -12.886 6.009 1.00 98.50 410 PRO A C 1
ATOM 3308 O O . PRO A 1 410 ? 9.418 -12.870 6.220 1.00 98.50 410 PRO A O 1
ATOM 3311 N N . GLY A 1 411 ? 7.442 -11.786 6.063 1.00 97.69 411 GLY A N 1
ATOM 3312 C CA . GLY A 1 411 ? 7.957 -10.431 6.308 1.00 97.69 411 GLY A CA 1
ATOM 3313 C C . GLY A 1 411 ? 6.971 -9.308 5.950 1.00 97.69 411 GLY A C 1
ATOM 3314 O O . GLY A 1 411 ? 5.805 -9.561 5.635 1.00 97.69 411 GLY A O 1
ATOM 3315 N N . ILE A 1 412 ? 7.439 -8.051 5.982 1.00 97.31 412 ILE A N 1
ATOM 3316 C CA . ILE A 1 412 ? 6.660 -6.856 5.595 1.00 97.31 412 ILE A CA 1
ATOM 3317 C C . ILE A 1 412 ? 7.275 -6.190 4.361 1.00 97.31 412 ILE A C 1
ATOM 3319 O O . ILE A 1 412 ? 8.439 -5.795 4.360 1.00 97.31 412 ILE A O 1
ATOM 3323 N N . TYR A 1 413 ? 6.458 -6.012 3.326 1.00 97.31 413 TYR A N 1
ATOM 3324 C CA . TYR A 1 413 ? 6.828 -5.426 2.043 1.00 97.31 413 TYR A CA 1
ATOM 3325 C C . TYR A 1 413 ? 6.173 -4.054 1.869 1.00 97.31 413 TYR A C 1
ATOM 3327 O O . TYR A 1 413 ? 4.948 -3.943 1.764 1.00 97.31 413 TYR A O 1
ATOM 3335 N N . ALA A 1 414 ? 6.987 -2.999 1.835 1.00 96.25 414 ALA A N 1
ATOM 3336 C CA . ALA A 1 414 ? 6.506 -1.623 1.755 1.00 96.25 414 ALA A CA 1
ATOM 3337 C C . ALA A 1 414 ? 5.975 -1.256 0.358 1.00 96.25 414 ALA A C 1
ATOM 3339 O O . ALA A 1 414 ? 6.481 -1.714 -0.665 1.00 96.25 414 ALA A O 1
ATOM 3340 N N . GLY A 1 415 ? 4.994 -0.355 0.305 1.00 96.31 415 GLY A N 1
ATOM 3341 C CA . GLY A 1 415 ? 4.362 0.109 -0.929 1.00 96.31 415 GLY A CA 1
ATOM 3342 C C . GLY A 1 415 ? 3.876 1.557 -0.866 1.00 96.31 415 GLY A C 1
ATOM 3343 O O . GLY A 1 415 ? 3.691 2.137 0.206 1.00 96.31 415 GLY A O 1
ATOM 3344 N N . GLN A 1 416 ? 3.678 2.175 -2.032 1.00 94.88 416 GLN A N 1
ATOM 3345 C CA . GLN A 1 416 ? 3.243 3.573 -2.134 1.00 94.88 416 GLN A CA 1
ATOM 3346 C C . GLN A 1 416 ? 2.296 3.796 -3.316 1.00 94.88 416 GLN A C 1
ATOM 3348 O O . GLN A 1 416 ? 2.440 3.179 -4.372 1.00 94.88 416 GLN A O 1
ATOM 3353 N N . CYS A 1 417 ? 1.326 4.702 -3.146 1.00 97.69 417 CYS A N 1
ATOM 3354 C CA . CYS A 1 417 ? 0.460 5.120 -4.239 1.00 97.69 417 CYS A CA 1
ATOM 3355 C C . CYS A 1 417 ? 1.291 5.777 -5.350 1.00 97.69 417 CYS A C 1
ATOM 3357 O O . CYS A 1 417 ? 2.092 6.673 -5.091 1.00 97.69 417 CYS A O 1
ATOM 3359 N N . THR A 1 418 ? 1.091 5.334 -6.590 1.00 97.56 418 THR A N 1
ATOM 3360 C CA . THR A 1 418 ? 1.915 5.708 -7.757 1.00 97.56 418 THR A CA 1
ATOM 3361 C C . THR A 1 418 ? 1.141 6.423 -8.870 1.00 97.56 418 THR A C 1
ATOM 3363 O O . THR A 1 418 ? 1.600 6.479 -10.007 1.00 97.56 418 THR A O 1
ATOM 3366 N N . GLU A 1 419 ? -0.032 6.973 -8.552 1.00 98.12 419 GLU A N 1
ATOM 3367 C CA . GLU A 1 419 ? -0.790 7.879 -9.424 1.00 98.12 419 GLU A CA 1
ATOM 3368 C C . GLU A 1 419 ? -1.301 9.067 -8.598 1.00 98.12 419 GLU A C 1
ATOM 3370 O O . GLU A 1 419 ? -1.660 8.894 -7.429 1.00 98.12 419 GLU A O 1
ATOM 3375 N N . PHE A 1 420 ? -1.270 10.280 -9.158 1.00 97.69 420 PHE A N 1
ATOM 3376 C CA . PHE A 1 420 ? -1.412 11.505 -8.368 1.00 97.69 420 PHE A CA 1
ATOM 3377 C C . PHE A 1 420 ? -2.856 11.746 -7.899 1.00 97.69 420 PHE A C 1
ATOM 3379 O O . PHE A 1 420 ? -3.687 12.332 -8.592 1.00 97.69 420 PHE A O 1
ATOM 3386 N N . CYS A 1 421 ? -3.127 11.357 -6.655 1.00 96.50 421 CYS A N 1
ATOM 3387 C CA . CYS A 1 421 ? -4.453 11.402 -6.044 1.00 96.50 421 CYS A CA 1
ATOM 3388 C C . CYS A 1 421 ? -4.714 12.621 -5.128 1.00 96.50 421 CYS A C 1
ATOM 3390 O O . CYS A 1 421 ? -5.665 12.615 -4.343 1.00 96.50 421 CYS A O 1
ATOM 3392 N N . GLY A 1 422 ? -3.904 13.686 -5.202 1.00 94.75 422 GLY A N 1
ATOM 3393 C CA . GLY A 1 422 ? -4.111 14.950 -4.469 1.00 94.75 422 GLY A CA 1
ATOM 3394 C C . GLY A 1 422 ? -3.133 15.204 -3.312 1.00 94.75 422 GLY A C 1
ATOM 3395 O O . GLY A 1 422 ? -2.047 14.635 -3.277 1.00 94.75 422 GLY A O 1
ATOM 3396 N N . LEU A 1 423 ? -3.514 16.084 -2.371 1.00 93.88 423 LEU A N 1
ATOM 3397 C CA . LEU A 1 423 ? -2.621 16.675 -1.351 1.00 93.88 423 LEU A CA 1
ATOM 3398 C C . LEU A 1 423 ? -1.739 15.667 -0.597 1.00 93.88 423 LEU A C 1
ATOM 3400 O O . LEU A 1 423 ? -0.542 15.897 -0.455 1.00 93.88 423 LEU A O 1
ATOM 3404 N N . SER A 1 424 ? -2.316 14.553 -0.143 1.00 96.50 424 SER A N 1
ATOM 3405 C CA . SER A 1 424 ? -1.609 13.518 0.622 1.00 96.50 424 SER A CA 1
ATOM 3406 C C . SER A 1 424 ? -1.201 12.297 -0.209 1.00 96.50 424 SER A C 1
ATOM 3408 O O . SER A 1 424 ? -1.004 11.219 0.345 1.00 96.50 424 SER A O 1
ATOM 3410 N N . HIS A 1 425 ? -1.028 12.449 -1.526 1.00 97.31 425 HIS A N 1
ATOM 3411 C CA . HIS A 1 425 ? -0.561 11.382 -2.421 1.00 97.31 425 HIS A CA 1
ATOM 3412 C C . HIS A 1 425 ? 0.753 10.726 -1.946 1.00 97.31 425 HIS A C 1
ATOM 3414 O O . HIS A 1 425 ? 0.803 9.509 -1.787 1.00 97.31 425 HIS A O 1
ATOM 3420 N N . ALA A 1 426 ? 1.782 11.517 -1.616 1.00 95.69 426 ALA A N 1
ATOM 3421 C CA . ALA A 1 426 ? 3.058 10.999 -1.094 1.00 95.69 426 ALA A CA 1
ATOM 3422 C C . ALA A 1 426 ? 2.933 10.335 0.296 1.00 95.69 426 ALA A C 1
ATOM 3424 O O . ALA A 1 426 ? 3.756 9.505 0.674 1.00 95.69 426 ALA A O 1
ATOM 3425 N N . ASN A 1 427 ? 1.868 10.664 1.032 1.00 96.31 427 ASN A N 1
ATOM 3426 C CA . ASN A 1 427 ? 1.542 10.095 2.337 1.00 96.31 427 ASN A CA 1
ATOM 3427 C C . ASN A 1 427 ? 0.553 8.917 2.225 1.00 96.31 427 ASN A C 1
ATOM 3429 O O . ASN A 1 427 ? 0.081 8.419 3.246 1.00 96.31 427 ASN A O 1
ATOM 3433 N N . MET A 1 428 ? 0.193 8.484 1.012 1.00 97.19 428 MET A N 1
ATOM 3434 C CA . MET A 1 428 ? -0.706 7.357 0.754 1.00 97.19 428 MET A CA 1
ATOM 3435 C C . MET A 1 428 ? 0.103 6.074 0.548 1.00 97.19 428 MET A C 1
ATOM 3437 O O . MET A 1 428 ? 0.265 5.570 -0.568 1.00 97.19 428 MET A O 1
ATOM 3441 N N . ARG A 1 429 ? 0.652 5.575 1.652 1.00 96.19 429 ARG A N 1
ATOM 3442 C CA . ARG A 1 429 ? 1.445 4.347 1.700 1.00 96.19 429 ARG A CA 1
ATOM 3443 C C . ARG A 1 429 ? 0.545 3.129 1.905 1.00 96.19 429 ARG A C 1
ATOM 3445 O O . ARG A 1 429 ? -0.653 3.249 2.174 1.00 96.19 429 ARG A O 1
ATOM 3452 N N . MET A 1 430 ? 1.134 1.954 1.752 1.00 95.56 430 MET A N 1
ATOM 3453 C CA . MET A 1 430 ? 0.553 0.676 2.148 1.00 95.56 430 MET A CA 1
ATOM 3454 C C . MET A 1 430 ? 1.667 -0.331 2.420 1.00 95.56 430 MET A C 1
ATOM 3456 O O . MET A 1 430 ? 2.814 -0.091 2.053 1.00 95.56 430 MET A O 1
ATOM 3460 N N . GLU A 1 431 ? 1.326 -1.475 2.996 1.00 97.12 431 GLU A N 1
ATOM 3461 C CA . GLU A 1 431 ? 2.250 -2.605 3.109 1.00 97.12 431 GLU A CA 1
ATOM 3462 C C . GLU A 1 431 ? 1.522 -3.915 2.805 1.00 97.12 431 GLU A C 1
ATOM 3464 O O . GLU A 1 431 ? 0.317 -4.024 3.048 1.00 97.12 431 GLU A O 1
ATOM 3469 N N . ALA A 1 432 ? 2.260 -4.904 2.305 1.00 98.31 432 ALA A N 1
ATOM 3470 C CA . ALA A 1 432 ? 1.837 -6.298 2.280 1.00 98.31 432 ALA A CA 1
ATOM 3471 C C . ALA A 1 432 ? 2.629 -7.080 3.336 1.00 98.31 432 ALA A C 1
ATOM 3473 O O . ALA A 1 432 ? 3.856 -7.068 3.343 1.00 98.31 432 ALA A O 1
ATOM 3474 N N . VAL A 1 433 ? 1.916 -7.748 4.231 1.00 98.69 433 VAL A N 1
ATOM 3475 C CA . VAL A 1 433 ? 2.433 -8.587 5.308 1.00 98.69 433 VAL A CA 1
ATOM 3476 C C . VAL A 1 433 ? 2.277 -10.034 4.870 1.00 98.69 433 VAL A C 1
ATOM 3478 O O . VAL A 1 433 ? 1.153 -10.512 4.712 1.00 98.69 433 VAL A O 1
ATOM 3481 N N . ALA A 1 434 ? 3.391 -10.726 4.663 1.00 98.69 434 ALA A N 1
ATOM 3482 C CA . ALA A 1 434 ? 3.395 -12.135 4.312 1.00 98.69 434 ALA A CA 1
ATOM 3483 C C . ALA A 1 434 ? 3.610 -12.991 5.568 1.00 98.69 434 ALA A C 1
ATOM 3485 O O . ALA A 1 434 ? 4.605 -12.839 6.275 1.00 98.69 434 ALA A O 1
ATOM 3486 N N . LEU A 1 435 ? 2.667 -13.886 5.848 1.00 98.75 435 LEU A N 1
ATOM 3487 C CA . LEU A 1 435 ? 2.669 -14.802 6.990 1.00 98.75 435 LEU A CA 1
ATOM 3488 C C . LEU A 1 435 ? 2.837 -16.255 6.526 1.00 98.75 435 LEU A C 1
ATOM 3490 O O . LEU A 1 435 ? 2.559 -16.581 5.370 1.00 98.75 435 LEU A O 1
ATOM 3494 N N . SER A 1 436 ? 3.225 -17.161 7.431 1.00 98.62 436 SER A N 1
ATOM 3495 C CA . SER A 1 436 ? 3.056 -18.598 7.170 1.00 98.62 436 SER A CA 1
ATOM 3496 C C . SER A 1 436 ? 1.565 -18.932 6.978 1.00 98.62 436 SER A C 1
ATOM 3498 O O . SER A 1 436 ? 0.692 -18.169 7.399 1.00 98.62 436 SER A O 1
ATOM 3500 N N . LYS A 1 437 ? 1.231 -20.069 6.348 1.00 98.19 437 LYS A N 1
ATOM 3501 C CA . LYS A 1 437 ? -0.186 -20.442 6.147 1.00 98.19 437 LYS A CA 1
ATOM 3502 C C . LYS A 1 437 ? -0.909 -20.689 7.484 1.00 98.19 437 LYS A C 1
ATOM 3504 O O . LYS A 1 437 ? -2.085 -20.350 7.601 1.00 98.19 437 LYS A O 1
ATOM 3509 N N . ASP A 1 438 ? -0.186 -21.155 8.503 1.00 98.25 438 ASP A N 1
ATOM 3510 C CA . ASP A 1 438 ? -0.706 -21.341 9.863 1.00 98.25 438 ASP A CA 1
ATOM 3511 C C . ASP A 1 438 ? -0.896 -19.994 10.584 1.00 98.25 438 ASP A C 1
ATOM 3513 O O . ASP A 1 438 ? -1.927 -19.765 11.215 1.00 98.25 438 ASP A O 1
ATOM 3517 N N . ASP A 1 439 ? 0.045 -19.057 10.438 1.00 98.69 439 ASP A N 1
ATOM 3518 C CA . ASP A 1 439 ? -0.059 -17.706 11.010 1.00 98.69 439 ASP A CA 1
ATOM 3519 C C . ASP A 1 439 ? -1.142 -16.863 10.330 1.00 98.69 439 ASP A C 1
ATOM 3521 O O . ASP A 1 439 ? -1.837 -16.086 10.984 1.00 98.69 439 ASP A O 1
ATOM 3525 N N . PHE A 1 440 ? -1.355 -17.057 9.029 1.00 98.75 440 PHE A N 1
ATOM 3526 C CA . PHE A 1 440 ? -2.484 -16.472 8.314 1.00 98.75 440 PHE A CA 1
ATOM 3527 C C . PHE A 1 440 ? -3.822 -17.035 8.823 1.00 98.75 440 PHE A C 1
ATOM 3529 O O . PHE A 1 440 ? -4.773 -16.275 9.006 1.00 98.75 440 PHE A O 1
ATOM 3536 N N . ALA A 1 441 ? -3.892 -18.328 9.162 1.00 98.62 441 ALA A N 1
ATOM 3537 C CA . ALA A 1 441 ? -5.067 -18.908 9.814 1.00 98.62 441 ALA A CA 1
ATOM 3538 C C . ALA A 1 441 ? -5.279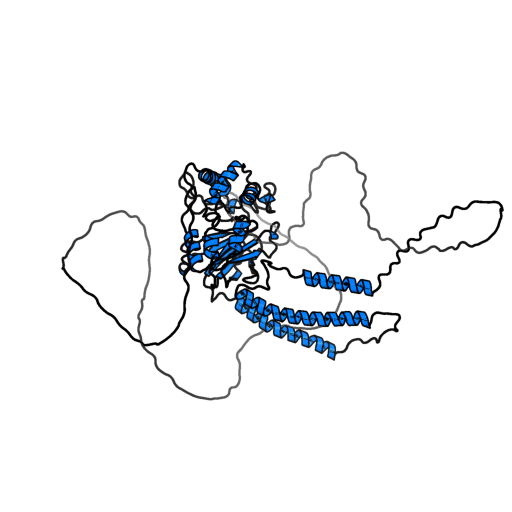 -18.362 11.246 1.00 98.62 441 ALA A C 1
ATOM 3540 O O . ALA A 1 441 ? -6.411 -18.012 11.593 1.00 98.62 441 ALA A O 1
ATOM 3541 N N . LYS A 1 442 ? -4.209 -18.196 12.051 1.00 98.62 442 LYS A N 1
ATOM 3542 C CA . LYS A 1 442 ? -4.260 -17.479 13.348 1.00 98.62 442 LYS A CA 1
ATOM 3543 C C . LYS A 1 442 ? -4.815 -16.054 13.157 1.00 98.62 442 LYS A C 1
ATOM 3545 O O . LYS A 1 442 ? -5.695 -15.629 13.908 1.00 98.62 442 LYS A O 1
ATOM 3550 N N . TRP A 1 443 ? -4.340 -15.331 12.135 1.00 98.56 443 TRP A N 1
ATOM 3551 C CA . TRP A 1 443 ? -4.790 -13.974 11.808 1.00 98.56 443 TRP A CA 1
ATOM 3552 C C . TRP A 1 443 ? -6.282 -13.933 11.456 1.00 98.56 443 TRP A C 1
ATOM 3554 O O . TRP A 1 443 ? -7.017 -13.172 12.084 1.00 98.56 443 TRP A O 1
ATOM 3564 N N . ILE A 1 444 ? -6.750 -14.779 10.528 1.00 98.62 444 ILE A N 1
ATOM 3565 C CA . ILE A 1 444 ? -8.171 -14.877 10.136 1.00 98.62 444 ILE A CA 1
ATOM 3566 C C . ILE A 1 444 ? -9.051 -15.160 11.356 1.00 98.62 444 ILE A C 1
ATOM 3568 O O . ILE A 1 444 ? -10.054 -14.472 11.557 1.00 98.62 444 ILE A O 1
ATOM 3572 N N . ALA A 1 445 ? -8.662 -16.126 12.195 1.00 98.19 445 ALA A N 1
ATOM 3573 C CA . ALA A 1 445 ? -9.403 -16.471 13.404 1.00 98.19 445 ALA A CA 1
ATOM 3574 C C . ALA A 1 445 ? -9.531 -15.273 14.360 1.00 98.19 445 ALA A C 1
ATOM 3576 O O . ALA A 1 445 ? -10.618 -15.028 14.888 1.00 98.19 445 ALA A O 1
ATOM 3577 N N . ASN A 1 446 ? -8.468 -14.474 14.531 1.00 97.81 446 ASN A N 1
ATOM 3578 C CA . ASN A 1 446 ? -8.558 -13.251 15.323 1.00 97.81 446 ASN A CA 1
ATOM 3579 C C . ASN A 1 446 ? -9.421 -12.173 14.640 1.00 97.81 446 ASN A C 1
ATOM 3581 O O . ASN A 1 446 ? -10.310 -11.618 15.282 1.00 97.81 446 ASN A O 1
ATOM 3585 N N . GLN A 1 447 ? -9.242 -11.902 13.340 1.00 98.00 447 GLN A N 1
ATOM 3586 C CA . GLN A 1 447 ? -10.079 -10.927 12.619 1.00 98.00 447 GLN A CA 1
ATOM 3587 C C . GLN A 1 447 ? -11.576 -11.269 12.706 1.00 98.00 447 GLN A C 1
ATOM 3589 O O . GLN A 1 447 ? -12.419 -10.373 12.781 1.00 98.00 447 GLN A O 1
ATOM 3594 N N . GLN A 1 448 ? -11.912 -12.562 12.724 1.00 96.81 448 GLN A N 1
ATOM 3595 C CA . GLN A 1 448 ? -13.291 -13.034 12.807 1.00 96.81 448 GLN A CA 1
ATOM 3596 C C . GLN A 1 448 ? -13.841 -13.162 14.232 1.00 96.81 448 GLN A C 1
ATOM 3598 O O . GLN A 1 448 ? -15.066 -13.259 14.369 1.00 96.81 448 GLN A O 1
ATOM 3603 N N . ALA A 1 449 ? -13.007 -13.063 15.272 1.00 96.62 449 ALA A N 1
ATOM 3604 C CA . ALA A 1 449 ? -13.448 -13.038 16.665 1.00 96.62 449 ALA A CA 1
ATOM 3605 C C . ALA A 1 449 ? -14.474 -11.916 16.931 1.00 96.62 449 ALA A C 1
ATOM 3607 O O . ALA A 1 449 ? -14.490 -10.879 16.263 1.00 96.62 449 ALA A O 1
ATOM 3608 N N . ALA A 1 450 ? -15.359 -12.140 17.904 1.00 95.25 450 ALA A N 1
ATOM 3609 C CA . ALA A 1 450 ? -16.369 -11.162 18.295 1.00 95.25 450 ALA A CA 1
ATOM 3610 C C . ALA A 1 450 ? -15.749 -9.994 19.079 1.00 95.25 450 ALA A C 1
ATOM 3612 O O . ALA A 1 450 ? -14.801 -10.185 19.841 1.00 95.25 450 ALA A O 1
ATOM 3613 N N . TYR A 1 451 ? -16.326 -8.799 18.927 1.00 95.88 451 TYR A N 1
ATOM 3614 C CA . TYR A 1 451 ? -15.970 -7.634 19.734 1.00 95.88 451 TYR A CA 1
ATOM 3615 C C . TYR A 1 451 ? -16.203 -7.892 21.228 1.00 95.88 451 TYR A C 1
ATOM 3617 O O . TYR A 1 451 ? -17.238 -8.432 21.626 1.00 95.88 451 TYR A O 1
ATOM 3625 N N . GLN A 1 452 ? -15.237 -7.475 22.046 1.00 95.00 452 GLN A N 1
ATOM 3626 C CA . GLN A 1 452 ? -15.298 -7.521 23.502 1.00 95.00 452 GLN A CA 1
ATOM 3627 C C . GLN A 1 452 ? -15.323 -6.083 24.023 1.00 95.00 452 GLN A C 1
ATOM 3629 O O . GLN A 1 452 ? -14.433 -5.292 23.713 1.00 95.00 452 GLN A O 1
ATOM 3634 N N . ALA A 1 453 ? -16.352 -5.735 24.794 1.00 94.88 453 ALA A N 1
ATOM 3635 C CA . ALA A 1 453 ? -16.424 -4.424 25.426 1.00 94.88 453 ALA A CA 1
ATOM 3636 C C . ALA A 1 453 ? -15.381 -4.320 26.559 1.00 94.88 453 ALA A C 1
ATOM 3638 O O . ALA A 1 453 ? -15.223 -5.284 27.316 1.00 94.88 453 ALA A O 1
ATOM 3639 N N . PRO A 1 454 ? -14.692 -3.174 26.717 1.00 96.56 454 PRO A N 1
ATOM 3640 C CA . PRO A 1 454 ? -13.899 -2.881 27.904 1.00 96.56 454 PRO A CA 1
ATOM 3641 C C . PRO A 1 454 ? -14.694 -3.078 29.199 1.00 96.56 454 PRO A C 1
ATOM 3643 O O . PRO A 1 454 ? -15.901 -2.838 29.244 1.00 96.56 454 PRO A O 1
ATOM 3646 N N . ALA A 1 455 ? -14.005 -3.472 30.271 1.00 96.38 455 ALA A N 1
ATOM 3647 C CA . ALA A 1 455 ? -14.629 -3.630 31.579 1.00 96.38 455 ALA A CA 1
ATOM 3648 C C . ALA A 1 455 ? -15.186 -2.294 32.104 1.00 96.38 455 ALA A C 1
ATOM 3650 O O . ALA A 1 455 ? -14.563 -1.238 31.951 1.00 96.38 455 ALA A O 1
ATOM 3651 N N . GLU A 1 456 ? -16.352 -2.347 32.747 1.00 96.12 456 GLU A N 1
ATOM 3652 C CA . GLU A 1 456 ? -17.001 -1.172 33.333 1.00 96.12 456 GLU A CA 1
ATOM 3653 C C . GLU A 1 456 ? -16.107 -0.496 34.388 1.00 96.12 456 GLU A C 1
ATOM 3655 O O . GLU A 1 456 ? -15.350 -1.153 35.103 1.00 96.12 456 GLU A O 1
ATOM 3660 N N . GLY A 1 457 ? -16.172 0.836 34.465 1.00 95.94 457 GLY A N 1
ATOM 3661 C CA . GLY A 1 457 ? -15.316 1.635 35.352 1.00 95.94 457 GLY A CA 1
ATOM 3662 C C . GLY A 1 457 ? -13.860 1.805 34.890 1.00 95.94 457 GLY A C 1
ATOM 3663 O O . GLY A 1 457 ? -13.066 2.393 35.620 1.00 95.94 457 GLY A O 1
ATOM 3664 N N . THR A 1 458 ? -13.486 1.328 33.696 1.00 98.00 458 THR A N 1
ATOM 3665 C CA . THR A 1 458 ? -12.155 1.577 33.109 1.00 98.00 458 THR A CA 1
ATOM 3666 C C . THR A 1 458 ? -12.133 2.809 32.200 1.00 98.00 458 THR A C 1
ATOM 3668 O O . THR A 1 458 ? -13.118 3.133 31.537 1.00 98.00 458 THR A O 1
ATOM 3671 N N . LEU A 1 459 ? -10.964 3.448 32.068 1.00 97.94 459 LEU A N 1
ATOM 3672 C CA . LEU A 1 459 ? -10.754 4.571 31.139 1.00 97.94 459 LEU A CA 1
ATOM 3673 C C . LEU A 1 459 ? -11.064 4.192 29.673 1.00 97.94 459 LEU A C 1
ATOM 3675 O O . LEU A 1 459 ? -11.545 5.015 28.897 1.00 97.94 459 LEU A O 1
ATOM 3679 N N . ALA A 1 460 ? -10.852 2.924 29.304 1.00 97.94 460 ALA A N 1
ATOM 3680 C CA . ALA A 1 460 ? -11.212 2.390 27.993 1.00 97.94 460 ALA A CA 1
ATOM 3681 C C . ALA A 1 460 ? -12.738 2.311 27.778 1.00 97.94 460 ALA A C 1
ATOM 3683 O O . ALA A 1 460 ? -13.195 2.497 26.653 1.00 97.94 460 ALA A O 1
ATOM 3684 N N . LYS A 1 461 ? -13.539 2.104 28.833 1.00 97.88 461 LYS A N 1
ATOM 3685 C CA . LYS A 1 461 ? -15.011 2.150 28.767 1.00 97.88 461 LYS A CA 1
ATOM 3686 C C . LYS A 1 461 ? -15.539 3.575 28.581 1.00 97.88 461 LYS A C 1
ATOM 3688 O O . LYS A 1 461 ? -16.467 3.813 27.802 1.00 97.88 461 LYS A O 1
ATOM 3693 N N . GLU A 1 462 ? -14.911 4.548 29.235 1.00 98.19 462 GLU A N 1
ATOM 3694 C CA . GLU A 1 462 ? -15.170 5.958 28.932 1.00 98.19 462 GLU A CA 1
ATOM 3695 C C . GLU A 1 462 ? -14.795 6.282 27.477 1.00 98.19 462 GLU A C 1
ATOM 3697 O O . GLU A 1 462 ? -15.546 6.958 26.778 1.00 98.19 462 GLU A O 1
ATOM 3702 N N . GLY A 1 463 ? -13.683 5.734 26.980 1.00 98.25 463 GLY A N 1
ATOM 3703 C CA . GLY A 1 463 ? -13.266 5.871 25.585 1.00 98.25 463 GLY A CA 1
ATOM 3704 C C . GLY A 1 463 ? -14.206 5.224 24.566 1.00 98.25 463 GLY A C 1
ATOM 3705 O O . GLY A 1 463 ? -14.433 5.824 23.519 1.00 98.25 463 GLY A O 1
ATOM 3706 N N . GLU A 1 464 ? -14.825 4.080 24.877 1.00 98.31 464 GLU A N 1
ATOM 3707 C CA . GLU A 1 464 ? -15.921 3.493 24.082 1.00 98.31 464 GLU A CA 1
ATOM 3708 C C . GLU A 1 464 ? -17.074 4.499 23.941 1.00 98.31 464 GLU A C 1
ATOM 3710 O O . GLU A 1 464 ? -17.614 4.708 22.854 1.00 98.31 464 GLU A O 1
ATOM 3715 N N . SER A 1 465 ? -17.395 5.196 25.034 1.00 97.31 465 SER A N 1
ATOM 3716 C CA . SER A 1 465 ? -18.452 6.210 25.076 1.00 97.31 465 SER A CA 1
ATOM 3717 C C . SER A 1 465 ? -18.085 7.468 24.276 1.00 97.31 465 SER A C 1
ATOM 3719 O O . SER A 1 465 ? -18.935 8.019 23.576 1.00 97.31 465 SER A O 1
ATOM 3721 N N . VAL A 1 466 ? -16.823 7.913 24.299 1.00 97.88 466 VAL A N 1
ATOM 3722 C CA . VAL A 1 466 ? -16.341 8.993 23.411 1.00 97.88 466 VAL A CA 1
ATOM 3723 C C . VAL A 1 466 ? -16.380 8.539 21.944 1.00 97.88 466 VAL A C 1
ATOM 3725 O O . VAL A 1 466 ? -16.856 9.278 21.081 1.00 97.88 466 VAL A O 1
ATOM 3728 N N . PHE A 1 467 ? -15.955 7.307 21.654 1.00 98.00 467 PHE A N 1
ATOM 3729 C CA . PHE A 1 467 ? -15.921 6.734 20.307 1.00 98.00 467 PHE A CA 1
ATOM 3730 C C . PHE A 1 467 ? -17.320 6.629 19.681 1.00 98.00 467 PHE A C 1
ATOM 3732 O O . PHE A 1 467 ? -17.512 7.034 18.531 1.00 98.00 467 PHE A O 1
ATOM 3739 N N . LEU A 1 468 ? -18.311 6.162 20.449 1.00 97.12 468 LEU A N 1
ATOM 3740 C CA . LEU A 1 468 ? -19.724 6.109 20.055 1.00 97.12 468 LEU A CA 1
ATOM 3741 C C . LEU A 1 468 ? -20.278 7.482 19.643 1.00 97.12 468 LEU A C 1
ATOM 3743 O O . LEU A 1 468 ? -21.056 7.563 18.694 1.00 97.12 468 LEU A O 1
ATOM 3747 N N . ASN A 1 469 ? -19.866 8.551 20.330 1.00 95.38 469 ASN A N 1
ATOM 3748 C CA . ASN A 1 469 ? -20.345 9.911 20.073 1.00 95.38 469 ASN A CA 1
ATOM 3749 C C . ASN A 1 469 ? -19.593 10.618 18.930 1.00 95.38 469 ASN A C 1
ATOM 3751 O O . ASN A 1 469 ? -20.213 11.331 18.140 1.00 95.38 469 ASN A O 1
ATOM 3755 N N . GLN A 1 470 ? -18.272 10.436 18.831 1.00 95.50 470 GLN A N 1
ATOM 3756 C CA . GLN A 1 470 ? -17.413 11.224 17.932 1.00 95.50 470 GLN A CA 1
ATOM 3757 C C . GLN A 1 470 ? -16.951 10.459 16.683 1.00 95.50 470 GLN A C 1
ATOM 3759 O O . GLN A 1 470 ? -16.858 11.036 15.599 1.00 95.50 470 GLN A O 1
ATOM 3764 N N . CYS A 1 471 ? -16.661 9.162 16.807 1.00 96.44 471 CYS A N 1
ATOM 3765 C CA . CYS A 1 471 ? -15.933 8.397 15.790 1.00 96.44 471 CYS A CA 1
ATOM 3766 C C . CYS A 1 471 ? -16.840 7.511 14.926 1.00 96.44 471 CYS A C 1
ATOM 3768 O O . CYS A 1 471 ? -16.605 7.406 13.719 1.00 96.44 471 CYS A O 1
ATOM 3770 N N . VAL A 1 472 ? -17.900 6.926 15.504 1.00 95.81 472 VAL A N 1
ATOM 3771 C CA . VAL A 1 472 ? -18.836 6.016 14.802 1.00 95.81 472 VAL A CA 1
ATOM 3772 C C . VAL A 1 472 ? -19.522 6.669 13.599 1.00 95.81 472 VAL A C 1
ATOM 3774 O O . VAL A 1 472 ? -19.904 5.976 12.666 1.00 95.81 472 VAL A O 1
ATOM 3777 N N . ARG A 1 473 ? -19.597 8.004 13.529 1.00 93.31 473 ARG A N 1
ATOM 3778 C CA . ARG A 1 473 ? -20.070 8.725 12.330 1.00 93.31 473 ARG A CA 1
ATOM 3779 C C . ARG A 1 473 ? -19.340 8.313 11.043 1.00 93.31 473 ARG A C 1
ATOM 3781 O O . ARG A 1 473 ? -19.950 8.321 9.980 1.00 93.31 473 ARG A O 1
ATOM 3788 N N . CYS A 1 474 ? -18.064 7.934 11.144 1.00 95.62 474 CYS A N 1
ATOM 3789 C CA . CYS A 1 474 ? -17.252 7.490 10.010 1.00 95.62 474 CYS A CA 1
ATOM 3790 C C . CYS A 1 474 ? -16.709 6.064 10.190 1.00 95.62 474 CYS A C 1
ATOM 3792 O O . CYS A 1 474 ? -16.698 5.292 9.236 1.00 95.62 474 CYS A O 1
ATOM 3794 N N . HIS A 1 475 ? -16.230 5.715 11.386 1.00 97.31 475 HIS A N 1
ATOM 3795 C CA . HIS A 1 475 ? -15.457 4.496 11.625 1.00 97.31 475 HIS A CA 1
ATOM 3796 C C . HIS A 1 475 ? -16.302 3.358 12.199 1.00 97.31 475 HIS A C 1
ATOM 3798 O O . HIS A 1 475 ? -16.897 3.495 13.266 1.00 97.31 475 HIS A O 1
ATOM 3804 N N . GLN A 1 476 ? -16.279 2.200 11.536 1.00 97.25 476 GLN A N 1
ATOM 3805 C CA . GLN A 1 476 ? -16.919 0.987 12.042 1.00 97.25 476 GLN A CA 1
ATOM 3806 C C . GLN A 1 476 ? -16.031 0.252 13.061 1.00 97.25 476 GLN A C 1
ATOM 3808 O O . GLN A 1 476 ? -14.823 0.099 12.855 1.00 97.25 476 GLN A O 1
ATOM 3813 N N . VAL A 1 477 ? -16.673 -0.249 14.120 1.00 97.81 477 VAL A N 1
ATOM 3814 C CA . VAL A 1 477 ? -16.201 -1.350 14.976 1.00 97.81 477 VAL A CA 1
ATOM 3815 C C . VAL A 1 477 ? -17.296 -2.422 14.957 1.00 97.81 477 VAL A C 1
ATOM 3817 O O . VAL A 1 477 ? -18.433 -2.156 15.350 1.00 97.81 477 VAL A O 1
ATOM 3820 N N . ASP A 1 478 ? -17.010 -3.600 14.412 1.00 96.44 478 ASP A N 1
ATOM 3821 C CA . ASP A 1 478 ? -17.999 -4.650 14.160 1.00 96.44 478 ASP A CA 1
ATOM 3822 C C . ASP A 1 478 ? -18.515 -5.232 15.485 1.00 96.44 478 ASP A C 1
ATOM 3824 O O . ASP A 1 478 ? -17.751 -5.778 16.275 1.00 96.44 478 ASP A O 1
ATOM 3828 N N . GLY A 1 479 ? -19.824 -5.157 15.734 1.00 95.56 479 GLY A N 1
ATOM 3829 C CA . GLY A 1 479 ? -20.432 -5.685 16.964 1.00 95.56 479 GLY A CA 1
ATOM 3830 C C . GLY A 1 479 ? -20.434 -4.728 18.162 1.00 95.56 479 GLY A C 1
ATOM 3831 O O . GLY A 1 479 ? -21.035 -5.067 19.183 1.00 95.56 479 GLY A O 1
ATOM 3832 N N . LEU A 1 480 ? -19.854 -3.526 18.034 1.00 97.19 480 LEU A N 1
ATOM 3833 C CA . LEU A 1 480 ? -20.067 -2.427 18.982 1.00 97.19 480 LEU A CA 1
ATOM 3834 C C . LEU A 1 480 ? -21.565 -2.081 19.069 1.00 97.19 480 LEU A C 1
ATOM 3836 O O . LEU A 1 480 ? -22.291 -2.138 18.069 1.00 97.19 480 LEU A O 1
ATOM 3840 N N . LYS A 1 481 ? -22.035 -1.708 20.263 1.00 96.25 481 LYS A N 1
ATOM 3841 C CA . LYS A 1 481 ? -23.441 -1.382 20.537 1.00 96.25 481 LYS A CA 1
ATOM 3842 C C . LYS A 1 481 ? -23.590 -0.016 21.196 1.00 96.25 481 LYS A C 1
ATOM 3844 O O . LYS A 1 481 ? -22.685 0.452 21.875 1.00 96.25 481 LYS A O 1
ATOM 3849 N N . ARG A 1 482 ? -24.754 0.605 21.014 1.00 94.50 482 ARG A N 1
ATOM 3850 C CA . ARG A 1 482 ? -25.195 1.768 21.798 1.00 94.50 482 ARG A CA 1
ATOM 3851 C C . ARG A 1 482 ? -25.806 1.309 23.128 1.00 94.50 482 ARG A C 1
ATOM 3853 O O . ARG A 1 482 ? -26.092 0.127 23.318 1.00 94.50 482 ARG A O 1
ATOM 3860 N N . ALA A 1 483 ? -26.059 2.259 24.029 1.00 90.56 483 ALA A N 1
ATOM 3861 C CA . ALA A 1 483 ? -26.662 2.008 25.344 1.00 90.56 483 ALA A CA 1
ATOM 3862 C C . ALA A 1 483 ? -28.083 1.397 25.295 1.00 90.56 483 ALA A C 1
ATOM 3864 O O . ALA A 1 483 ? -28.523 0.801 26.272 1.00 90.56 483 ALA A O 1
ATOM 3865 N N . ASP A 1 484 ? -28.786 1.503 24.163 1.00 92.62 484 ASP A N 1
ATOM 3866 C CA . ASP A 1 484 ? -30.080 0.849 23.903 1.00 92.62 484 ASP A CA 1
ATOM 3867 C C . ASP A 1 484 ? -29.949 -0.613 23.412 1.00 92.62 484 ASP A C 1
ATOM 3869 O O . ASP A 1 484 ? -30.947 -1.277 23.138 1.00 92.62 484 ASP A O 1
ATOM 3873 N N . GLY A 1 485 ? -28.720 -1.125 23.277 1.00 92.81 485 GLY A N 1
ATOM 3874 C CA . GLY A 1 485 ? -28.415 -2.459 22.759 1.00 92.81 485 GLY A CA 1
ATOM 3875 C C . GLY A 1 485 ? -28.387 -2.575 21.229 1.00 92.81 485 GLY A C 1
ATOM 3876 O O . GLY A 1 485 ? -28.038 -3.647 20.722 1.00 92.81 485 GLY A O 1
ATOM 3877 N N . THR A 1 486 ? -28.706 -1.511 20.481 1.00 96.00 486 THR A N 1
ATOM 3878 C CA . THR A 1 486 ? -28.631 -1.492 19.008 1.00 96.00 486 THR A CA 1
ATOM 3879 C C . THR A 1 486 ? -27.184 -1.494 18.520 1.00 96.00 486 THR A C 1
ATOM 3881 O O . THR A 1 486 ? -26.285 -0.991 19.192 1.00 96.00 486 THR A O 1
ATOM 3884 N N . LEU A 1 487 ? -26.936 -2.039 17.323 1.00 96.25 487 LEU A N 1
ATOM 3885 C CA . LEU A 1 487 ? -25.600 -2.032 16.720 1.00 96.25 487 LEU A CA 1
ATOM 3886 C C . LEU A 1 487 ? -25.173 -0.615 16.312 1.00 96.25 487 LEU A C 1
ATOM 3888 O O . LEU A 1 487 ? -25.913 0.115 15.644 1.00 96.25 487 LEU A O 1
ATOM 3892 N N . ALA A 1 488 ? -23.946 -0.250 16.672 1.00 96.44 488 ALA A N 1
ATOM 3893 C CA . ALA A 1 488 ? -23.306 1.007 16.312 1.00 96.44 488 ALA A CA 1
ATOM 3894 C C . ALA A 1 488 ? -22.802 0.963 14.855 1.00 96.44 488 ALA A C 1
ATOM 3896 O O . ALA A 1 488 ? -21.611 0.816 14.593 1.00 96.44 488 ALA A O 1
ATOM 3897 N N . ILE A 1 489 ? -23.734 1.041 13.902 1.00 95.56 489 ILE A N 1
ATOM 3898 C CA . ILE A 1 489 ? -23.431 1.127 12.466 1.00 95.56 489 ILE A CA 1
ATOM 3899 C C . ILE A 1 489 ? -22.907 2.526 12.118 1.00 95.56 489 ILE A C 1
ATOM 3901 O O . ILE A 1 489 ? -23.488 3.523 12.559 1.00 95.56 489 ILE A O 1
ATOM 3905 N N . ALA A 1 490 ? -21.835 2.582 11.327 1.00 95.94 490 ALA A N 1
ATOM 3906 C CA . ALA A 1 490 ? -21.230 3.810 10.822 1.00 95.94 490 ALA A CA 1
ATOM 3907 C C . ALA A 1 490 ? -21.845 4.287 9.493 1.00 95.94 490 ALA A C 1
ATOM 3909 O O . ALA A 1 490 ? -22.267 3.471 8.675 1.00 95.94 490 ALA A O 1
ATOM 3910 N N . ALA A 1 491 ? -21.837 5.606 9.261 1.00 94.25 491 ALA A N 1
ATOM 3911 C CA . ALA A 1 491 ? -22.373 6.257 8.056 1.00 94.25 491 ALA A CA 1
ATOM 3912 C C . ALA A 1 491 ? -21.315 7.145 7.352 1.00 94.25 491 ALA A C 1
ATOM 3914 O O . ALA A 1 491 ? -21.485 8.367 7.224 1.00 94.25 491 ALA A O 1
ATOM 3915 N N . PRO A 1 492 ? -20.168 6.580 6.919 1.00 94.94 492 PRO A N 1
ATOM 3916 C CA . PRO A 1 492 ? -19.119 7.353 6.256 1.00 94.94 492 PRO A CA 1
ATOM 3917 C C . PRO A 1 492 ? -19.562 7.915 4.898 1.00 94.94 492 PRO A C 1
ATOM 3919 O O . PRO A 1 492 ? -18.981 8.891 4.437 1.00 94.94 492 PRO A O 1
ATOM 3922 N N . ASP A 1 493 ? -20.596 7.356 4.272 1.00 93.62 493 ASP A N 1
ATOM 3923 C CA . ASP A 1 493 ? -21.237 7.881 3.067 1.00 93.62 493 ASP A CA 1
ATOM 3924 C C . ASP A 1 493 ? -21.976 9.200 3.303 1.00 93.62 493 ASP A C 1
ATOM 3926 O O . ASP A 1 493 ? -21.995 10.037 2.402 1.00 93.62 493 ASP A O 1
ATOM 3930 N N . GLU A 1 494 ? -22.497 9.458 4.502 1.00 93.31 494 GLU A N 1
ATOM 3931 C CA . GLU A 1 494 ? -23.057 10.765 4.865 1.00 93.31 494 GLU A CA 1
ATOM 3932 C C . GLU A 1 494 ? -21.963 11.808 5.159 1.00 93.31 494 GLU A C 1
ATOM 3934 O O . GLU A 1 494 ? -22.140 12.989 4.864 1.00 93.31 494 GLU A O 1
ATOM 3939 N N . ASN A 1 495 ? -20.823 11.380 5.715 1.00 91.69 495 ASN A N 1
ATOM 3940 C CA . ASN A 1 495 ? -19.838 12.267 6.350 1.00 91.69 495 ASN A CA 1
ATOM 3941 C C . ASN A 1 495 ? -18.546 12.495 5.524 1.00 91.69 495 ASN A C 1
ATOM 3943 O O . ASN A 1 495 ? -17.895 13.535 5.671 1.00 91.69 495 ASN A O 1
ATOM 3947 N N . VAL A 1 496 ? -18.166 11.559 4.647 1.00 92.62 496 VAL A N 1
ATOM 3948 C CA . VAL A 1 496 ? -16.877 11.522 3.927 1.00 92.62 496 VAL A CA 1
ATOM 3949 C C . VAL A 1 496 ? -17.103 11.399 2.416 1.00 92.62 496 VAL A C 1
ATOM 3951 O O . VAL A 1 496 ? -17.991 10.694 1.947 1.00 92.62 496 VAL A O 1
ATOM 3954 N N . TRP A 1 497 ? -16.293 12.094 1.617 1.00 92.25 497 TRP A N 1
ATOM 3955 C CA . TRP A 1 497 ? -16.442 12.169 0.159 1.00 92.25 497 TRP A CA 1
ATOM 3956 C C . TRP A 1 497 ? -16.192 10.836 -0.566 1.00 92.25 497 TRP A C 1
ATOM 3958 O O . TRP A 1 497 ? -16.884 10.546 -1.537 1.00 92.25 497 TRP A O 1
ATOM 3968 N N . SER A 1 498 ? -15.251 10.014 -0.088 1.00 92.12 498 SER A N 1
ATOM 3969 C CA . SER A 1 498 ? -15.035 8.642 -0.585 1.00 92.12 498 SER A CA 1
ATOM 3970 C C . SER A 1 498 ? -16.169 7.683 -0.201 1.00 92.12 498 SER A C 1
ATOM 3972 O O . SER A 1 498 ? -16.241 6.568 -0.711 1.00 92.12 498 SER A O 1
ATOM 3974 N N . GLY A 1 499 ? -17.036 8.087 0.730 1.00 93.25 499 GLY A N 1
ATOM 3975 C CA . GLY A 1 499 ? -18.109 7.278 1.292 1.00 93.25 499 GLY A CA 1
ATOM 3976 C C . GLY A 1 499 ? -17.667 6.046 2.083 1.00 93.25 499 GLY A C 1
ATOM 3977 O O . GLY A 1 499 ? -18.464 5.134 2.282 1.00 93.25 499 GLY A O 1
ATOM 3978 N N . ALA A 1 500 ? -16.409 6.003 2.523 1.00 94.56 500 ALA A N 1
ATOM 3979 C CA . ALA A 1 500 ? -15.884 4.990 3.432 1.00 94.56 500 ALA A CA 1
ATOM 3980 C C . ALA A 1 500 ? -14.733 5.566 4.279 1.00 94.56 500 ALA A C 1
ATOM 3982 O O . ALA A 1 500 ? -14.120 6.578 3.935 1.00 94.56 500 ALA A O 1
ATOM 3983 N N . ALA A 1 501 ? -14.454 4.922 5.410 1.00 95.69 501 ALA A N 1
ATOM 3984 C CA . ALA A 1 501 ? -13.347 5.245 6.307 1.00 95.69 501 ALA A CA 1
ATOM 3985 C C . ALA A 1 501 ? -12.764 3.942 6.893 1.00 95.69 501 ALA A C 1
ATOM 3987 O O . ALA A 1 501 ? -13.464 2.927 6.904 1.00 95.69 501 ALA A O 1
ATOM 3988 N N . PRO A 1 502 ? -11.510 3.939 7.389 1.00 96.81 502 PRO A N 1
ATOM 3989 C CA . PRO A 1 502 ? -10.870 2.740 7.930 1.00 96.81 502 PRO A CA 1
ATOM 3990 C C . PRO A 1 502 ? -11.726 2.009 8.972 1.00 96.81 502 PRO A C 1
ATOM 3992 O O . PRO A 1 502 ? -12.098 2.607 9.983 1.00 96.81 502 PRO A O 1
ATOM 3995 N N . ASN A 1 503 ? -11.989 0.713 8.776 1.00 97.12 503 ASN A N 1
ATOM 3996 C CA . ASN A 1 503 ? -12.562 -0.130 9.829 1.00 97.12 503 ASN A CA 1
ATOM 3997 C C . ASN A 1 503 ? -11.529 -0.273 10.969 1.00 97.12 503 ASN A C 1
ATOM 3999 O O . ASN A 1 503 ? -10.335 -0.511 10.726 1.00 97.12 503 ASN A O 1
ATOM 4003 N N . LEU A 1 504 ? -11.972 -0.054 12.210 1.00 97.69 504 LEU A N 1
ATOM 4004 C CA . LEU A 1 504 ? -11.121 0.008 13.402 1.00 97.69 504 LEU A CA 1
ATOM 4005 C C . LEU A 1 504 ? -11.283 -1.196 14.340 1.00 97.69 504 LEU A C 1
ATOM 4007 O O . LEU A 1 504 ? -10.538 -1.271 15.310 1.00 97.69 504 LEU A O 1
ATOM 4011 N N . THR A 1 505 ? -12.170 -2.154 14.040 1.00 97.00 505 THR A N 1
ATOM 4012 C CA . THR A 1 505 ? -12.464 -3.348 14.872 1.00 97.00 505 THR A CA 1
ATOM 4013 C C . THR A 1 505 ? -11.217 -4.063 15.389 1.00 97.00 505 THR A C 1
ATOM 4015 O O . THR A 1 505 ? -11.200 -4.555 16.513 1.00 97.00 505 THR A O 1
ATOM 4018 N N . LYS A 1 506 ? -10.177 -4.110 14.551 1.00 96.88 506 LYS A N 1
ATOM 4019 C CA . LYS A 1 506 ? -8.899 -4.787 14.786 1.00 96.88 506 LYS A CA 1
ATOM 4020 C C . LYS A 1 506 ? -7.716 -3.834 14.566 1.00 96.88 506 LYS A C 1
ATOM 4022 O O . LYS A 1 506 ? -6.702 -4.194 13.976 1.00 96.88 506 LYS A O 1
ATOM 4027 N N . LEU A 1 507 ? -7.864 -2.570 14.980 1.00 97.38 507 LEU A N 1
ATOM 4028 C CA . LEU A 1 507 ? -6.848 -1.523 14.797 1.00 97.38 507 LEU A CA 1
ATOM 4029 C C . LEU A 1 507 ? -5.469 -1.923 15.343 1.00 97.38 507 LEU A C 1
ATOM 4031 O O . LEU A 1 507 ? -4.468 -1.568 14.733 1.00 97.38 507 LEU A O 1
ATOM 4035 N N . MET A 1 508 ? -5.419 -2.663 16.449 1.00 97.31 508 MET A N 1
ATOM 4036 C CA . MET A 1 508 ? -4.178 -3.034 17.134 1.00 97.31 508 MET A CA 1
ATOM 4037 C C . MET A 1 508 ? -3.626 -4.405 16.708 1.00 97.31 508 MET A C 1
ATOM 4039 O O . MET A 1 508 ? -2.656 -4.877 17.294 1.00 97.31 508 MET A O 1
ATOM 4043 N N . THR A 1 509 ? -4.194 -5.031 15.667 1.00 96.12 509 THR A N 1
ATOM 4044 C CA . THR A 1 509 ? -3.611 -6.208 14.982 1.00 96.12 509 THR A CA 1
ATOM 4045 C C . THR A 1 509 ? -2.849 -5.831 13.708 1.00 96.12 509 THR A C 1
ATOM 4047 O O . THR A 1 509 ? -2.569 -6.693 12.876 1.00 96.12 509 THR A O 1
ATOM 4050 N N . ARG A 1 510 ? -2.630 -4.535 13.484 1.00 94.69 510 ARG A N 1
ATOM 4051 C CA . ARG A 1 510 ? -1.847 -3.978 12.381 1.00 94.69 510 ARG A CA 1
ATOM 4052 C C . ARG A 1 510 ? -0.892 -2.947 12.955 1.00 94.69 510 ARG A C 1
ATOM 4054 O O . ARG A 1 510 ? -1.205 -2.296 13.949 1.00 94.69 510 ARG A O 1
ATOM 4061 N N . ASN A 1 511 ? 0.255 -2.780 12.315 1.00 96.50 511 ASN A N 1
ATOM 4062 C CA . ASN A 1 511 ? 1.360 -2.024 12.901 1.00 96.50 511 ASN A CA 1
ATOM 4063 C C . ASN A 1 511 ? 1.435 -0.574 12.413 1.00 96.50 511 ASN A C 1
ATOM 4065 O O . ASN A 1 511 ? 2.314 0.158 12.857 1.00 96.50 511 ASN A O 1
ATOM 4069 N N . THR A 1 512 ? 0.534 -0.141 11.525 1.00 96.88 512 THR A N 1
ATOM 4070 C CA . THR A 1 512 ? 0.537 1.206 10.930 1.00 96.88 512 THR A CA 1
ATOM 4071 C C . THR A 1 512 ? -0.870 1.802 10.840 1.00 96.88 512 THR A C 1
ATOM 4073 O O . THR A 1 512 ? -1.879 1.090 10.824 1.00 96.88 512 THR A O 1
ATOM 4076 N N . PHE A 1 513 ? -0.956 3.134 10.790 1.00 96.88 513 PHE A N 1
ATOM 4077 C CA . PHE A 1 513 ? -2.221 3.869 10.720 1.00 96.88 513 PHE A CA 1
ATOM 4078 C C . PHE A 1 513 ? -2.153 5.086 9.783 1.00 96.88 513 PHE A C 1
ATOM 4080 O O . PHE A 1 513 ? -1.182 5.288 9.051 1.00 96.88 513 PHE A O 1
ATOM 4087 N N . ALA A 1 514 ? -3.250 5.851 9.720 1.00 96.38 514 ALA A N 1
ATOM 4088 C CA . ALA A 1 514 ? -3.401 7.030 8.861 1.00 96.38 514 ALA A CA 1
ATOM 4089 C C . ALA A 1 514 ? -3.067 6.781 7.370 1.00 96.38 514 ALA A C 1
ATOM 4091 O O . ALA A 1 514 ? -2.575 7.675 6.688 1.00 96.38 514 ALA A O 1
ATOM 4092 N N . GLY A 1 515 ? -3.321 5.575 6.842 1.00 95.25 515 GLY A N 1
ATOM 4093 C CA . GLY A 1 515 ? -2.901 5.174 5.488 1.00 95.25 515 GLY A CA 1
ATOM 4094 C C . GLY A 1 515 ? -1.405 4.847 5.394 1.00 95.25 515 GLY A C 1
ATOM 4095 O O . GLY A 1 515 ? -0.729 5.367 4.508 1.00 95.25 515 GLY A O 1
ATOM 4096 N N . ALA A 1 516 ? -0.914 4.052 6.354 1.00 96.12 516 ALA A N 1
ATOM 4097 C CA . ALA A 1 516 ? 0.481 3.638 6.547 1.00 96.12 516 ALA A CA 1
ATOM 4098 C C . ALA A 1 516 ? 1.510 4.791 6.543 1.00 96.12 516 ALA A C 1
ATOM 4100 O O . ALA A 1 516 ? 2.668 4.610 6.175 1.00 96.12 516 ALA A O 1
ATOM 4101 N N . MET A 1 517 ? 1.088 5.998 6.938 1.00 95.56 517 MET A N 1
ATOM 4102 C CA . MET A 1 517 ? 1.981 7.155 7.069 1.00 95.56 517 MET A CA 1
ATOM 4103 C C . MET A 1 517 ? 2.797 7.093 8.365 1.00 95.56 517 MET A C 1
ATOM 4105 O O . MET A 1 517 ? 3.975 7.444 8.346 1.00 95.56 517 MET A O 1
ATOM 4109 N N . PHE A 1 518 ? 2.157 6.638 9.444 1.00 96.88 518 PHE A N 1
ATOM 4110 C CA . PHE A 1 518 ? 2.704 6.542 10.794 1.00 96.88 518 PHE A CA 1
ATOM 4111 C C . PHE A 1 518 ? 2.620 5.098 11.297 1.00 96.88 518 PHE A C 1
ATOM 4113 O O . PHE A 1 518 ? 1.639 4.394 11.023 1.00 96.88 518 PHE A O 1
ATOM 4120 N N . ASP A 1 519 ? 3.615 4.687 12.075 1.00 96.62 519 ASP A N 1
ATOM 4121 C CA . ASP A 1 519 ? 3.647 3.389 12.742 1.00 96.62 519 ASP A CA 1
ATOM 4122 C C . ASP A 1 519 ? 2.884 3.462 14.081 1.00 96.62 519 ASP A C 1
ATOM 4124 O O . ASP A 1 519 ? 3.025 4.416 14.845 1.00 96.62 519 ASP A O 1
ATOM 4128 N N . LEU A 1 520 ? 2.063 2.449 14.377 1.00 97.19 520 LEU A N 1
ATOM 4129 C CA . LEU A 1 520 ? 1.435 2.242 15.691 1.00 97.19 520 LEU A CA 1
ATOM 4130 C C . LEU A 1 520 ? 2.422 1.656 16.711 1.00 97.19 520 LEU A C 1
ATOM 4132 O O . LEU A 1 520 ? 2.154 1.708 17.909 1.00 97.19 520 LEU A O 1
ATOM 4136 N N . LEU A 1 521 ? 3.554 1.111 16.257 1.00 97.38 521 LEU A N 1
ATOM 4137 C CA . LEU A 1 521 ? 4.661 0.675 17.105 1.00 97.38 521 LEU A CA 1
ATOM 4138 C C . LEU A 1 521 ? 5.710 1.788 17.221 1.00 97.38 521 LEU A C 1
ATOM 4140 O O . LEU A 1 521 ? 6.041 2.432 16.230 1.00 97.38 521 LEU A O 1
ATOM 4144 N N . ARG A 1 522 ? 6.272 1.984 18.418 1.00 96.62 522 ARG A N 1
ATOM 4145 C CA . ARG A 1 522 ? 7.493 2.788 18.615 1.00 96.62 522 ARG A CA 1
ATOM 4146 C C . ARG A 1 522 ? 8.691 2.096 17.968 1.00 96.62 522 ARG A C 1
ATOM 4148 O O . ARG A 1 522 ? 8.758 0.867 17.991 1.00 96.62 522 ARG A O 1
ATOM 4155 N N . ASP A 1 523 ? 9.671 2.880 17.528 1.00 95.19 523 ASP A N 1
ATOM 4156 C CA . ASP A 1 523 ? 10.885 2.486 16.796 1.00 95.19 523 ASP A CA 1
ATOM 4157 C C . ASP A 1 523 ? 11.492 1.139 17.223 1.00 95.19 523 ASP A C 1
ATOM 4159 O O . ASP A 1 523 ? 11.726 0.280 16.382 1.00 95.19 523 ASP A O 1
ATOM 4163 N N . ALA A 1 524 ? 11.691 0.907 18.525 1.00 94.62 524 ALA A N 1
ATOM 4164 C CA . ALA A 1 524 ? 12.285 -0.336 19.027 1.00 94.62 524 ALA A CA 1
ATOM 4165 C C . ALA A 1 524 ? 11.407 -1.584 18.796 1.00 94.62 524 ALA A C 1
ATOM 4167 O O . ALA A 1 524 ? 11.919 -2.625 18.396 1.00 94.62 524 ALA A O 1
ATOM 4168 N N . CYS A 1 525 ? 10.088 -1.490 19.007 1.00 96.38 525 CYS A N 1
ATOM 4169 C CA . CYS A 1 525 ? 9.165 -2.596 18.718 1.00 96.38 525 CYS A CA 1
ATOM 4170 C C . CYS A 1 525 ? 8.876 -2.714 17.214 1.00 96.38 525 CYS A C 1
ATOM 4172 O O . CYS A 1 525 ? 8.619 -3.802 16.708 1.00 96.38 525 CYS A O 1
ATOM 4174 N N . ARG A 1 526 ? 8.924 -1.590 16.491 1.00 95.69 526 ARG A N 1
ATOM 4175 C CA . ARG A 1 526 ? 8.830 -1.544 15.033 1.00 95.69 526 ARG A CA 1
ATOM 4176 C C . ARG A 1 526 ? 9.997 -2.307 14.400 1.00 95.69 526 ARG A C 1
ATOM 4178 O O . ARG A 1 526 ? 9.772 -3.168 13.558 1.00 95.69 526 ARG A O 1
ATOM 4185 N N . ASP A 1 527 ? 11.226 -2.038 14.829 1.00 95.31 527 ASP A N 1
ATOM 4186 C CA . ASP A 1 527 ? 12.411 -2.754 14.357 1.00 95.31 527 ASP A CA 1
ATOM 4187 C C . ASP A 1 527 ? 12.377 -4.239 14.736 1.00 95.31 527 ASP A C 1
ATOM 4189 O O . ASP A 1 527 ? 12.688 -5.064 13.881 1.00 95.31 527 ASP A O 1
ATOM 4193 N N . ASP A 1 528 ? 11.925 -4.596 15.946 1.00 96.19 528 ASP A N 1
ATOM 4194 C CA . ASP A 1 528 ? 11.782 -6.003 16.358 1.00 96.19 528 ASP A CA 1
ATOM 4195 C C . ASP A 1 528 ? 10.862 -6.816 15.427 1.00 96.19 528 ASP A C 1
ATOM 4197 O O . ASP A 1 528 ? 11.109 -8.000 15.213 1.00 96.19 528 ASP A O 1
ATOM 4201 N N . VAL A 1 529 ? 9.838 -6.185 14.834 1.00 96.81 529 VAL A N 1
ATOM 4202 C CA . VAL A 1 529 ? 8.920 -6.839 13.885 1.00 96.81 529 VAL A CA 1
ATOM 4203 C C . VAL A 1 529 ? 9.401 -6.738 12.429 1.00 96.81 529 VAL A C 1
ATOM 4205 O O . VAL A 1 529 ? 9.356 -7.735 11.715 1.00 96.81 529 VAL A O 1
ATOM 4208 N N . TRP A 1 530 ? 9.872 -5.576 11.955 1.00 95.19 530 TRP A N 1
ATOM 4209 C CA . TRP A 1 530 ? 10.308 -5.407 10.550 1.00 95.19 530 TRP A CA 1
ATOM 4210 C C . TRP A 1 530 ? 11.657 -6.074 10.244 1.00 95.19 530 TRP A C 1
ATOM 4212 O O . TRP A 1 530 ? 11.937 -6.337 9.077 1.00 95.19 530 TRP A O 1
ATOM 4222 N N . LYS A 1 531 ? 12.496 -6.321 11.259 1.00 94.81 531 LYS A N 1
ATOM 4223 C CA . LYS A 1 531 ? 13.817 -6.965 11.130 1.00 94.81 531 LYS A CA 1
ATOM 4224 C C . LYS A 1 531 ? 13.838 -8.379 11.723 1.00 94.81 531 LYS A C 1
ATOM 4226 O O . LYS A 1 531 ? 14.911 -8.937 11.930 1.00 94.81 531 LYS A O 1
ATOM 4231 N N . ALA A 1 532 ? 12.667 -8.948 12.013 1.00 96.75 532 ALA A N 1
ATOM 4232 C CA . ALA A 1 532 ? 12.544 -10.323 12.470 1.00 96.75 532 ALA A CA 1
ATOM 4233 C C . ALA A 1 532 ? 12.981 -11.312 11.381 1.00 96.75 532 ALA A C 1
ATOM 4235 O O . ALA A 1 532 ? 12.593 -11.182 10.220 1.00 96.75 532 ALA A O 1
ATOM 4236 N N . GLU A 1 533 ? 13.702 -12.356 11.783 1.00 96.56 533 GLU A N 1
ATOM 4237 C CA . GLU A 1 533 ? 13.911 -13.533 10.941 1.00 96.56 533 GLU A CA 1
ATOM 4238 C C . GLU A 1 533 ? 12.560 -14.176 10.594 1.00 96.56 533 GLU A C 1
ATOM 4240 O O . GLU A 1 533 ? 11.666 -14.273 11.441 1.00 96.56 533 GLU A O 1
ATOM 4245 N N . SER A 1 534 ? 12.405 -14.673 9.365 1.00 95.75 534 SER A N 1
ATOM 4246 C CA . SER A 1 534 ? 11.116 -15.172 8.858 1.00 95.75 534 SER A CA 1
ATOM 4247 C C . SER A 1 534 ? 10.490 -16.317 9.673 1.00 95.75 534 SER A C 1
ATOM 4249 O O . SER A 1 534 ? 9.292 -16.563 9.551 1.00 95.75 534 SER A O 1
ATOM 4251 N N . ALA A 1 535 ? 11.274 -17.015 10.502 1.00 95.31 535 ALA A N 1
ATOM 4252 C CA . ALA A 1 535 ? 10.788 -18.042 11.425 1.00 95.31 535 ALA A CA 1
ATOM 4253 C C . ALA A 1 535 ? 10.119 -17.472 12.695 1.00 95.31 535 ALA A C 1
ATOM 4255 O O . ALA A 1 535 ? 9.277 -18.143 13.283 1.00 95.31 535 ALA A O 1
ATOM 4256 N N . GLU A 1 536 ? 10.473 -16.252 13.112 1.00 97.12 536 GLU A N 1
ATOM 4257 C CA . GLU A 1 536 ? 9.896 -15.558 14.277 1.00 97.12 536 GLU A CA 1
ATOM 4258 C C . GLU A 1 536 ? 8.879 -14.478 13.876 1.00 97.12 536 GLU A C 1
ATOM 4260 O O . GLU A 1 536 ? 8.041 -14.075 14.686 1.00 97.12 536 GLU A O 1
ATOM 4265 N N . PHE A 1 537 ? 8.942 -14.011 12.623 1.00 98.31 537 PHE A N 1
ATOM 4266 C CA . PHE A 1 537 ? 8.112 -12.926 12.099 1.00 98.31 537 PHE A CA 1
ATOM 4267 C C . PHE A 1 537 ? 6.608 -13.119 12.356 1.00 98.31 537 PHE A C 1
ATOM 4269 O O . PHE A 1 537 ? 5.924 -12.165 12.729 1.00 98.31 537 PHE A O 1
ATOM 4276 N N . GLY A 1 538 ? 6.097 -14.345 12.195 1.00 97.81 538 GLY A N 1
ATOM 4277 C CA . GLY A 1 538 ? 4.678 -14.662 12.380 1.00 97.81 538 GLY A CA 1
ATOM 4278 C C . GLY A 1 538 ? 4.173 -14.334 13.786 1.00 97.81 538 GLY A C 1
ATOM 4279 O O . GLY A 1 538 ? 3.254 -13.530 13.939 1.00 97.81 538 GLY A O 1
ATOM 4280 N N . ASP A 1 539 ? 4.807 -14.889 14.820 1.00 97.56 539 ASP A N 1
ATOM 4281 C CA . ASP A 1 539 ? 4.404 -14.650 16.211 1.00 97.56 539 ASP A CA 1
ATOM 4282 C C . ASP A 1 53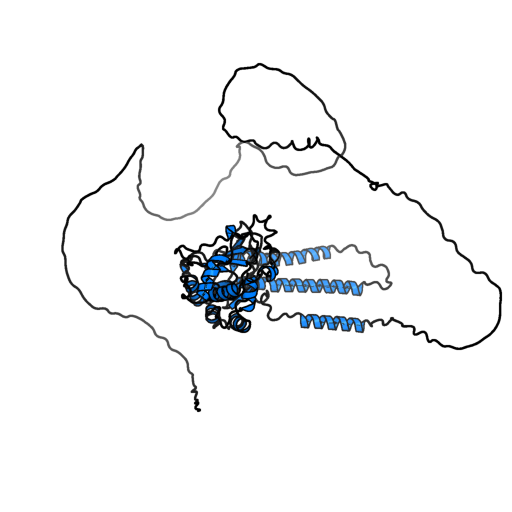9 ? 4.673 -13.195 16.648 1.00 97.56 539 ASP A C 1
ATOM 4284 O O . ASP A 1 539 ? 3.853 -12.608 17.360 1.00 97.56 539 ASP A O 1
ATOM 4288 N N . LYS A 1 540 ? 5.757 -12.567 16.161 1.00 97.69 540 LYS A N 1
ATOM 4289 C CA . LYS A 1 540 ? 6.063 -11.143 16.408 1.00 97.69 540 LYS A CA 1
ATOM 4290 C C . LYS A 1 540 ? 5.022 -10.198 15.796 1.00 97.69 540 LYS A C 1
ATOM 4292 O O . LYS A 1 540 ? 4.605 -9.248 16.454 1.00 97.69 540 LYS A O 1
ATOM 4297 N N . TYR A 1 541 ? 4.555 -10.463 14.573 1.00 98.12 541 TYR A N 1
ATOM 4298 C CA . TYR A 1 541 ? 3.478 -9.688 13.947 1.00 98.12 541 TYR A CA 1
ATOM 4299 C C . TYR A 1 541 ? 2.131 -9.914 14.650 1.00 98.12 541 TYR A C 1
ATOM 4301 O O . TYR A 1 541 ? 1.407 -8.960 14.939 1.00 98.12 541 TYR A O 1
ATOM 4309 N N . LEU A 1 542 ? 1.797 -11.170 14.964 1.00 97.94 542 LEU A N 1
ATOM 4310 C CA . LEU A 1 542 ? 0.515 -11.541 15.572 1.00 97.94 542 LEU A CA 1
ATOM 4311 C C . LEU A 1 542 ? 0.349 -11.073 17.025 1.00 97.94 542 LEU A C 1
ATOM 4313 O O . LEU A 1 542 ? -0.788 -10.943 17.480 1.00 97.94 542 LEU A O 1
ATOM 4317 N N . ALA A 1 543 ? 1.440 -10.769 17.734 1.00 96.94 543 ALA A N 1
ATOM 4318 C CA . ALA A 1 543 ? 1.391 -10.110 19.041 1.00 96.94 543 ALA A CA 1
ATOM 4319 C C . ALA A 1 543 ? 0.727 -8.716 18.987 1.00 96.94 543 ALA A C 1
ATOM 4321 O O . ALA A 1 543 ? 0.122 -8.278 19.972 1.00 96.94 543 ALA A O 1
ATOM 4322 N N . GLY A 1 544 ? 0.803 -8.039 17.834 1.00 95.88 544 GLY A N 1
ATOM 4323 C CA . GLY A 1 544 ? 0.177 -6.743 17.591 1.00 95.88 544 GLY A CA 1
ATOM 4324 C C . GLY A 1 544 ? 0.688 -5.619 18.499 1.00 95.88 544 GLY A C 1
ATOM 4325 O O . GLY A 1 544 ? 1.809 -5.630 19.010 1.00 95.88 544 GLY A O 1
ATOM 4326 N N . VAL A 1 545 ? -0.150 -4.604 18.698 1.00 96.88 545 VAL A N 1
ATOM 4327 C CA . VAL A 1 545 ? 0.230 -3.365 19.387 1.00 96.88 545 VAL A CA 1
ATOM 4328 C C . VAL A 1 545 ? -0.099 -3.449 20.882 1.00 96.88 545 VAL A C 1
ATOM 4330 O O . VAL A 1 545 ? -1.220 -3.188 21.326 1.00 96.88 545 VAL A O 1
ATOM 4333 N N . GLY A 1 546 ? 0.905 -3.817 21.681 1.00 95.12 546 GLY A N 1
ATOM 4334 C CA . GLY A 1 546 ? 0.857 -3.752 23.145 1.00 95.12 546 GLY A CA 1
ATOM 4335 C C . GLY A 1 546 ? 1.026 -2.329 23.698 1.00 95.12 546 GLY A C 1
ATOM 4336 O O . GLY A 1 546 ? 1.623 -1.469 23.057 1.00 95.12 546 GLY A O 1
ATOM 4337 N N . GLU A 1 547 ? 0.566 -2.082 24.929 1.00 94.19 547 GLU A N 1
ATOM 4338 C CA . GLU A 1 547 ? 0.686 -0.780 25.620 1.00 94.19 547 GLU A CA 1
ATOM 4339 C C . GLU A 1 547 ? 2.144 -0.296 25.709 1.00 94.19 547 GLU A C 1
ATOM 4341 O O . GLU A 1 547 ? 2.471 0.856 25.419 1.00 94.19 547 GLU A O 1
ATOM 4346 N N . THR A 1 548 ? 3.043 -1.227 26.027 1.00 94.62 548 THR A N 1
ATOM 4347 C CA . THR A 1 548 ? 4.495 -1.037 26.109 1.00 94.62 548 THR A CA 1
ATOM 4348 C C . THR A 1 548 ? 5.154 -0.710 24.769 1.00 94.62 548 THR A C 1
ATOM 4350 O O . THR A 1 548 ? 6.254 -0.161 24.782 1.00 94.62 548 THR A O 1
ATOM 4353 N N . CYS A 1 549 ? 4.483 -0.974 23.644 1.00 95.88 549 CYS A N 1
ATOM 4354 C CA . CYS A 1 549 ? 4.971 -0.722 22.288 1.00 95.88 549 CYS A CA 1
ATOM 4355 C C . CYS A 1 549 ? 4.195 0.362 21.526 1.00 95.88 549 CYS A C 1
ATOM 4357 O O . CYS A 1 549 ? 4.703 0.839 20.514 1.00 95.88 549 CYS A O 1
ATOM 4359 N N . LEU A 1 550 ? 3.012 0.779 21.990 1.00 97.50 550 LEU A N 1
ATOM 4360 C CA . LEU A 1 550 ? 2.167 1.759 21.302 1.00 97.50 550 LEU A CA 1
ATOM 4361 C C . LEU A 1 550 ? 2.891 3.101 21.109 1.00 97.50 550 LEU A C 1
ATOM 4363 O O . LEU A 1 550 ? 3.357 3.718 22.076 1.00 97.50 550 LEU A O 1
ATOM 4367 N N . ASN A 1 551 ? 2.925 3.586 19.868 1.00 97.56 551 ASN A N 1
ATOM 4368 C CA . ASN A 1 551 ? 3.301 4.949 19.508 1.00 97.56 551 ASN A CA 1
ATOM 4369 C C . ASN A 1 551 ? 2.172 5.923 19.887 1.00 97.56 551 ASN A C 1
ATOM 4371 O O . ASN A 1 551 ? 1.344 6.339 19.075 1.00 97.56 551 ASN A O 1
ATOM 4375 N N . VAL A 1 552 ? 2.126 6.266 21.174 1.00 96.31 552 VAL A N 1
ATOM 4376 C CA . VAL A 1 552 ? 1.143 7.206 21.726 1.00 96.31 552 VAL A CA 1
ATOM 4377 C C . VAL A 1 552 ? 1.343 8.622 21.166 1.00 96.31 552 VAL A C 1
ATOM 4379 O O . VAL A 1 552 ? 0.370 9.360 21.058 1.00 96.31 552 VAL A O 1
ATOM 4382 N N . ALA A 1 553 ? 2.566 9.014 20.791 1.00 96.81 553 ALA A N 1
ATOM 4383 C CA . ALA A 1 553 ? 2.866 10.376 20.348 1.00 96.81 553 ALA A CA 1
ATOM 4384 C C . ALA A 1 553 ? 2.107 10.740 19.061 1.00 96.81 553 ALA A C 1
ATOM 4386 O O . ALA A 1 553 ? 1.276 11.655 19.077 1.00 96.81 553 ALA A O 1
ATOM 4387 N N . ASP A 1 554 ? 2.314 9.972 17.990 1.00 97.56 554 ASP A N 1
ATOM 4388 C CA . ASP A 1 554 ? 1.682 10.245 16.695 1.00 97.56 554 ASP A CA 1
ATOM 4389 C C . ASP A 1 554 ? 0.175 9.969 16.737 1.00 97.56 554 ASP A C 1
ATOM 4391 O O . ASP A 1 554 ? -0.611 10.708 16.141 1.00 97.56 554 ASP A O 1
ATOM 4395 N N . LEU A 1 555 ? -0.267 8.953 17.493 1.00 97.81 555 LEU A N 1
ATOM 4396 C CA . LEU A 1 555 ? -1.695 8.665 17.655 1.00 97.81 555 LEU A CA 1
ATOM 4397 C C . LEU A 1 555 ? -2.434 9.829 18.340 1.00 97.81 555 LEU A C 1
ATOM 4399 O O . LEU A 1 555 ? -3.533 10.191 17.916 1.00 97.81 555 LEU A O 1
ATOM 4403 N N . ARG A 1 556 ? -1.829 10.470 19.352 1.00 98.25 556 ARG A N 1
ATOM 4404 C CA . ARG A 1 556 ? -2.384 11.688 19.969 1.00 98.25 556 ARG A CA 1
ATOM 4405 C C . ARG A 1 556 ? -2.359 12.881 19.021 1.00 98.25 556 ARG A C 1
ATOM 4407 O O . ARG A 1 556 ? -3.334 13.626 18.988 1.00 98.25 556 ARG A O 1
ATOM 4414 N N . ALA A 1 557 ? -1.273 13.084 18.272 1.00 98.19 557 ALA A N 1
ATOM 4415 C CA . ALA A 1 557 ? -1.172 14.172 17.296 1.00 98.19 557 ALA A CA 1
ATOM 4416 C C . ALA A 1 557 ? -2.280 14.065 16.231 1.00 98.19 557 ALA A C 1
ATOM 4418 O O . ALA A 1 557 ? -3.039 15.012 16.012 1.00 98.19 557 ALA A O 1
ATOM 4419 N N . TRP A 1 558 ? -2.472 12.860 15.691 1.00 97.81 558 TRP A N 1
ATOM 4420 C CA . TRP A 1 558 ? -3.542 12.528 14.757 1.00 97.81 558 TRP A CA 1
ATOM 4421 C C . TRP A 1 558 ? -4.946 12.771 15.328 1.00 97.81 558 TRP A C 1
ATOM 4423 O O . TRP A 1 558 ? -5.761 13.439 14.691 1.00 97.81 558 TRP A O 1
ATOM 4433 N N . LEU A 1 559 ? -5.240 12.274 16.536 1.00 97.94 559 LEU A N 1
ATOM 4434 C CA . LEU A 1 559 ? -6.544 12.486 17.179 1.00 97.94 559 LEU A CA 1
ATOM 4435 C C . LEU A 1 559 ? -6.812 13.973 17.473 1.00 97.94 559 LEU A C 1
ATOM 4437 O O . LEU A 1 559 ? -7.948 14.425 17.341 1.00 97.94 559 LEU A O 1
ATOM 4441 N N . ARG A 1 560 ? -5.773 14.743 17.817 1.00 97.44 560 ARG A N 1
ATOM 4442 C CA . ARG A 1 560 ? -5.860 16.185 18.082 1.00 97.44 560 ARG A CA 1
ATOM 4443 C C . ARG A 1 560 ? -6.120 17.005 16.818 1.00 97.44 560 ARG A C 1
ATOM 4445 O O . ARG A 1 560 ? -6.931 17.928 16.854 1.00 97.44 560 ARG A O 1
ATOM 4452 N N . ASN A 1 561 ? -5.408 16.733 15.720 1.00 96.69 561 ASN A N 1
ATOM 4453 C CA . ASN A 1 561 ? -5.512 17.531 14.495 1.00 96.69 561 ASN A CA 1
ATOM 4454 C C . ASN A 1 561 ? -5.004 16.804 13.231 1.00 96.69 561 ASN A C 1
ATOM 4456 O O . ASN A 1 561 ? -4.097 17.296 12.562 1.00 96.69 561 ASN A O 1
ATOM 4460 N N . ALA A 1 562 ? -5.616 15.676 12.853 1.00 96.50 562 ALA A N 1
ATOM 4461 C CA . ALA A 1 562 ? -5.279 14.931 11.630 1.00 96.50 562 ALA A CA 1
ATOM 4462 C C . ALA A 1 562 ? -5.008 15.797 10.367 1.00 96.50 562 ALA A C 1
ATOM 4464 O O . ALA A 1 562 ? -4.054 15.480 9.651 1.00 96.50 562 ALA A O 1
ATOM 4465 N N . PRO A 1 563 ? -5.735 16.906 10.085 1.00 95.06 563 PRO A N 1
ATOM 4466 C CA . PRO A 1 563 ? -5.427 17.787 8.952 1.00 95.06 563 PRO A CA 1
ATOM 4467 C C . PRO A 1 563 ? -4.078 18.521 8.994 1.00 95.06 563 PRO A C 1
ATOM 4469 O O . PRO A 1 563 ? -3.610 18.951 7.939 1.00 95.06 563 PRO A O 1
ATOM 4472 N N . ALA A 1 564 ? -3.470 18.692 10.172 1.00 95.50 564 ALA A N 1
ATOM 4473 C CA . ALA A 1 564 ? -2.110 19.219 10.309 1.00 95.50 564 ALA A CA 1
ATOM 4474 C C . ALA A 1 564 ? -1.056 18.131 10.062 1.00 95.50 564 ALA A C 1
ATOM 4476 O O . ALA A 1 564 ? -0.072 18.390 9.374 1.00 95.50 564 ALA A O 1
ATOM 4477 N N . GLU A 1 565 ? -1.304 16.913 10.551 1.00 96.56 565 GLU A N 1
ATOM 4478 C CA . GLU A 1 565 ? -0.385 15.778 10.396 1.00 96.56 565 GLU A CA 1
ATOM 4479 C C . GLU A 1 565 ? -0.342 15.250 8.952 1.00 96.56 565 GLU A C 1
ATOM 4481 O O . GLU A 1 565 ? 0.709 14.852 8.450 1.00 96.56 565 GLU A O 1
ATOM 4486 N N . LYS A 1 566 ? -1.484 15.255 8.248 1.00 95.81 566 LYS A N 1
ATOM 4487 C CA . LYS A 1 566 ? -1.613 14.731 6.880 1.00 95.81 566 LYS A CA 1
ATOM 4488 C C . LYS A 1 566 ? -2.448 15.679 6.000 1.00 95.81 566 LYS A C 1
ATOM 4490 O O . LYS A 1 566 ? -3.672 15.677 6.110 1.00 95.81 566 LYS A O 1
ATOM 4495 N N . PRO A 1 567 ? -1.834 16.472 5.096 1.00 94.19 567 PRO A N 1
ATOM 4496 C CA . PRO A 1 567 ? -2.525 17.510 4.322 1.00 94.19 567 PRO A CA 1
ATOM 4497 C C . PRO A 1 567 ? -3.756 17.013 3.550 1.00 94.19 567 PRO A C 1
ATOM 4499 O O . PRO A 1 567 ? -3.652 16.138 2.688 1.00 94.19 567 PRO A O 1
ATOM 4502 N N . MET A 1 568 ? -4.928 17.587 3.834 1.00 91.88 568 MET A N 1
ATOM 4503 C CA . MET A 1 568 ? -6.219 17.092 3.341 1.00 91.88 568 MET A CA 1
ATOM 4504 C C . MET A 1 568 ? -7.269 18.202 3.179 1.00 91.88 568 MET A C 1
ATOM 4506 O O . MET A 1 568 ? -7.214 19.227 3.858 1.00 91.88 568 MET A O 1
ATOM 4510 N N . TYR A 1 569 ? -8.267 17.996 2.309 1.00 87.19 569 TYR A N 1
ATOM 4511 C CA . TYR A 1 569 ? -9.379 18.943 2.125 1.00 87.19 569 TYR A CA 1
ATOM 4512 C C . TYR A 1 569 ? -10.479 18.692 3.172 1.00 87.19 569 TYR A C 1
ATOM 4514 O O . TYR A 1 569 ? -11.610 18.325 2.848 1.00 87.19 569 TYR A O 1
ATOM 4522 N N . ALA A 1 570 ? -10.121 18.877 4.445 1.00 85.56 570 ALA A N 1
ATOM 4523 C CA . ALA A 1 570 ? -10.998 18.643 5.591 1.00 85.56 570 ALA A CA 1
ATOM 4524 C C . ALA A 1 570 ? -11.395 19.933 6.346 1.00 85.56 570 ALA A C 1
ATOM 4526 O O . ALA A 1 570 ? -11.854 19.875 7.483 1.00 85.56 570 ALA A O 1
ATOM 4527 N N . ASN A 1 571 ? -11.220 21.106 5.726 1.00 84.50 571 ASN A N 1
ATOM 4528 C CA . ASN A 1 571 ? -11.621 22.395 6.296 1.00 84.50 571 ASN A CA 1
ATOM 4529 C C . ASN A 1 571 ? -13.156 22.582 6.213 1.00 84.50 571 ASN A C 1
ATOM 4531 O O . ASN A 1 571 ? -13.672 22.661 5.093 1.00 84.50 571 ASN A O 1
ATOM 4535 N N . PRO A 1 572 ? -13.879 22.739 7.344 1.00 83.12 572 PRO A N 1
ATOM 4536 C CA . PRO A 1 572 ? -15.334 22.917 7.357 1.00 83.12 572 PRO A CA 1
ATOM 4537 C C . PRO A 1 572 ? -15.856 24.087 6.509 1.00 83.12 572 PRO A C 1
ATOM 4539 O O . PRO A 1 572 ? -16.981 24.027 6.018 1.00 83.12 572 PRO A O 1
ATOM 4542 N N . THR A 1 573 ? -15.063 25.145 6.291 1.00 85.69 573 THR A N 1
ATOM 4543 C CA . THR A 1 573 ? -15.508 26.318 5.514 1.00 85.69 573 THR A CA 1
ATOM 4544 C C . THR A 1 573 ? -15.449 26.126 3.995 1.00 85.69 573 THR A C 1
ATOM 4546 O O . THR A 1 573 ? -15.917 26.993 3.260 1.00 85.69 573 THR A O 1
ATOM 4549 N N . LEU A 1 574 ? -14.896 25.005 3.511 1.00 83.75 574 LEU A N 1
ATOM 4550 C CA . LEU A 1 574 ? -14.665 24.736 2.083 1.00 83.75 574 LEU A CA 1
ATOM 4551 C C . LEU A 1 574 ? -15.482 23.551 1.530 1.00 83.75 574 LEU A C 1
ATOM 4553 O O . LEU A 1 574 ? -15.313 23.178 0.371 1.00 83.75 574 LEU A O 1
ATOM 4557 N N . LEU A 1 575 ? -16.390 22.967 2.320 1.00 86.19 575 LEU A N 1
ATOM 4558 C CA . LEU A 1 575 ? -17.127 21.743 1.953 1.00 86.19 575 LEU A CA 1
ATOM 4559 C C . LEU A 1 575 ? -18.273 21.950 0.941 1.00 86.19 575 LEU A C 1
ATOM 4561 O O . LEU A 1 575 ? -19.006 21.011 0.626 1.00 86.19 575 LEU A O 1
ATOM 4565 N N . THR A 1 576 ? -18.467 23.165 0.425 1.00 87.06 576 THR A N 1
ATOM 4566 C CA . THR A 1 576 ? -19.539 23.476 -0.537 1.00 87.06 576 THR A CA 1
ATOM 4567 C C . THR A 1 576 ? -19.411 22.651 -1.822 1.00 87.06 576 THR A C 1
ATOM 4569 O O . THR A 1 576 ? -20.414 22.188 -2.354 1.00 87.06 576 THR A O 1
ATOM 4572 N N . GLU A 1 577 ? -18.185 22.406 -2.295 1.00 84.56 577 GLU A N 1
ATOM 4573 C CA . GLU A 1 577 ? -17.914 21.597 -3.497 1.00 84.56 577 GLU A CA 1
ATOM 4574 C C . GLU A 1 577 ? -18.085 20.082 -3.273 1.00 84.56 577 GLU A C 1
ATOM 4576 O O . GLU A 1 577 ? -18.098 19.307 -4.229 1.00 84.56 577 GLU A O 1
ATOM 4581 N N . THR A 1 578 ? -18.209 19.647 -2.017 1.00 84.31 578 THR A N 1
ATOM 4582 C CA . THR A 1 578 ? -18.358 18.241 -1.611 1.00 84.31 578 THR A CA 1
ATOM 4583 C C . THR A 1 578 ? -19.717 17.951 -0.970 1.00 84.31 578 THR A C 1
ATOM 4585 O O . THR A 1 578 ? -19.889 16.908 -0.339 1.00 84.31 578 THR A O 1
ATOM 4588 N N . ASN A 1 579 ? -20.694 18.855 -1.123 1.00 89.31 579 ASN A N 1
ATOM 4589 C CA . ASN A 1 579 ? -22.022 18.788 -0.497 1.00 89.31 579 ASN A CA 1
ATOM 4590 C C . ASN A 1 579 ? -21.962 18.577 1.033 1.00 89.31 579 ASN A C 1
ATOM 4592 O O . ASN A 1 579 ? -22.760 17.829 1.592 1.00 89.31 579 ASN A O 1
ATOM 4596 N N . GLY A 1 580 ? -20.998 19.209 1.711 1.00 89.06 580 GLY A N 1
ATOM 4597 C CA . GLY A 1 580 ? -20.814 19.104 3.163 1.00 89.06 580 GLY A CA 1
ATOM 4598 C C . GLY A 1 580 ? -19.955 17.925 3.638 1.00 89.06 580 GLY A C 1
ATOM 4599 O O . GLY A 1 580 ? -19.756 17.789 4.842 1.00 89.06 580 GLY A O 1
ATOM 4600 N N . LYS A 1 581 ? -19.425 17.088 2.734 1.00 92.00 581 LYS A N 1
ATOM 4601 C CA . LYS A 1 581 ? -18.617 15.905 3.088 1.00 92.00 581 LYS A CA 1
ATOM 4602 C C . LYS A 1 581 ? -17.121 16.213 3.144 1.00 92.00 581 LYS A C 1
ATOM 4604 O O . LYS A 1 581 ? -16.595 16.910 2.277 1.00 92.00 581 LYS A O 1
ATOM 4609 N N . TYR A 1 582 ? -16.406 15.645 4.109 1.00 91.62 582 TYR A N 1
ATOM 4610 C CA . TYR A 1 582 ? -14.956 15.830 4.238 1.00 91.62 582 TYR A CA 1
ATOM 4611 C C . TYR A 1 582 ? -14.170 14.948 3.252 1.00 91.62 582 TYR A C 1
ATOM 4613 O O . TYR A 1 582 ? -14.546 13.806 2.994 1.00 91.62 582 TYR A O 1
ATOM 4621 N N . ARG A 1 583 ? -13.045 15.439 2.713 1.00 91.38 583 ARG A N 1
ATOM 4622 C CA . ARG A 1 583 ? -12.036 14.603 2.030 1.00 91.38 583 ARG A CA 1
ATOM 4623 C C . ARG A 1 583 ? -10.858 14.418 2.983 1.00 91.38 583 ARG A C 1
ATOM 4625 O O . ARG A 1 583 ? -9.988 15.286 3.055 1.00 91.38 583 ARG A O 1
ATOM 4632 N N . GLY A 1 584 ? -10.871 13.313 3.727 1.00 90.38 584 GLY A N 1
ATOM 4633 C CA . GLY A 1 584 ? -9.995 13.059 4.875 1.00 90.38 584 GLY A CA 1
ATOM 4634 C C . GLY A 1 584 ? -10.721 13.211 6.221 1.00 90.38 584 GLY A C 1
ATOM 4635 O O . GLY A 1 584 ? -11.926 13.452 6.261 1.00 90.38 584 GLY A O 1
ATOM 4636 N N . MET A 1 585 ? -9.986 13.047 7.323 1.00 92.75 585 MET A N 1
ATOM 4637 C CA . MET A 1 585 ? -10.503 13.159 8.692 1.00 92.75 585 MET A CA 1
ATOM 4638 C C . MET A 1 585 ? -10.500 14.627 9.163 1.00 92.75 585 MET A C 1
ATOM 4640 O O . MET A 1 585 ? -9.429 15.227 9.223 1.00 92.75 585 MET A O 1
ATOM 4644 N N . PRO A 1 586 ? -11.647 15.226 9.529 1.00 92.19 586 PRO A N 1
ATOM 4645 C CA . PRO A 1 586 ? -11.670 16.576 10.088 1.00 92.19 586 PRO A CA 1
ATOM 4646 C C . PRO A 1 586 ? -10.983 16.651 11.454 1.00 92.19 586 PRO A C 1
ATOM 4648 O O . PRO A 1 586 ? -10.879 15.661 12.176 1.00 92.19 586 PRO A O 1
ATOM 4651 N N . ASN A 1 587 ? -10.588 17.863 11.847 1.00 93.94 587 ASN A N 1
ATOM 4652 C CA . ASN A 1 587 ? -10.324 18.149 13.252 1.00 93.94 587 ASN A CA 1
ATOM 4653 C C . ASN A 1 587 ? -11.661 18.098 14.014 1.00 93.94 587 ASN A C 1
ATOM 4655 O O . ASN A 1 587 ? -12.587 18.840 13.686 1.00 93.94 587 ASN A O 1
ATOM 4659 N N . LEU A 1 588 ? -11.759 17.201 14.998 1.00 93.31 588 LEU A N 1
ATOM 4660 C CA . LEU A 1 588 ? -12.973 16.959 15.784 1.00 93.31 588 LEU A CA 1
ATOM 4661 C C . LEU A 1 588 ? -13.081 17.841 17.044 1.00 93.31 588 LEU A C 1
ATOM 4663 O O . LEU A 1 588 ? -14.104 17.796 17.719 1.00 93.31 588 LEU A O 1
ATOM 4667 N N . GLY A 1 589 ? -12.058 18.640 17.373 1.00 95.00 589 GLY A N 1
ATOM 4668 C CA . GLY A 1 589 ? -12.064 19.526 18.545 1.00 95.00 589 GLY A CA 1
ATOM 4669 C C . GLY A 1 589 ? -12.017 18.802 19.898 1.00 95.00 589 GLY A C 1
ATOM 4670 O O . GLY A 1 589 ? -12.487 19.350 20.892 1.00 95.00 589 GLY A O 1
ATOM 4671 N N . LEU A 1 590 ? -11.485 17.576 19.930 1.00 97.12 590 LEU A N 1
ATOM 4672 C CA . LEU A 1 590 ? -11.393 16.731 21.126 1.00 97.12 590 LEU A CA 1
ATOM 4673 C C . LEU A 1 590 ? -10.531 17.384 22.219 1.00 97.12 590 LEU A C 1
ATOM 4675 O O . LEU A 1 590 ? -9.487 17.968 21.921 1.00 97.12 590 LEU A O 1
ATOM 4679 N N . SER A 1 591 ? -10.925 17.239 23.488 1.00 98.12 591 SER A N 1
ATOM 4680 C CA . SER A 1 591 ? -10.058 17.617 24.610 1.00 98.12 591 SER A CA 1
ATOM 4681 C C . SER A 1 591 ? -8.941 16.586 24.815 1.00 98.12 591 SER A C 1
ATOM 4683 O O . SER A 1 591 ? -9.069 15.431 24.407 1.00 98.12 591 SER A O 1
ATOM 4685 N N . GLU A 1 592 ? -7.858 16.953 25.509 1.00 98.00 592 GLU A N 1
ATOM 4686 C CA . GLU A 1 592 ? -6.815 15.974 25.868 1.00 98.00 592 GLU A CA 1
ATOM 4687 C C . GLU A 1 592 ? -7.378 14.801 26.689 1.00 98.00 592 GLU A C 1
ATOM 4689 O O . GLU A 1 592 ? -6.915 13.681 26.509 1.00 98.00 592 GLU A O 1
ATOM 4694 N N . SER A 1 593 ? -8.421 15.021 27.504 1.00 98.12 593 SER A N 1
ATOM 4695 C CA . SER A 1 593 ? -9.077 13.951 28.269 1.00 98.12 593 SER A CA 1
ATOM 4696 C C . SER A 1 593 ? -9.901 13.013 27.379 1.00 98.12 593 SER A C 1
ATOM 4698 O O . SER A 1 593 ? -9.912 11.805 27.607 1.00 98.12 593 SER A O 1
ATOM 4700 N N . ASP A 1 594 ? -10.540 13.530 26.325 1.00 98.38 594 ASP A N 1
ATOM 4701 C CA . ASP A 1 594 ? -11.188 12.691 25.307 1.00 98.38 594 ASP A CA 1
ATOM 4702 C C . ASP A 1 594 ? -10.148 11.871 24.532 1.00 98.38 594 ASP A C 1
ATOM 4704 O O . ASP A 1 594 ? -10.380 10.703 24.227 1.00 98.38 594 ASP A O 1
ATOM 4708 N N . ILE A 1 595 ? -8.981 12.462 24.253 1.00 98.56 595 ILE A N 1
ATOM 4709 C CA . ILE A 1 595 ? -7.853 11.788 23.600 1.00 98.56 595 ILE A CA 1
ATOM 4710 C C . ILE A 1 595 ? -7.263 10.698 24.512 1.00 98.56 595 ILE A C 1
ATOM 4712 O O . ILE A 1 595 ? -7.017 9.598 24.024 1.00 98.56 595 ILE A O 1
ATOM 4716 N N . ASP A 1 596 ? -7.090 10.944 25.817 1.00 98.31 596 ASP A N 1
ATOM 4717 C CA . ASP A 1 596 ? -6.653 9.933 26.799 1.00 98.31 596 ASP A CA 1
ATOM 4718 C C . ASP A 1 596 ? -7.578 8.706 26.775 1.00 98.31 596 ASP A C 1
ATOM 4720 O O . ASP A 1 596 ? -7.131 7.565 26.634 1.00 98.31 596 ASP A O 1
ATOM 4724 N N . LYS A 1 597 ? -8.889 8.964 26.849 1.00 98.62 597 LYS A N 1
ATOM 4725 C CA . LYS A 1 597 ? -9.953 7.953 26.831 1.00 98.62 597 LYS A CA 1
ATOM 4726 C C . LYS A 1 597 ? -9.968 7.182 25.514 1.00 98.62 597 LYS A C 1
ATOM 4728 O O . LYS A 1 597 ? -9.975 5.953 25.522 1.00 98.62 597 LYS A O 1
ATOM 4733 N N . LEU A 1 598 ? -9.915 7.881 24.380 1.00 98.56 598 LEU A N 1
ATOM 4734 C CA . LEU A 1 598 ? -9.870 7.256 23.058 1.00 98.56 598 LEU A CA 1
ATOM 4735 C C . LEU A 1 598 ? -8.612 6.408 22.862 1.00 98.56 598 LEU A C 1
ATOM 4737 O O . LEU A 1 598 ? -8.730 5.301 22.352 1.00 98.56 598 LEU A O 1
ATOM 4741 N N . VAL A 1 599 ? -7.428 6.855 23.291 1.00 98.38 599 VAL A N 1
ATOM 4742 C CA . VAL A 1 599 ? -6.201 6.042 23.208 1.00 98.38 599 VAL A CA 1
ATOM 4743 C C . VAL A 1 599 ? -6.342 4.759 24.036 1.00 98.38 599 VAL A C 1
ATOM 4745 O O . VAL A 1 599 ? -6.034 3.680 23.527 1.00 98.38 599 VAL A O 1
ATOM 4748 N N . ALA A 1 600 ? -6.883 4.846 25.257 1.00 98.25 600 ALA A N 1
ATOM 4749 C CA . ALA A 1 600 ? -7.158 3.675 26.091 1.00 98.25 600 ALA A CA 1
ATOM 4750 C C . ALA A 1 600 ? -8.174 2.711 25.445 1.00 98.25 600 ALA A C 1
ATOM 4752 O O . ALA A 1 600 ? -7.973 1.499 25.481 1.00 98.25 600 ALA A O 1
ATOM 4753 N N . TYR A 1 601 ? -9.232 3.228 24.811 1.00 98.56 601 TYR A N 1
ATOM 4754 C CA . TYR A 1 601 ? -10.211 2.413 24.084 1.00 98.56 601 TYR A CA 1
ATOM 4755 C C . TYR A 1 601 ? -9.621 1.743 22.843 1.00 98.56 601 TYR A C 1
ATOM 4757 O O . TYR A 1 601 ? -9.728 0.528 22.684 1.00 98.56 601 TYR A O 1
ATOM 4765 N N . LEU A 1 602 ? -8.963 2.514 21.975 1.00 98.12 602 LEU A N 1
ATOM 4766 C CA . LEU A 1 602 ? -8.387 2.023 20.723 1.00 98.12 602 LEU A CA 1
ATOM 4767 C C . LEU A 1 602 ? -7.357 0.909 20.972 1.00 98.12 602 LEU A C 1
ATOM 4769 O O . LEU A 1 602 ? -7.276 -0.023 20.177 1.00 98.12 602 LEU A O 1
ATOM 4773 N N . LEU A 1 603 ? -6.636 0.949 22.098 1.00 97.44 603 LEU A N 1
ATOM 4774 C CA . LEU A 1 603 ? -5.689 -0.088 22.525 1.00 97.44 603 LEU A CA 1
ATOM 4775 C C . LEU A 1 603 ? -6.340 -1.460 22.830 1.00 97.44 603 LEU A C 1
ATOM 4777 O O . LEU A 1 603 ? -5.647 -2.485 22.816 1.00 97.44 603 LEU A O 1
ATOM 4781 N N . THR A 1 604 ? -7.658 -1.494 23.069 1.00 97.44 604 THR A N 1
ATOM 4782 C CA . THR A 1 604 ? -8.442 -2.732 23.268 1.00 97.44 604 THR A CA 1
ATOM 4783 C C . THR A 1 604 ? -8.894 -3.396 21.964 1.00 97.44 604 THR A C 1
ATOM 4785 O O . THR A 1 604 ? -9.298 -4.555 21.991 1.00 97.44 604 THR A O 1
ATOM 4788 N N . LEU A 1 605 ? -8.800 -2.705 20.819 1.00 97.25 605 LEU A N 1
ATOM 4789 C CA . LEU A 1 605 ? -9.294 -3.181 19.519 1.00 97.25 605 LEU A CA 1
ATOM 4790 C C . LEU A 1 605 ? -8.292 -4.141 18.847 1.00 97.25 605 LEU A C 1
ATOM 4792 O O . LEU A 1 605 ? -7.675 -3.820 17.825 1.00 97.25 605 LEU A O 1
ATOM 4796 N N . ARG A 1 606 ? -8.110 -5.304 19.480 1.00 91.88 606 ARG A N 1
ATOM 4797 C CA . ARG A 1 606 ? -7.255 -6.435 19.078 1.00 91.88 606 ARG A CA 1
ATOM 4798 C C . ARG A 1 606 ? -8.091 -7.631 18.652 1.00 91.88 606 ARG A C 1
ATOM 4800 O O . ARG A 1 606 ? -9.265 -7.726 19.068 1.00 91.88 606 ARG A O 1
#

pLDDT: mean 72.73, std 30.54, range [23.62, 98.75]

Sequence (606 aa):
MDGSGVERVGVGRPGTQRVRTSTSAAPDRVPRHRDARSRCDHLLVLAHHAGHLQERRRGGVHRCSSGDLARRKRRRFASRAQVGARRRHLRDRCDRHRRRWYRGCWFGTPTRTRRGSRGRPLHPSRMRRGEVEVLRQEVDEDAVVAQQRRRRHRTARRPSLCRRVRIQRIPERAPRPRRRRSIDRSTGAVNHERTNETRRASGFSVSRVMSRRGVARSVAAFASLFVLGSCATEAPQDTWQPKGPNAQTIDDLQRPVFAVAGIIGIIVFVAIVYVIWRYKDRGQPIPEQTHGKPALEITLTIIPALILAVVGVFTVRAIFDLARTDDTELVINVTGQQWWWEYDYPVQNEWGITRPIITSGQLVMPVGTKVLLRETSRDVIHSYWIPALNGKRDAVPGRIHTLRLEADEPGIYAGQCTEFCGLSHANMRMEAVALSKDDFAKWIANQQAAYQAPAEGTLAKEGESVFLNQCVRCHQVDGLKRADGTLAIAAPDENVWSGAAPNLTKLMTRNTFAGAMFDLLRDACRDDVWKAESAEFGDKYLAGVGETCLNVADLRAWLRNAPAEKPMYANPTLLTETNGKYRGMPNLGLSESDIDKLVAYLLTLR